Protein AF-A0A927FL00-F1 (afdb_monomer)

Solvent-accessible surface area (backbone atoms only — not comparable to full-atom values): 25820 Å² total; per-residue (Å²): 116,58,29,37,36,39,37,41,40,47,44,83,45,44,41,80,46,54,57,55,76,80,51,98,90,58,66,53,58,57,26,35,37,37,42,32,36,25,69,18,35,33,35,39,37,48,29,77,21,24,40,37,37,49,53,47,38,44,27,51,60,26,37,42,34,35,85,50,40,67,90,66,37,50,59,45,67,70,92,45,84,73,26,36,38,39,40,32,68,44,86,86,81,68,37,35,30,32,42,33,32,28,28,20,87,48,78,56,25,40,24,40,38,25,16,49,67,20,23,34,39,25,37,35,52,41,60,40,41,76,77,33,67,81,58,54,65,90,75,29,64,79,48,35,73,86,42,18,42,88,69,60,77,80,76,77,46,69,77,31,41,39,38,38,40,40,47,57,85,44,94,82,52,33,41,59,50,64,54,37,48,54,50,29,36,34,40,41,32,40,28,81,28,47,26,36,40,41,45,40,74,17,12,25,36,38,48,49,45,39,41,28,39,63,27,40,38,38,43,70,47,43,66,90,59,45,45,71,25,26,41,92,88,77,52,25,36,35,38,37,36,79,38,100,91,32,66,19,34,43,32,32,40,57,37,87,45,76,47,25,36,40,36,39,36,32,68,48,27,38,38,40,60,50,89,76,58,77,70,87,75,76,101,64,103,79,68,64,52,42,50,32,32,42,31,41,78,88,52,76,73,41,79,48,76,42,39,47,65,71,66,64,50,28,48,72,46,80,47,78,48,76,72,72,81,88,86,81,81,85,61,56,52,49,61,74,41,51,44,31,39,35,41,30,38,74,56,40,23,29,48,45,54,88,59,26,63,40,34,38,43,33,31,39,49,92,44,80,49,71,20,41,60,33,53,88,75,33,34,72,79,30,45,69,28,43,42,51,27,25,40,34,68,38,48,86,83,60,54,10,93,81,14,46,31,34,52,53,58,31,70,41,40,61,59,30,49,50,21,29,52,92,75,69,40,78,57,46,65,56,40,74,60,44,77,50,65,59,90,66,35,33,28,56,75,77,67,39,37,81,56,53,57,67,52,49,49,75,49,40,46,66,56,49,59,69,56,42,50,52,36,33,75,52,54,14,41,73,48,50,49,75,73,45,58,70,22,38,36,82,82,40,56,88,48,43,74,133

Structure (mmCIF, N/CA/C/O backbone):
data_AF-A0A927FL00-F1
#
_entry.id   AF-A0A927FL00-F1
#
loop_
_atom_site.group_PDB
_atom_site.id
_atom_site.type_symbol
_atom_site.label_atom_id
_atom_site.label_alt_id
_atom_site.label_comp_id
_atom_site.label_asym_id
_atom_site.label_entity_id
_atom_site.label_seq_id
_atom_site.pdbx_PDB_ins_code
_atom_site.Cartn_x
_atom_site.Cartn_y
_atom_site.Cartn_z
_atom_site.occupancy
_atom_site.B_iso_or_equiv
_atom_site.auth_seq_id
_atom_site.auth_comp_id
_atom_site.auth_asym_id
_atom_site.auth_atom_id
_atom_site.pdbx_PDB_model_num
ATOM 1 N N . MET A 1 1 ? 16.082 18.089 -13.741 1.00 57.84 1 MET A N 1
ATOM 2 C CA . MET A 1 1 ? 16.702 16.986 -12.975 1.00 57.84 1 MET A CA 1
ATOM 3 C C . MET A 1 1 ? 15.559 16.143 -12.449 1.00 57.84 1 MET A C 1
ATOM 5 O O . MET A 1 1 ? 14.663 16.747 -11.865 1.00 57.84 1 MET A O 1
ATOM 9 N N . PRO A 1 2 ? 15.539 14.831 -12.713 1.00 75.06 2 PRO A N 1
ATOM 10 C CA . PRO A 1 2 ? 14.414 13.985 -12.340 1.00 75.06 2 PRO A CA 1
ATOM 11 C C . PRO A 1 2 ? 14.298 13.866 -10.819 1.00 75.06 2 PRO A C 1
ATOM 13 O O . PRO A 1 2 ? 15.302 13.894 -10.100 1.00 75.06 2 PRO A O 1
ATOM 16 N N . THR A 1 3 ? 13.068 13.740 -10.331 1.00 89.62 3 THR A N 1
ATOM 17 C CA . THR A 1 3 ? 12.818 13.362 -8.938 1.00 89.62 3 THR A CA 1
ATOM 18 C C . THR A 1 3 ? 13.151 11.878 -8.783 1.00 89.62 3 THR A C 1
ATOM 20 O O . THR A 1 3 ? 12.695 11.059 -9.578 1.00 89.62 3 THR A O 1
ATOM 23 N N . ILE A 1 4 ? 13.962 11.524 -7.784 1.00 93.19 4 ILE A N 1
ATOM 24 C CA . ILE A 1 4 ? 14.363 10.139 -7.520 1.00 93.19 4 ILE A CA 1
ATOM 25 C C . ILE A 1 4 ? 13.499 9.573 -6.397 1.00 93.19 4 ILE A C 1
ATOM 27 O O . ILE A 1 4 ? 13.540 10.068 -5.268 1.00 93.19 4 ILE A O 1
ATOM 31 N N . LEU A 1 5 ? 12.794 8.492 -6.698 1.00 92.88 5 LEU A N 1
ATOM 32 C CA . LEU A 1 5 ? 12.034 7.665 -5.777 1.00 92.88 5 LEU A CA 1
ATOM 33 C C . LEU A 1 5 ? 12.780 6.365 -5.505 1.00 92.88 5 LEU A C 1
ATOM 35 O O . LEU A 1 5 ? 13.184 5.659 -6.426 1.00 92.88 5 LEU A O 1
ATOM 39 N N . ARG A 1 6 ? 12.948 6.024 -4.232 1.00 93.31 6 ARG A N 1
ATOM 40 C CA . ARG A 1 6 ? 13.496 4.737 -3.801 1.00 93.31 6 ARG A CA 1
ATOM 41 C C . ARG A 1 6 ? 12.424 3.967 -3.060 1.00 93.31 6 ARG A C 1
ATOM 43 O O . ARG A 1 6 ? 11.971 4.417 -2.008 1.00 93.31 6 ARG A O 1
ATOM 50 N N . TYR A 1 7 ? 12.059 2.815 -3.599 1.00 91.44 7 TYR A N 1
ATOM 51 C CA . TYR A 1 7 ? 11.139 1.878 -2.978 1.00 91.44 7 TYR A CA 1
ATOM 52 C C . TYR A 1 7 ? 11.925 0.725 -2.375 1.00 91.44 7 TYR A C 1
ATOM 54 O O . TYR A 1 7 ? 12.724 0.082 -3.054 1.00 91.44 7 TYR A O 1
ATOM 62 N N . PHE A 1 8 ? 11.686 0.476 -1.095 1.00 86.62 8 PHE A N 1
ATOM 63 C CA . PHE A 1 8 ? 12.198 -0.677 -0.373 1.00 86.62 8 PHE A CA 1
ATOM 64 C C . PHE A 1 8 ? 11.024 -1.559 -0.002 1.00 86.62 8 PHE A C 1
ATOM 66 O O . PHE A 1 8 ? 10.163 -1.172 0.795 1.00 86.62 8 PHE A O 1
ATOM 73 N N . ILE A 1 9 ? 11.006 -2.735 -0.598 1.00 82.00 9 ILE A N 1
ATOM 74 C CA . ILE A 1 9 ? 9.994 -3.745 -0.385 1.00 82.00 9 ILE A CA 1
ATOM 75 C C . ILE A 1 9 ? 10.462 -4.617 0.781 1.00 82.00 9 ILE A C 1
ATOM 77 O O . ILE A 1 9 ? 11.538 -5.212 0.735 1.00 82.00 9 ILE A O 1
ATOM 81 N N . ASN A 1 10 ? 9.690 -4.648 1.865 1.00 70.69 10 ASN A N 1
ATOM 82 C CA . ASN A 1 10 ? 9.993 -5.471 3.029 1.00 70.69 10 ASN A CA 1
ATOM 83 C C . ASN A 1 10 ? 8.840 -6.449 3.275 1.00 70.69 10 ASN A C 1
ATOM 85 O O . ASN A 1 10 ? 7.741 -6.045 3.671 1.00 70.69 10 ASN A O 1
ATOM 89 N N . GLY A 1 11 ? 9.120 -7.730 3.053 1.00 63.31 11 GLY A N 1
ATOM 90 C CA . GLY A 1 11 ? 8.137 -8.800 3.106 1.00 63.31 11 GLY A CA 1
ATOM 91 C C . GLY A 1 11 ? 8.781 -10.185 3.044 1.00 63.31 11 GLY A C 1
ATOM 92 O O . GLY A 1 11 ? 9.953 -10.339 2.696 1.00 63.31 11 GLY A O 1
ATOM 93 N N . LEU A 1 12 ? 8.000 -11.196 3.429 1.00 61.12 12 LEU A N 1
ATOM 94 C CA . LEU A 1 12 ? 8.309 -12.620 3.217 1.00 61.12 12 LEU A CA 1
ATOM 95 C C . LEU A 1 12 ? 7.449 -13.227 2.092 1.00 61.12 12 LEU A C 1
ATOM 97 O O . LEU A 1 12 ? 7.613 -14.400 1.760 1.00 61.12 12 LEU A O 1
ATOM 101 N N . TYR A 1 13 ? 6.524 -12.443 1.533 1.00 65.31 13 TYR A N 1
ATOM 102 C CA . TYR A 1 13 ? 5.497 -12.864 0.578 1.00 65.31 13 TYR A CA 1
ATOM 103 C C . TYR A 1 13 ? 5.574 -12.049 -0.708 1.00 65.31 13 TYR A C 1
ATOM 105 O O . TYR A 1 13 ? 6.376 -11.127 -0.802 1.00 65.31 13 TYR A O 1
ATOM 113 N N . ALA A 1 14 ? 4.725 -12.381 -1.681 1.00 66.00 14 ALA A N 1
ATOM 114 C CA . ALA A 1 14 ? 4.712 -11.681 -2.949 1.00 66.00 14 ALA A CA 1
ATOM 115 C C . ALA A 1 14 ? 4.383 -10.192 -2.789 1.00 66.00 14 ALA A C 1
ATOM 117 O O . ALA A 1 14 ? 3.390 -9.833 -2.155 1.00 66.00 14 ALA A O 1
ATOM 118 N N . ASP A 1 15 ? 5.213 -9.344 -3.385 1.00 76.94 15 ASP A N 1
ATOM 119 C CA . ASP A 1 15 ? 5.078 -7.894 -3.318 1.00 76.94 15 ASP A CA 1
ATOM 120 C C . ASP A 1 15 ? 4.809 -7.281 -4.683 1.00 76.94 15 ASP A C 1
ATOM 122 O O . ASP A 1 15 ? 5.253 -7.794 -5.707 1.00 76.94 15 ASP A O 1
ATOM 126 N N . ARG A 1 16 ? 4.071 -6.171 -4.694 1.00 86.62 16 ARG A N 1
ATOM 127 C CA . ARG A 1 16 ? 3.712 -5.428 -5.902 1.00 86.62 16 ARG A CA 1
ATOM 128 C C . ARG A 1 16 ? 4.182 -3.976 -5.803 1.00 86.62 16 ARG A C 1
ATOM 130 O O . ARG A 1 16 ? 4.101 -3.365 -4.740 1.00 86.62 16 ARG A O 1
ATOM 137 N N . LEU A 1 17 ? 4.674 -3.442 -6.915 1.00 88.25 17 LEU A N 1
ATOM 138 C CA . LEU A 1 17 ? 4.888 -2.016 -7.149 1.00 88.25 17 LEU A CA 1
ATOM 139 C C . LEU A 1 17 ? 4.432 -1.700 -8.573 1.00 88.25 17 LEU A C 1
ATOM 141 O O . LEU A 1 17 ? 5.150 -1.985 -9.533 1.00 88.25 17 LEU A O 1
ATOM 145 N N . ASP A 1 18 ? 3.237 -1.133 -8.710 1.00 88.62 18 ASP A N 1
ATOM 146 C CA . ASP A 1 18 ? 2.682 -0.765 -10.009 1.00 88.62 18 ASP A CA 1
ATOM 147 C C . ASP A 1 18 ? 2.925 0.719 -10.311 1.00 88.62 18 ASP A C 1
ATOM 149 O O . ASP A 1 18 ? 2.393 1.612 -9.648 1.00 88.62 18 ASP A O 1
ATOM 153 N N . LEU A 1 19 ? 3.749 0.990 -11.324 1.00 86.69 19 LEU A N 1
ATOM 154 C CA . LEU A 1 19 ? 4.032 2.351 -11.782 1.00 86.69 19 LEU A CA 1
ATOM 155 C C . LEU A 1 19 ? 3.071 2.800 -12.897 1.00 86.69 19 LEU A C 1
ATOM 157 O O . LEU A 1 19 ? 3.021 3.988 -13.209 1.00 86.69 19 LEU A O 1
ATOM 161 N N . GLY A 1 20 ? 2.338 1.874 -13.523 1.00 75.19 20 GLY A N 1
ATOM 162 C CA . GLY A 1 20 ? 1.551 2.107 -14.737 1.00 75.19 20 GLY A CA 1
ATOM 163 C C . GLY A 1 20 ? 0.070 2.405 -14.501 1.00 75.19 20 GLY A C 1
ATOM 164 O O . GLY A 1 20 ? -0.595 2.928 -15.396 1.00 75.19 20 GLY A O 1
ATOM 165 N N . ALA A 1 21 ? -0.469 2.096 -13.322 1.00 65.00 21 ALA A N 1
ATOM 166 C CA . ALA A 1 21 ? -1.877 2.343 -13.029 1.00 65.00 21 ALA A CA 1
ATOM 167 C C . ALA A 1 21 ? -2.206 3.855 -13.000 1.00 65.00 21 ALA A C 1
ATOM 169 O O . ALA A 1 21 ? -1.434 4.661 -12.488 1.00 65.00 21 ALA A O 1
ATOM 170 N N . ALA A 1 22 ? -3.358 4.248 -13.558 1.00 52.62 22 ALA A N 1
ATOM 171 C CA . ALA A 1 22 ? -3.704 5.649 -13.815 1.00 52.62 22 ALA A CA 1
ATOM 172 C C . ALA A 1 22 ? -4.818 6.195 -12.899 1.00 52.62 22 ALA A C 1
ATOM 174 O O . ALA A 1 22 ? -5.847 5.553 -12.699 1.00 52.62 22 ALA A O 1
ATOM 175 N N . ALA A 1 23 ? -4.638 7.438 -12.446 1.00 56.34 23 ALA A N 1
ATOM 176 C CA . ALA A 1 23 ? -5.682 8.382 -12.034 1.00 56.34 23 ALA A CA 1
ATOM 177 C C . ALA A 1 23 ? -5.423 9.711 -12.778 1.00 56.34 23 ALA A C 1
ATOM 179 O O . ALA A 1 23 ? -4.285 9.986 -13.148 1.00 56.34 23 ALA A O 1
ATOM 180 N N . SER A 1 24 ? -6.443 10.530 -13.058 1.00 54.94 24 SER A N 1
ATOM 181 C CA . SER A 1 24 ? -6.340 11.634 -14.039 1.00 54.94 24 SER A CA 1
ATOM 182 C C . SER A 1 24 ? -5.250 12.678 -13.748 1.00 54.94 24 SER A C 1
ATOM 184 O O . SER A 1 24 ? -4.666 13.216 -14.684 1.00 54.94 24 SER A O 1
ATOM 186 N N . ASP A 1 25 ? -4.936 12.922 -12.473 1.00 57.44 25 ASP A N 1
ATOM 187 C CA . ASP A 1 25 ? -3.899 13.868 -12.028 1.00 57.44 25 ASP A CA 1
ATOM 188 C C . ASP A 1 25 ? -2.588 13.166 -11.588 1.00 57.44 25 ASP A C 1
ATOM 190 O O . ASP A 1 25 ? -1.664 13.803 -11.050 1.00 57.44 25 ASP A O 1
ATOM 194 N N . TYR A 1 26 ? -2.515 11.843 -11.779 1.00 68.94 26 TYR A N 1
ATOM 195 C CA . TYR A 1 26 ? -1.396 10.972 -11.433 1.00 68.94 26 TYR A CA 1
ATOM 196 C C . TYR A 1 26 ? -0.564 10.691 -12.679 1.00 68.94 26 TYR A C 1
ATOM 198 O O . TYR A 1 26 ? -0.947 9.928 -13.564 1.00 68.94 26 TYR A O 1
ATOM 206 N N . VAL A 1 27 ? 0.600 11.328 -12.743 1.00 73.75 27 VAL A N 1
ATOM 207 C CA . VAL A 1 27 ? 1.582 11.106 -13.798 1.00 73.75 27 VAL A CA 1
ATOM 208 C C . VAL A 1 27 ? 2.956 11.038 -13.134 1.00 73.75 27 VAL A C 1
ATOM 210 O O . VAL A 1 27 ? 3.377 11.995 -12.478 1.00 73.75 27 VAL A O 1
ATOM 213 N N . LEU A 1 28 ? 3.639 9.899 -13.282 1.00 83.62 28 LEU A N 1
ATOM 214 C CA . LEU A 1 28 ? 5.003 9.663 -12.777 1.00 83.62 28 LEU A CA 1
ATOM 215 C C . LEU A 1 28 ? 6.091 10.171 -13.746 1.00 83.62 28 LEU A C 1
ATOM 217 O O . LEU A 1 28 ? 7.264 9.836 -13.601 1.00 83.62 28 LEU A O 1
ATOM 221 N N . THR A 1 29 ? 5.713 10.955 -14.759 1.00 86.38 29 THR A N 1
ATOM 222 C CA . THR A 1 29 ? 6.633 11.488 -15.770 1.00 86.38 29 THR A CA 1
ATOM 223 C C . THR A 1 29 ? 7.830 12.193 -15.137 1.00 86.38 29 THR A C 1
ATOM 225 O O . THR A 1 29 ? 7.699 12.929 -14.159 1.00 86.38 29 THR A O 1
ATOM 228 N N . ASP A 1 30 ? 9.000 11.977 -15.738 1.00 86.00 30 ASP A N 1
ATOM 229 C CA . ASP A 1 30 ? 10.291 12.541 -15.338 1.00 86.00 30 ASP A CA 1
ATOM 230 C C . ASP A 1 30 ? 10.769 12.090 -13.948 1.00 86.00 30 ASP A C 1
ATOM 232 O O . ASP A 1 30 ? 11.566 12.776 -13.293 1.00 86.00 30 ASP A O 1
ATOM 236 N N . GLN A 1 31 ? 10.321 10.918 -13.493 1.00 90.94 31 GLN A N 1
ATOM 237 C CA . GLN A 1 31 ? 10.804 10.303 -12.262 1.00 90.94 31 GLN A CA 1
ATOM 238 C C . GLN A 1 31 ? 11.750 9.138 -12.523 1.00 90.94 31 GLN A C 1
ATOM 240 O O . GLN A 1 31 ? 11.539 8.292 -13.393 1.00 90.94 31 GLN A O 1
ATOM 245 N N . GLN A 1 32 ? 12.795 9.084 -11.703 1.00 94.62 32 GLN A N 1
ATOM 246 C CA . GLN A 1 32 ? 13.668 7.927 -11.584 1.00 94.62 32 GLN A CA 1
ATOM 247 C C . GLN A 1 32 ? 13.199 7.084 -10.407 1.00 94.62 32 GLN A C 1
ATOM 249 O O . GLN A 1 32 ? 13.165 7.564 -9.277 1.00 94.62 32 GLN A O 1
ATOM 254 N N . VAL A 1 33 ? 12.864 5.828 -10.657 1.00 95.38 33 VAL A N 1
ATOM 255 C CA . VAL A 1 33 ? 12.389 4.884 -9.652 1.00 95.38 33 VAL A CA 1
ATOM 256 C C . VAL A 1 33 ? 13.444 3.808 -9.457 1.00 95.38 33 VAL A C 1
ATOM 258 O O . VAL A 1 33 ? 13.828 3.126 -10.396 1.00 95.38 33 VAL A O 1
ATOM 261 N N . VAL A 1 34 ? 13.906 3.630 -8.226 1.00 95.94 34 VAL A N 1
ATOM 262 C CA . VAL A 1 34 ? 14.789 2.527 -7.841 1.00 95.94 34 VAL A CA 1
ATOM 263 C C . VAL A 1 34 ? 13.994 1.579 -6.958 1.00 95.94 34 VAL A C 1
ATOM 265 O O . VAL A 1 34 ? 13.590 1.960 -5.857 1.00 95.94 34 VAL A O 1
ATOM 268 N N . ALA A 1 35 ? 13.783 0.355 -7.430 1.00 94.44 35 ALA A N 1
ATOM 269 C CA . ALA A 1 35 ? 13.106 -0.694 -6.682 1.00 94.44 35 ALA A CA 1
ATOM 270 C C . ALA A 1 35 ? 14.140 -1.623 -6.035 1.00 94.44 35 ALA A C 1
ATOM 272 O O . ALA A 1 35 ? 15.004 -2.193 -6.703 1.00 94.44 35 ALA A O 1
ATOM 273 N N . THR A 1 36 ? 14.055 -1.758 -4.714 1.00 91.75 36 THR A N 1
ATOM 274 C CA . THR A 1 36 ? 14.806 -2.744 -3.935 1.00 91.75 36 THR A CA 1
ATOM 275 C C . THR A 1 36 ? 13.816 -3.744 -3.358 1.00 91.75 36 THR A C 1
ATOM 277 O O . THR A 1 36 ? 12.899 -3.342 -2.642 1.00 91.75 36 THR A O 1
ATOM 280 N N . GLY A 1 37 ? 13.983 -5.015 -3.706 1.00 88.19 37 GLY A N 1
ATOM 281 C CA . GLY A 1 37 ? 13.066 -6.090 -3.339 1.00 88.19 37 GLY A CA 1
ATOM 282 C C . GLY A 1 37 ? 13.385 -6.729 -1.990 1.00 88.19 37 GLY A C 1
ATOM 283 O O . GLY A 1 37 ? 14.120 -6.168 -1.171 1.00 88.19 37 GLY A O 1
ATOM 284 N N . SER A 1 38 ? 12.812 -7.907 -1.765 1.00 85.31 38 SER A N 1
ATOM 285 C CA . SER A 1 38 ? 12.863 -8.658 -0.509 1.00 85.31 38 SER A CA 1
ATOM 286 C C . SER A 1 38 ? 13.465 -10.060 -0.701 1.00 85.31 38 SER A C 1
ATOM 288 O O . SER A 1 38 ? 14.066 -10.366 -1.723 1.00 85.31 38 SER A O 1
ATOM 290 N N . GLY A 1 39 ? 13.354 -10.938 0.301 1.00 82.62 39 GLY A N 1
ATOM 291 C CA . GLY A 1 39 ? 13.745 -12.345 0.137 1.00 82.62 39 GLY A CA 1
ATOM 292 C C . GLY A 1 39 ? 12.730 -13.195 -0.645 1.00 82.62 39 GLY A C 1
ATOM 293 O O . GLY A 1 39 ? 13.056 -14.331 -0.992 1.00 82.62 39 GLY A O 1
ATOM 294 N N . GLY A 1 40 ? 11.511 -12.685 -0.859 1.00 83.62 40 GLY A N 1
ATOM 295 C CA . GLY A 1 40 ? 10.437 -13.332 -1.620 1.00 83.62 40 GLY A CA 1
ATOM 296 C C . GLY A 1 40 ? 10.265 -12.729 -3.017 1.00 83.62 40 GLY A C 1
ATOM 297 O O . GLY A 1 40 ? 10.960 -11.788 -3.363 1.00 83.62 40 GLY A O 1
ATOM 298 N N . VAL A 1 41 ? 9.315 -13.254 -3.800 1.00 87.56 41 VAL A N 1
ATOM 299 C CA . VAL A 1 41 ? 9.047 -12.803 -5.181 1.00 87.56 41 VAL A CA 1
ATOM 300 C C . VAL A 1 41 ? 8.446 -11.397 -5.203 1.00 87.56 41 VAL A C 1
ATOM 302 O O . VAL A 1 41 ? 7.371 -11.161 -4.661 1.00 87.56 41 VAL A O 1
ATOM 305 N N . ASN A 1 42 ? 9.085 -10.473 -5.901 1.00 88.56 42 ASN A N 1
ATOM 306 C CA . ASN A 1 42 ? 8.648 -9.093 -6.057 1.00 88.56 42 ASN A CA 1
ATOM 307 C C . ASN A 1 42 ? 8.191 -8.871 -7.498 1.00 88.56 42 ASN A C 1
ATOM 309 O O . ASN A 1 42 ? 8.826 -9.330 -8.442 1.00 88.56 42 ASN A O 1
ATOM 313 N N . THR A 1 43 ? 7.093 -8.153 -7.681 1.00 91.88 43 THR A N 1
ATOM 314 C CA . THR A 1 43 ? 6.575 -7.774 -8.992 1.00 91.88 43 THR A CA 1
ATOM 315 C C . THR A 1 43 ? 6.613 -6.262 -9.141 1.00 91.88 43 THR A C 1
ATOM 317 O O . THR A 1 43 ? 6.050 -5.542 -8.316 1.00 91.88 43 THR A O 1
ATOM 320 N N . VAL A 1 44 ? 7.242 -5.777 -10.209 1.00 93.44 44 VAL A N 1
ATOM 321 C CA . VAL A 1 44 ? 7.317 -4.349 -10.527 1.00 93.44 44 VAL A CA 1
ATOM 322 C C . VAL A 1 44 ? 6.830 -4.113 -11.951 1.00 93.44 44 VAL A C 1
ATOM 324 O O . VAL A 1 44 ? 7.338 -4.732 -12.887 1.00 93.44 44 VAL A O 1
ATOM 327 N N . TRP A 1 45 ? 5.874 -3.203 -12.127 1.00 93.88 45 TRP A N 1
ATOM 328 C CA . TRP A 1 45 ? 5.436 -2.757 -13.450 1.00 93.88 45 TRP A CA 1
ATOM 329 C C . TRP A 1 45 ? 6.201 -1.506 -13.853 1.00 93.88 45 TRP A C 1
ATOM 331 O O . TRP A 1 45 ? 6.346 -0.572 -13.066 1.00 93.88 45 TRP A O 1
ATOM 341 N N . ALA A 1 46 ? 6.685 -1.486 -15.088 1.00 95.12 46 ALA A N 1
ATOM 342 C CA . ALA A 1 46 ? 7.232 -0.296 -15.713 1.00 95.12 46 ALA A CA 1
ATOM 343 C C . ALA A 1 46 ? 6.113 0.683 -16.100 1.00 95.12 46 ALA A C 1
ATOM 345 O O . ALA A 1 46 ? 4.934 0.328 -16.141 1.00 95.12 46 ALA A O 1
ATOM 346 N N . ALA A 1 47 ? 6.488 1.922 -16.410 1.00 92.31 47 ALA A N 1
ATOM 347 C CA . ALA A 1 47 ? 5.553 2.944 -16.859 1.00 92.31 47 ALA A CA 1
ATOM 348 C C . ALA A 1 47 ? 6.195 3.901 -17.860 1.00 92.31 47 ALA A C 1
ATOM 350 O O . ALA A 1 47 ? 7.390 4.207 -17.791 1.00 92.31 47 ALA A O 1
ATOM 351 N N . LEU A 1 48 ? 5.372 4.419 -18.769 1.00 91.69 48 LEU A N 1
ATOM 352 C CA . LEU A 1 48 ? 5.782 5.453 -19.706 1.00 91.69 48 LEU A CA 1
ATOM 353 C C . LEU A 1 48 ? 6.112 6.755 -18.958 1.00 91.69 48 LEU A C 1
ATOM 355 O O . LEU A 1 48 ? 5.357 7.198 -18.097 1.00 91.69 48 LEU A O 1
ATOM 359 N N . GLY A 1 49 ? 7.242 7.375 -19.301 1.00 90.88 49 GLY A N 1
ATOM 360 C CA . GLY A 1 49 ? 7.743 8.580 -18.633 1.00 90.88 49 GLY A CA 1
ATOM 361 C C . GLY A 1 49 ? 8.599 8.300 -17.394 1.00 90.88 49 GLY A C 1
ATOM 362 O O . GLY A 1 49 ? 9.075 9.255 -16.781 1.00 90.88 49 GLY A O 1
ATOM 363 N N . VAL A 1 50 ? 8.823 7.027 -17.045 1.00 93.44 50 VAL A N 1
ATOM 364 C CA . VAL A 1 50 ? 9.594 6.606 -15.869 1.00 93.44 50 VAL A CA 1
ATOM 365 C C . VAL A 1 50 ? 10.897 5.916 -16.274 1.00 93.44 50 VAL A C 1
ATOM 367 O O . VAL A 1 50 ? 10.941 5.089 -17.190 1.00 93.44 50 VAL A O 1
ATOM 370 N N . GLU A 1 51 ? 11.967 6.224 -15.540 1.00 96.06 51 GLU A N 1
ATOM 371 C CA . GLU A 1 51 ? 13.209 5.450 -15.549 1.00 96.06 51 GLU A CA 1
ATOM 372 C C . GLU A 1 51 ? 13.252 4.525 -14.325 1.00 96.06 51 GLU A C 1
ATOM 374 O O . GLU A 1 51 ? 13.515 4.970 -13.210 1.00 96.06 51 GLU A O 1
ATOM 379 N N . LEU A 1 52 ? 12.990 3.237 -14.535 1.00 97.38 52 LEU A N 1
ATOM 380 C CA . LEU A 1 52 ? 12.981 2.192 -13.515 1.00 97.38 52 LEU A CA 1
ATOM 381 C C . LEU A 1 52 ? 14.334 1.461 -13.452 1.00 97.38 52 LEU A C 1
ATOM 383 O O . LEU A 1 52 ? 14.773 0.861 -14.431 1.00 97.38 52 LEU A O 1
ATOM 387 N N . ASP A 1 53 ? 14.970 1.439 -12.282 1.00 97.62 53 ASP A N 1
ATOM 388 C CA . ASP A 1 53 ? 16.069 0.534 -11.928 1.00 97.62 53 ASP A CA 1
ATOM 389 C C . ASP A 1 53 ? 15.542 -0.573 -11.002 1.00 97.62 53 ASP A C 1
ATOM 391 O O . ASP A 1 53 ? 15.270 -0.344 -9.822 1.00 97.62 53 ASP A O 1
ATOM 395 N N . ALA A 1 54 ? 15.399 -1.774 -11.558 1.00 97.19 54 ALA A N 1
ATOM 396 C CA . ALA A 1 54 ? 14.911 -2.984 -10.902 1.00 97.19 54 ALA A CA 1
ATOM 397 C C . ALA A 1 54 ? 16.022 -4.045 -10.772 1.00 97.19 54 ALA A C 1
ATOM 399 O O . ALA A 1 54 ? 15.765 -5.244 -10.805 1.00 97.19 54 ALA A O 1
ATOM 400 N N . ARG A 1 55 ? 17.294 -3.635 -10.661 1.00 95.62 55 ARG A N 1
ATOM 401 C CA . ARG A 1 55 ? 18.421 -4.584 -10.535 1.00 95.62 55 ARG A CA 1
ATOM 402 C C . ARG A 1 55 ? 18.537 -5.254 -9.169 1.00 95.62 55 ARG A C 1
ATOM 404 O O . ARG A 1 55 ? 19.219 -6.266 -9.058 1.00 95.62 55 ARG A O 1
ATOM 411 N N . ASN A 1 56 ? 17.947 -4.662 -8.133 1.00 92.94 56 ASN A N 1
ATOM 412 C CA . ASN A 1 56 ? 18.144 -5.070 -6.742 1.00 92.94 56 ASN A CA 1
ATOM 413 C C . ASN A 1 56 ? 16.863 -5.654 -6.135 1.00 92.94 56 ASN A C 1
ATOM 415 O O . ASN A 1 56 ? 16.544 -5.346 -4.990 1.00 92.94 56 ASN A O 1
ATOM 419 N N . LEU A 1 57 ? 16.121 -6.475 -6.883 1.00 91.75 57 LEU A N 1
ATOM 420 C CA . LEU A 1 57 ? 14.927 -7.153 -6.361 1.00 91.75 57 LEU A CA 1
ATOM 421 C C . LEU A 1 57 ? 15.258 -8.299 -5.373 1.00 91.75 57 LEU A C 1
ATOM 423 O O . LEU A 1 57 ? 14.437 -8.652 -4.541 1.00 91.75 57 LEU A O 1
ATOM 427 N N . LEU A 1 58 ? 16.537 -8.685 -5.297 1.00 87.12 58 LEU A N 1
ATOM 428 C CA . LEU A 1 58 ? 17.135 -9.563 -4.285 1.00 87.12 58 LEU A CA 1
ATOM 429 C C . LEU A 1 58 ? 16.792 -11.056 -4.441 1.00 87.12 58 LEU A C 1
ATOM 431 O O . LEU A 1 58 ? 17.478 -11.742 -5.194 1.00 87.12 58 LEU A O 1
ATOM 435 N N . GLY A 1 59 ? 15.924 -11.613 -3.597 1.00 80.00 59 GLY A N 1
ATOM 436 C CA . GLY A 1 59 ? 15.695 -13.056 -3.491 1.00 80.00 59 GLY A CA 1
ATOM 437 C C . GLY A 1 59 ? 14.448 -13.507 -4.245 1.00 80.00 59 GLY A C 1
ATOM 438 O O . GLY A 1 59 ? 13.503 -12.755 -4.387 1.00 80.00 59 GLY A O 1
ATOM 439 N N . GLY A 1 60 ? 14.410 -14.778 -4.657 1.00 85.56 60 GLY A N 1
ATOM 440 C CA . GLY A 1 60 ? 13.302 -15.318 -5.451 1.00 85.56 60 GLY A CA 1
ATOM 441 C C . GLY A 1 60 ? 13.535 -15.185 -6.958 1.00 85.56 60 GLY A C 1
ATOM 442 O O . GLY A 1 60 ? 14.635 -14.874 -7.401 1.00 85.56 60 GLY A O 1
ATOM 443 N N . THR A 1 61 ? 12.514 -15.525 -7.745 1.00 91.69 61 THR A N 1
ATOM 444 C CA . THR A 1 61 ? 12.447 -15.178 -9.170 1.00 91.69 61 THR A CA 1
ATOM 445 C C . THR A 1 61 ? 11.467 -14.031 -9.274 1.00 91.69 61 THR A C 1
ATOM 447 O O . THR A 1 61 ? 10.256 -14.256 -9.245 1.00 91.69 61 THR A O 1
ATOM 450 N N . ASP A 1 62 ? 11.997 -12.817 -9.318 1.00 93.88 62 ASP A N 1
ATOM 451 C CA . ASP A 1 62 ? 11.188 -11.611 -9.365 1.00 93.88 62 ASP A CA 1
ATOM 452 C C . ASP A 1 62 ? 10.554 -11.426 -10.744 1.00 93.88 62 ASP A C 1
ATOM 454 O O . ASP A 1 62 ? 10.926 -12.089 -11.714 1.00 93.88 62 ASP A O 1
ATOM 458 N N . VAL A 1 63 ? 9.573 -10.535 -10.845 1.00 95.88 63 VAL A N 1
ATOM 459 C CA . VAL A 1 63 ? 8.833 -10.275 -12.078 1.00 95.88 63 VAL A CA 1
ATOM 460 C C . VAL A 1 63 ? 8.914 -8.795 -12.425 1.00 95.88 63 VAL A C 1
ATOM 462 O O . VAL A 1 63 ? 8.489 -7.934 -11.656 1.00 95.88 63 VAL A O 1
ATOM 465 N N . VAL A 1 64 ? 9.423 -8.490 -13.615 1.00 97.69 64 VAL A N 1
ATOM 466 C CA . VAL A 1 64 ? 9.421 -7.136 -14.178 1.00 97.69 64 VAL A CA 1
ATOM 467 C C . VAL A 1 64 ? 8.485 -7.116 -15.377 1.00 97.69 64 VAL A C 1
ATOM 469 O O . VAL A 1 64 ? 8.718 -7.816 -16.367 1.00 97.69 64 VAL A O 1
ATOM 472 N N . VAL A 1 65 ? 7.413 -6.335 -15.276 1.00 97.56 65 VAL A N 1
ATOM 473 C CA . VAL A 1 65 ? 6.357 -6.254 -16.290 1.00 97.56 65 VAL A CA 1
ATOM 474 C C . VAL A 1 65 ? 6.535 -4.990 -17.126 1.00 97.56 65 VAL A C 1
ATOM 476 O O . VAL A 1 65 ? 6.625 -3.886 -16.597 1.00 97.56 65 VAL A O 1
ATOM 479 N N . PHE A 1 66 ? 6.578 -5.164 -18.440 1.00 97.50 66 PHE A N 1
ATOM 480 C CA . PHE A 1 66 ? 6.779 -4.128 -19.448 1.00 97.50 66 PHE A CA 1
ATOM 481 C C . PHE A 1 66 ? 5.464 -3.827 -20.173 1.00 97.50 66 PHE A C 1
ATOM 483 O O . PHE A 1 66 ? 4.643 -4.726 -20.384 1.00 97.50 66 PHE A O 1
ATOM 490 N N . ASN A 1 67 ? 5.269 -2.582 -20.613 1.00 94.38 67 ASN A N 1
ATOM 491 C CA . ASN A 1 67 ? 4.024 -2.188 -21.286 1.00 94.38 67 ASN A CA 1
ATOM 492 C C . ASN A 1 67 ? 4.007 -2.497 -22.789 1.00 94.38 67 ASN A C 1
ATOM 494 O O . ASN A 1 67 ? 2.934 -2.578 -23.389 1.00 94.38 67 ASN A O 1
ATOM 498 N N . HIS A 1 68 ? 5.172 -2.683 -23.410 1.00 96.75 68 HIS A N 1
ATOM 499 C CA . HIS A 1 68 ? 5.298 -2.838 -24.859 1.00 96.75 68 HIS A CA 1
ATOM 500 C C . HIS A 1 68 ? 5.864 -4.203 -25.259 1.00 96.75 68 HIS A C 1
ATOM 502 O O . HIS A 1 68 ? 6.252 -5.030 -24.428 1.00 96.75 68 HIS A O 1
ATOM 508 N N . ARG A 1 69 ? 5.870 -4.462 -26.567 1.00 97.81 69 ARG A N 1
ATOM 509 C CA . ARG A 1 69 ? 6.409 -5.693 -27.146 1.00 97.81 69 ARG A CA 1
ATOM 510 C C . ARG A 1 69 ? 7.931 -5.683 -27.127 1.00 97.81 69 ARG A C 1
ATOM 512 O O . ARG A 1 69 ? 8.549 -4.625 -27.253 1.00 97.81 69 ARG A O 1
ATOM 519 N N . TRP A 1 70 ? 8.548 -6.857 -27.027 1.00 98.44 70 TRP A N 1
ATOM 520 C CA . TRP A 1 70 ? 10.006 -7.003 -26.990 1.00 98.44 70 TRP A CA 1
ATOM 521 C C . TRP A 1 70 ? 10.704 -6.272 -28.141 1.00 98.44 70 TRP A C 1
ATOM 523 O O . TRP A 1 70 ? 11.717 -5.608 -27.925 1.00 98.44 70 TRP A O 1
ATOM 533 N N . ASP A 1 71 ? 10.186 -6.377 -29.365 1.00 98.00 71 ASP A N 1
ATOM 534 C CA . ASP A 1 71 ? 10.761 -5.768 -30.573 1.00 98.00 71 ASP A CA 1
ATOM 535 C C . ASP A 1 71 ? 10.665 -4.234 -30.606 1.00 98.00 71 ASP A C 1
ATOM 537 O O . ASP A 1 71 ? 11.420 -3.600 -31.343 1.00 98.00 71 ASP A O 1
ATOM 541 N N . GLN A 1 72 ? 9.814 -3.632 -29.774 1.00 98.19 72 GLN A N 1
ATOM 542 C CA . GLN A 1 72 ? 9.653 -2.179 -29.677 1.00 98.19 72 GLN A CA 1
ATOM 543 C C . GLN A 1 72 ? 10.693 -1.516 -28.766 1.00 98.19 72 GLN A C 1
ATOM 545 O O . GLN A 1 72 ? 10.931 -0.315 -28.885 1.00 98.19 72 GLN A O 1
ATOM 550 N N . TYR A 1 73 ? 11.342 -2.274 -27.878 1.00 98.56 73 TYR A N 1
ATOM 551 C CA . TYR A 1 73 ? 12.413 -1.742 -27.039 1.00 98.56 73 TYR A CA 1
ATOM 552 C C . TYR A 1 73 ? 13.751 -1.771 -27.769 1.00 98.56 73 TYR A C 1
ATOM 554 O O . TYR A 1 73 ? 14.206 -2.819 -28.247 1.00 98.56 73 TYR A O 1
ATOM 562 N N . THR A 1 74 ? 14.455 -0.645 -27.733 1.00 98.38 74 THR A N 1
ATOM 563 C CA . THR A 1 74 ? 15.914 -0.654 -27.872 1.00 98.38 74 THR A CA 1
ATOM 564 C C . THR A 1 74 ? 16.532 -1.347 -26.658 1.00 98.38 74 THR A C 1
ATOM 566 O O . THR A 1 74 ? 15.979 -1.292 -25.556 1.00 98.38 74 THR A O 1
ATOM 569 N N . LYS A 1 75 ? 17.640 -2.063 -26.869 1.00 98.44 75 LYS A N 1
ATOM 570 C CA . LYS A 1 75 ? 18.271 -2.912 -25.851 1.00 98.44 75 LYS A CA 1
ATOM 571 C C . LYS A 1 75 ? 19.749 -2.601 -25.776 1.00 98.44 75 LYS A C 1
ATOM 573 O O . LYS A 1 75 ? 20.417 -2.542 -26.806 1.00 98.44 75 LYS A O 1
ATOM 578 N N . ASP A 1 76 ? 20.249 -2.457 -24.564 1.00 98.19 76 ASP A N 1
ATOM 579 C CA . ASP A 1 76 ? 21.659 -2.255 -24.278 1.00 98.19 76 ASP A CA 1
ATOM 580 C C . ASP A 1 76 ? 22.100 -3.176 -23.129 1.00 98.19 76 ASP A C 1
ATOM 582 O O . ASP A 1 76 ? 21.353 -3.423 -22.186 1.00 98.19 76 ASP A O 1
ATOM 586 N N . ILE A 1 77 ? 23.319 -3.710 -23.225 1.00 97.75 77 ILE A N 1
ATOM 587 C CA . ILE A 1 77 ? 23.930 -4.586 -22.207 1.00 97.75 77 ILE A CA 1
ATOM 588 C C . ILE A 1 77 ? 25.297 -4.059 -21.743 1.00 97.75 77 ILE A C 1
ATOM 590 O O . ILE A 1 77 ? 26.093 -4.806 -21.172 1.00 97.75 77 ILE A O 1
ATOM 594 N N . SER A 1 78 ? 25.610 -2.798 -22.060 1.00 95.94 78 SER A N 1
ATOM 595 C CA . SER A 1 78 ? 26.963 -2.238 -21.957 1.00 95.94 78 SER A CA 1
ATOM 596 C C . SER A 1 78 ? 27.034 -0.948 -21.139 1.00 95.94 78 SER A C 1
ATOM 598 O O . SER A 1 78 ? 28.015 -0.731 -20.429 1.00 95.94 78 SER A O 1
ATOM 600 N N . SER A 1 79 ? 25.987 -0.122 -21.182 1.00 94.88 79 SER A N 1
ATOM 601 C CA . SER A 1 79 ? 25.898 1.166 -20.486 1.00 94.88 79 SER A CA 1
ATOM 602 C C . SER A 1 79 ? 25.858 1.025 -18.967 1.00 94.88 79 SER A C 1
ATOM 604 O O . SER A 1 79 ? 26.345 1.897 -18.249 1.00 94.88 79 SER A O 1
ATOM 606 N N . VAL A 1 80 ? 25.317 -0.089 -18.472 1.00 96.44 80 VAL A N 1
ATOM 607 C CA . VAL A 1 80 ? 25.233 -0.404 -17.048 1.00 96.44 80 VAL A CA 1
ATOM 608 C C . VAL A 1 80 ? 25.818 -1.793 -16.822 1.00 96.44 80 VAL A C 1
ATOM 610 O O . VAL A 1 80 ? 25.274 -2.806 -17.261 1.00 96.44 80 VAL A O 1
ATOM 613 N N . SER A 1 81 ? 26.948 -1.845 -16.114 1.00 95.75 81 SER A N 1
ATOM 614 C CA . SER A 1 81 ? 27.618 -3.106 -15.793 1.00 95.75 81 SER A CA 1
ATOM 615 C C . SER A 1 81 ? 26.675 -4.062 -15.055 1.00 95.75 81 SER A C 1
ATOM 617 O O . SER A 1 81 ? 26.017 -3.678 -14.086 1.00 95.75 81 SER A O 1
ATOM 619 N N . GLY A 1 82 ? 26.617 -5.314 -15.517 1.00 95.56 82 GLY A N 1
ATOM 620 C CA . GLY A 1 82 ? 25.788 -6.357 -14.911 1.00 95.56 82 GLY A CA 1
ATOM 621 C C . GLY A 1 82 ? 24.288 -6.265 -15.220 1.00 95.56 82 GLY A C 1
ATOM 622 O O . GLY A 1 82 ? 23.516 -7.004 -14.611 1.00 95.56 82 GLY A O 1
ATOM 623 N N . ALA A 1 83 ? 23.865 -5.410 -16.154 1.00 98.06 83 ALA A N 1
ATOM 624 C CA . ALA A 1 83 ? 22.453 -5.149 -16.422 1.00 98.06 83 ALA A CA 1
ATOM 625 C C . ALA A 1 83 ? 22.058 -5.343 -17.892 1.00 98.06 83 ALA A C 1
ATOM 627 O O . ALA A 1 83 ? 22.909 -5.453 -18.776 1.00 98.06 83 ALA A O 1
ATOM 628 N N . ILE A 1 84 ? 20.748 -5.389 -18.125 1.00 98.62 84 ILE A N 1
ATOM 629 C CA . ILE A 1 84 ? 20.127 -5.168 -19.433 1.00 98.62 84 ILE A CA 1
ATOM 630 C C . ILE A 1 84 ? 19.275 -3.907 -19.294 1.00 98.62 84 ILE A C 1
ATOM 632 O O . ILE A 1 84 ? 18.487 -3.797 -18.353 1.00 98.62 84 ILE A O 1
ATOM 636 N N . VAL A 1 85 ? 19.443 -2.960 -20.209 1.00 98.75 85 VAL A N 1
ATOM 637 C CA . VAL A 1 85 ? 18.658 -1.728 -20.283 1.00 98.75 85 VAL A CA 1
ATOM 638 C C . VAL A 1 85 ? 17.725 -1.827 -21.481 1.00 98.75 85 VAL A C 1
ATOM 640 O O . VAL A 1 85 ? 18.175 -1.997 -22.613 1.00 98.75 85 VAL A O 1
ATOM 643 N N . PHE A 1 86 ? 16.429 -1.711 -21.226 1.00 98.75 86 PHE A N 1
ATOM 644 C CA . PHE A 1 86 ? 15.383 -1.610 -22.235 1.00 98.75 86 PHE A CA 1
ATOM 645 C C . PHE A 1 86 ? 14.911 -0.160 -22.311 1.00 98.75 86 PHE A C 1
ATOM 647 O O . PHE A 1 86 ? 14.726 0.495 -21.284 1.00 98.75 86 PHE A O 1
ATOM 654 N N . THR A 1 87 ? 14.729 0.375 -23.516 1.00 98.50 87 THR A N 1
ATOM 655 C CA . THR A 1 87 ? 14.175 1.723 -23.701 1.00 98.50 87 THR A CA 1
ATOM 656 C C . THR A 1 87 ? 13.184 1.740 -24.850 1.00 98.50 87 THR A C 1
ATOM 658 O O . THR A 1 87 ? 13.539 1.433 -25.992 1.00 98.50 87 THR A O 1
ATOM 661 N N . TYR A 1 88 ? 11.949 2.107 -24.528 1.00 98.06 88 TYR A N 1
ATOM 662 C CA . TYR A 1 88 ? 10.903 2.452 -25.479 1.00 98.06 88 TYR A CA 1
ATOM 663 C C . TYR A 1 88 ? 10.650 3.955 -25.385 1.00 98.06 88 TYR A C 1
ATOM 665 O O . TYR A 1 88 ? 10.555 4.496 -24.286 1.00 98.06 88 TYR A O 1
ATOM 673 N N . THR A 1 89 ? 10.529 4.623 -26.527 1.00 96.94 89 THR A N 1
ATOM 674 C CA . THR A 1 89 ? 10.177 6.043 -26.595 1.00 96.94 89 THR A CA 1
ATOM 675 C C . THR A 1 89 ? 8.920 6.174 -27.428 1.00 96.94 89 THR A C 1
ATOM 677 O O . THR A 1 89 ? 8.908 5.805 -28.604 1.00 96.94 89 THR A O 1
ATOM 680 N N . ASP A 1 90 ? 7.866 6.711 -26.825 1.00 94.50 90 ASP A N 1
ATOM 681 C CA . ASP A 1 90 ? 6.648 7.009 -27.551 1.00 94.50 90 ASP A CA 1
ATOM 682 C C . ASP A 1 90 ? 6.858 8.247 -28.428 1.00 94.50 90 ASP A C 1
ATOM 684 O O . ASP A 1 90 ? 7.089 9.353 -27.941 1.00 94.50 90 ASP A O 1
ATOM 688 N N . SER A 1 91 ? 6.745 8.068 -29.743 1.00 94.44 91 SER A N 1
ATOM 689 C CA . SER A 1 91 ? 6.911 9.159 -30.708 1.00 94.44 91 SER A CA 1
ATOM 690 C C . SER A 1 91 ? 5.850 10.255 -30.582 1.00 94.44 91 SER A C 1
ATOM 692 O O . SER A 1 91 ? 6.080 11.364 -31.060 1.00 94.44 91 SER A O 1
ATOM 694 N N . SER A 1 92 ? 4.692 9.952 -29.979 1.00 94.12 92 SER A N 1
ATOM 695 C CA . SER A 1 92 ? 3.574 10.894 -29.895 1.00 94.12 92 SER A CA 1
ATOM 696 C C . SER A 1 92 ? 3.705 11.869 -28.723 1.00 94.12 92 SER A C 1
ATOM 698 O O . SER A 1 92 ? 3.565 13.077 -28.907 1.00 94.12 92 SER A O 1
ATOM 700 N N . SER A 1 93 ? 4.035 11.359 -27.536 1.00 91.06 93 SER A N 1
ATOM 701 C CA . SER A 1 93 ? 4.231 12.148 -26.317 1.00 91.06 93 SER A CA 1
ATOM 702 C C . SER A 1 93 ? 5.684 12.578 -26.098 1.00 91.06 93 SER A C 1
ATOM 704 O O . SER A 1 93 ? 5.938 13.511 -25.339 1.00 91.06 93 SER A O 1
ATOM 706 N N . GLY A 1 94 ? 6.649 11.903 -26.732 1.00 92.69 94 GLY A N 1
ATOM 707 C CA . GLY A 1 94 ? 8.081 12.072 -26.469 1.00 92.69 94 GLY A CA 1
ATOM 708 C C . GLY A 1 94 ? 8.552 11.436 -25.155 1.00 92.69 94 GLY A C 1
ATOM 709 O O . GLY A 1 94 ? 9.739 11.505 -24.835 1.00 92.69 94 GLY A O 1
ATOM 710 N N . LEU A 1 95 ? 7.651 10.810 -24.394 1.00 92.50 95 LEU A N 1
ATOM 711 C CA . LEU A 1 95 ? 7.975 10.146 -23.137 1.00 92.50 95 LEU A CA 1
ATOM 712 C C . LEU A 1 95 ? 8.674 8.812 -23.389 1.00 92.50 95 LEU A C 1
ATOM 714 O O . LEU A 1 95 ? 8.426 8.134 -24.386 1.00 92.50 95 LEU A O 1
ATOM 718 N N . SER A 1 96 ? 9.552 8.426 -22.466 1.00 94.38 96 SER A N 1
ATOM 719 C CA . SER A 1 96 ? 10.263 7.150 -22.542 1.00 94.38 96 SER A CA 1
ATOM 720 C C . SER A 1 96 ? 9.932 6.260 -21.355 1.00 94.38 96 SER A C 1
ATOM 722 O O . SER A 1 96 ? 9.894 6.727 -20.222 1.00 94.38 96 SER A O 1
ATOM 724 N N . GLU A 1 97 ? 9.712 4.978 -21.621 1.00 96.06 97 GLU A N 1
ATOM 725 C CA . GLU A 1 97 ? 9.788 3.916 -20.625 1.00 96.06 97 GLU A CA 1
ATOM 726 C C . GLU A 1 97 ? 11.208 3.350 -20.680 1.00 96.06 97 GLU A C 1
ATOM 728 O O . GLU A 1 97 ? 11.610 2.741 -21.680 1.00 96.06 97 GLU A O 1
ATOM 733 N N . LYS A 1 98 ? 11.986 3.572 -19.621 1.00 97.69 98 LYS A N 1
ATOM 734 C CA . LYS A 1 98 ? 13.355 3.065 -19.513 1.00 97.69 98 LYS A CA 1
ATOM 735 C C . LYS A 1 98 ? 13.449 2.123 -18.326 1.00 97.69 98 LYS A C 1
ATOM 737 O O . LYS A 1 98 ? 13.218 2.539 -17.200 1.00 97.69 98 LYS A O 1
ATOM 742 N N . VAL A 1 99 ? 13.829 0.872 -18.564 1.00 98.62 99 VAL A N 1
ATOM 743 C CA . VAL A 1 99 ? 13.890 -0.163 -17.526 1.00 98.62 99 VAL A CA 1
ATOM 744 C C . VAL A 1 99 ? 15.274 -0.791 -17.506 1.00 98.62 99 VAL A C 1
ATOM 746 O O . VAL A 1 99 ? 15.756 -1.292 -18.520 1.00 98.62 99 VAL A O 1
ATOM 749 N N . THR A 1 100 ? 15.912 -0.786 -16.344 1.00 98.69 100 THR A N 1
ATOM 750 C CA . THR A 1 100 ? 17.200 -1.433 -16.093 1.00 98.69 100 THR A CA 1
ATOM 751 C C . THR A 1 100 ? 16.975 -2.637 -15.187 1.00 98.69 100 THR A C 1
ATOM 753 O O . THR A 1 100 ? 16.525 -2.479 -14.056 1.00 98.69 100 THR A O 1
ATOM 756 N N . VAL A 1 101 ? 17.311 -3.834 -15.663 1.00 98.50 101 VAL A N 1
ATOM 757 C CA . VAL A 1 101 ? 17.153 -5.098 -14.920 1.00 98.50 101 VAL A CA 1
ATOM 758 C C . VAL A 1 101 ? 18.492 -5.798 -14.732 1.00 98.50 101 VAL A C 1
ATOM 760 O O . VAL A 1 101 ? 19.433 -5.576 -15.501 1.00 98.50 101 VAL A O 1
ATOM 763 N N . ALA A 1 102 ? 18.600 -6.657 -13.717 1.00 97.25 102 ALA A N 1
ATOM 764 C CA . ALA A 1 102 ? 19.772 -7.511 -13.562 1.00 97.25 102 ALA A CA 1
ATOM 765 C C . ALA A 1 102 ? 19.907 -8.441 -14.779 1.00 97.25 102 ALA A C 1
ATOM 767 O O . ALA A 1 102 ? 18.925 -8.948 -15.314 1.00 97.25 102 ALA A O 1
ATOM 768 N N . ASN A 1 103 ? 21.132 -8.696 -15.242 1.00 96.25 103 ASN A N 1
ATOM 769 C CA . ASN A 1 103 ? 21.343 -9.513 -16.443 1.00 96.25 103 ASN A CA 1
ATOM 770 C C . ASN A 1 103 ? 21.322 -11.037 -16.190 1.00 96.25 103 ASN A C 1
ATOM 772 O O . ASN A 1 103 ? 21.698 -11.814 -17.072 1.00 96.25 103 ASN A O 1
ATOM 776 N N . GLY A 1 104 ? 20.962 -11.485 -14.984 1.00 95.31 104 GLY A N 1
ATOM 777 C CA . GLY A 1 104 ? 20.902 -12.907 -14.635 1.00 95.31 104 GLY A CA 1
ATOM 778 C C . GLY A 1 104 ? 22.243 -13.641 -14.593 1.00 95.31 104 GLY A C 1
ATOM 779 O O . GLY A 1 104 ? 22.277 -14.870 -14.708 1.00 95.31 104 GLY A O 1
ATOM 780 N N . ALA A 1 105 ? 23.368 -12.928 -14.439 1.00 94.88 105 ALA A N 1
ATOM 781 C CA . ALA A 1 105 ? 24.678 -13.561 -14.256 1.00 94.88 105 ALA A CA 1
ATOM 782 C C . ALA A 1 105 ? 24.765 -14.423 -13.000 1.00 94.88 105 ALA A C 1
ATOM 784 O O . ALA A 1 105 ? 25.345 -15.509 -13.041 1.00 94.88 105 ALA A O 1
ATOM 785 N N . THR A 1 106 ? 24.172 -13.952 -11.911 1.00 91.81 106 THR A N 1
ATOM 786 C CA . THR A 1 106 ? 24.042 -14.675 -10.647 1.00 91.81 106 THR A CA 1
ATOM 787 C C . THR A 1 106 ? 22.621 -15.209 -10.516 1.00 91.81 106 THR A C 1
ATOM 789 O O . THR A 1 106 ? 21.716 -14.725 -11.188 1.00 91.81 106 THR A O 1
ATOM 792 N N . ALA A 1 107 ? 22.413 -16.207 -9.653 1.00 88.62 107 ALA A N 1
ATOM 793 C CA . ALA A 1 107 ? 21.078 -16.755 -9.406 1.00 88.62 107 ALA A CA 1
ATOM 794 C C . ALA A 1 107 ? 20.090 -15.700 -8.870 1.00 88.62 107 ALA A C 1
ATOM 796 O O . ALA A 1 107 ? 18.931 -15.739 -9.250 1.00 88.62 107 ALA A O 1
ATOM 797 N N . LEU A 1 108 ? 20.573 -14.744 -8.067 1.00 87.25 108 LEU A N 1
ATOM 798 C CA . LEU A 1 108 ? 19.781 -13.653 -7.477 1.00 87.25 108 LEU A CA 1
ATOM 799 C C . LEU A 1 108 ? 19.326 -12.576 -8.476 1.00 87.25 108 LEU A C 1
ATOM 801 O O . LEU A 1 108 ? 18.595 -11.682 -8.099 1.00 87.25 108 LEU A O 1
ATOM 805 N N . GLY A 1 109 ? 19.818 -12.592 -9.718 1.00 91.06 109 GLY A N 1
ATOM 806 C CA . GLY A 1 109 ? 19.351 -11.669 -10.761 1.00 91.06 109 GLY A CA 1
ATOM 807 C C . GLY A 1 109 ? 18.583 -12.378 -11.871 1.00 91.06 109 GLY A C 1
ATOM 808 O O . GLY A 1 109 ? 18.515 -11.854 -12.987 1.00 91.06 109 GLY A O 1
ATOM 809 N N . ARG A 1 110 ? 18.167 -13.634 -11.640 1.00 94.94 110 ARG A N 1
ATOM 810 C CA . ARG A 1 110 ? 17.428 -14.455 -12.609 1.00 94.94 110 ARG A CA 1
ATOM 811 C C . ARG A 1 110 ? 15.936 -14.237 -12.421 1.00 94.94 110 ARG A C 1
ATOM 813 O O . ARG A 1 110 ? 15.255 -15.067 -11.828 1.00 94.94 110 ARG A O 1
ATOM 820 N N . ASP A 1 111 ? 15.473 -13.156 -13.018 1.00 97.06 111 ASP A N 1
ATOM 821 C CA . ASP A 1 111 ? 14.103 -12.679 -12.897 1.00 97.06 111 ASP A CA 1
ATOM 822 C C . ASP A 1 111 ? 13.327 -12.944 -14.185 1.00 97.06 111 ASP A C 1
ATOM 824 O O . ASP A 1 111 ? 13.910 -13.127 -15.262 1.00 97.06 111 ASP A O 1
ATOM 828 N N . GLN A 1 112 ? 12.006 -12.981 -14.079 1.00 97.50 112 GLN A N 1
ATOM 829 C CA . GLN A 1 112 ? 11.083 -13.086 -15.195 1.00 97.50 112 GLN A CA 1
ATOM 830 C C . GLN A 1 112 ? 10.810 -11.691 -15.765 1.00 97.50 112 GLN A C 1
ATOM 832 O O . GLN A 1 112 ? 10.328 -10.797 -15.075 1.00 97.50 112 GLN A O 1
ATOM 837 N N . LEU A 1 113 ? 11.079 -11.512 -17.053 1.00 98.62 113 LEU A N 1
ATOM 838 C CA . LEU A 1 113 ? 10.697 -10.328 -17.813 1.00 98.62 113 LEU A CA 1
ATOM 839 C C . LEU A 1 113 ? 9.419 -10.653 -18.583 1.00 98.62 113 LEU A C 1
ATOM 841 O O . LEU A 1 113 ? 9.410 -11.612 -19.356 1.00 98.62 113 LEU A O 1
ATOM 845 N N . ILE A 1 114 ? 8.353 -9.883 -18.382 1.00 98.44 114 ILE A N 1
ATOM 846 C CA . ILE A 1 114 ? 7.067 -10.073 -19.067 1.00 98.44 114 ILE A CA 1
ATOM 847 C C . ILE A 1 114 ? 6.810 -8.872 -19.973 1.00 98.44 114 ILE A C 1
ATOM 849 O O . ILE A 1 114 ? 6.636 -7.759 -19.490 1.00 98.44 114 ILE A O 1
ATOM 853 N N . PHE A 1 115 ? 6.752 -9.102 -21.279 1.00 98.44 115 PHE A N 1
ATOM 854 C CA . PHE A 1 115 ? 6.442 -8.108 -22.305 1.00 98.44 115 PHE A CA 1
ATOM 855 C C . PHE A 1 115 ? 4.997 -8.258 -22.787 1.00 98.44 115 PHE A C 1
ATOM 857 O O . PHE A 1 115 ? 4.300 -9.219 -22.451 1.00 98.44 115 PHE A O 1
ATOM 864 N N . ALA A 1 116 ? 4.536 -7.327 -23.620 1.00 96.94 116 ALA A N 1
ATOM 865 C CA . ALA A 1 116 ? 3.202 -7.412 -24.214 1.00 96.94 116 ALA A CA 1
ATOM 866 C C . ALA A 1 116 ? 3.023 -8.617 -25.163 1.00 96.94 116 ALA A C 1
ATOM 868 O O . ALA A 1 116 ? 1.892 -9.016 -25.427 1.00 96.94 116 ALA A O 1
ATOM 869 N N . ASP A 1 117 ? 4.110 -9.206 -25.675 1.00 97.12 117 ASP A N 1
ATOM 870 C CA . ASP A 1 117 ? 4.094 -10.320 -26.635 1.00 97.12 117 ASP A CA 1
ATOM 871 C C . ASP A 1 117 ? 4.782 -11.608 -26.156 1.00 97.12 117 ASP A C 1
ATOM 873 O O . ASP A 1 117 ? 5.004 -12.519 -26.955 1.00 97.12 117 ASP A O 1
ATOM 877 N N . GLY A 1 118 ? 5.103 -11.712 -24.868 1.00 98.00 118 GLY A N 1
ATOM 878 C CA . GLY A 1 118 ? 5.672 -12.926 -24.290 1.00 98.00 118 GLY A CA 1
ATOM 879 C C . GLY A 1 118 ? 6.551 -12.641 -23.082 1.00 98.00 118 GLY A C 1
ATOM 880 O O . GLY A 1 118 ? 6.818 -11.488 -22.741 1.00 98.00 118 GLY A O 1
ATOM 881 N N . ALA A 1 119 ? 7.053 -13.696 -22.455 1.00 98.56 119 ALA A N 1
ATOM 882 C CA . ALA A 1 119 ? 7.894 -13.588 -21.275 1.00 98.56 119 ALA A CA 1
ATOM 883 C C . ALA A 1 119 ? 9.182 -14.411 -21.391 1.00 98.56 119 ALA A C 1
ATOM 885 O O . ALA A 1 119 ? 9.243 -15.405 -22.113 1.00 98.56 119 ALA A O 1
ATOM 886 N N . VAL A 1 120 ? 10.233 -14.002 -20.681 1.00 98.44 120 VAL A N 1
ATOM 887 C CA . VAL A 1 120 ? 11.534 -14.683 -20.686 1.00 98.44 120 VAL A CA 1
ATOM 888 C C . VAL A 1 120 ? 12.340 -14.393 -19.422 1.00 98.44 120 VAL A C 1
ATOM 890 O O . VAL A 1 120 ? 12.244 -13.311 -18.854 1.00 98.44 120 VAL A O 1
ATOM 893 N N . LEU A 1 121 ? 13.199 -15.326 -19.001 1.00 98.25 121 LEU A N 1
ATOM 894 C CA . LEU A 1 121 ? 14.127 -15.094 -17.890 1.00 98.25 121 LEU A CA 1
ATOM 895 C C . LEU A 1 121 ? 15.316 -14.207 -18.306 1.00 98.25 121 LEU A C 1
ATOM 897 O O . LEU A 1 121 ? 15.907 -14.404 -19.374 1.00 98.25 121 LEU A O 1
ATOM 901 N N . THR A 1 122 ? 15.749 -13.301 -17.426 1.00 97.88 122 THR A N 1
ATOM 902 C CA . THR A 1 122 ? 16.844 -12.333 -17.668 1.00 97.88 122 THR A CA 1
ATOM 903 C C . THR A 1 122 ? 18.129 -12.975 -18.191 1.00 97.88 122 THR A C 1
ATOM 905 O O . THR A 1 122 ? 18.774 -12.445 -19.094 1.00 97.88 122 THR A O 1
ATOM 908 N N . HIS A 1 123 ? 18.512 -14.143 -17.672 1.00 97.31 123 HIS A N 1
ATOM 909 C CA . HIS A 1 123 ? 19.742 -14.819 -18.088 1.00 97.31 123 HIS A CA 1
ATOM 910 C C . HIS A 1 123 ? 19.672 -15.386 -19.518 1.00 97.31 123 HIS A C 1
ATOM 912 O O . HIS A 1 123 ? 20.696 -15.404 -20.209 1.00 97.31 123 HIS A O 1
ATOM 918 N N . HIS A 1 124 ? 18.488 -15.818 -19.971 1.00 98.25 124 HIS A N 1
ATOM 919 C CA . HIS A 1 124 ? 18.252 -16.231 -21.356 1.00 98.25 124 HIS A CA 1
ATOM 920 C C . HIS A 1 124 ? 18.199 -15.016 -22.282 1.00 98.25 124 HIS A C 1
ATOM 922 O O . HIS A 1 124 ? 18.854 -15.025 -23.326 1.00 98.25 124 HIS A O 1
ATOM 928 N N . ALA A 1 125 ? 17.520 -13.944 -21.857 1.00 98.44 125 ALA A N 1
ATOM 929 C CA . ALA A 1 125 ? 17.525 -12.661 -22.556 1.00 98.44 125 ALA A CA 1
ATOM 930 C C . ALA A 1 125 ? 18.961 -12.161 -22.777 1.00 98.44 125 ALA A C 1
ATOM 932 O O . ALA A 1 125 ? 19.356 -11.901 -23.912 1.00 98.44 125 ALA A O 1
ATOM 933 N N . ARG A 1 126 ? 19.793 -12.129 -21.728 1.00 97.88 126 ARG A N 1
ATOM 934 C CA . ARG A 1 126 ? 21.212 -11.762 -21.834 1.00 97.88 126 ARG A CA 1
ATOM 935 C C . ARG A 1 126 ? 21.955 -12.625 -22.853 1.00 97.88 126 ARG A C 1
ATOM 937 O O . ARG A 1 126 ? 22.680 -12.077 -23.676 1.00 97.88 126 ARG A O 1
ATOM 944 N N . ALA A 1 127 ? 21.813 -13.950 -22.783 1.00 97.94 127 ALA A N 1
ATOM 945 C CA . ALA A 1 127 ? 22.536 -14.863 -23.670 1.00 97.94 127 ALA A CA 1
ATOM 946 C C . ALA A 1 127 ? 22.197 -14.613 -25.150 1.00 97.94 127 ALA A C 1
ATOM 948 O O . ALA A 1 127 ? 23.097 -14.590 -25.987 1.00 97.94 127 ALA A O 1
ATOM 949 N N . ALA A 1 128 ? 20.924 -14.356 -25.467 1.00 98.38 128 ALA A N 1
ATOM 950 C CA . ALA A 1 128 ? 20.508 -13.982 -26.817 1.00 98.38 128 ALA A CA 1
ATOM 951 C C . ALA A 1 128 ? 21.069 -12.608 -27.235 1.00 98.38 128 ALA A C 1
ATOM 953 O O . ALA A 1 128 ? 21.614 -12.466 -28.332 1.00 98.38 128 ALA A O 1
ATOM 954 N N . LEU A 1 129 ? 21.006 -11.615 -26.341 1.00 98.38 129 LEU A N 1
ATOM 955 C CA . LEU A 1 129 ? 21.456 -10.243 -26.609 1.00 98.38 129 LEU A CA 1
ATOM 956 C C . LEU A 1 129 ? 22.977 -10.110 -26.766 1.00 98.38 129 LEU A C 1
ATOM 958 O O . LEU A 1 129 ? 23.434 -9.225 -27.485 1.00 98.38 129 LEU A O 1
ATOM 962 N N . GLN A 1 130 ? 23.763 -11.007 -26.166 1.00 97.56 130 GLN A N 1
ATOM 963 C CA . GLN A 1 130 ? 25.208 -11.107 -26.411 1.00 97.56 130 GLN A CA 1
ATOM 964 C C . GLN A 1 130 ? 25.538 -11.530 -27.850 1.00 97.56 130 GLN A C 1
ATOM 966 O O . GLN A 1 130 ? 26.596 -11.164 -28.358 1.00 97.56 130 GLN A O 1
ATOM 971 N N . GLY A 1 131 ? 24.654 -12.292 -28.502 1.00 96.69 131 GLY A N 1
ATOM 972 C CA . GLY A 1 131 ? 24.790 -12.644 -29.916 1.00 96.69 131 GLY A CA 1
ATOM 973 C C . GLY A 1 131 ? 24.285 -11.540 -30.846 1.00 96.69 131 GLY A C 1
ATOM 974 O O . GLY A 1 131 ? 24.923 -11.236 -31.851 1.00 96.69 131 GLY A O 1
ATOM 975 N N . SER A 1 132 ? 23.142 -10.933 -30.515 1.00 97.69 132 SER A N 1
ATOM 976 C CA . SER A 1 132 ? 22.577 -9.800 -31.251 1.00 97.69 132 SER A CA 1
ATOM 977 C C . SER A 1 132 ? 21.596 -9.011 -30.387 1.00 97.69 132 SER A C 1
ATOM 979 O O . SER A 1 132 ? 20.609 -9.564 -29.904 1.00 97.69 132 SER A O 1
ATOM 981 N N . LEU A 1 133 ? 21.788 -7.691 -30.281 1.00 97.81 133 LEU A N 1
ATOM 982 C CA . LEU A 1 133 ? 20.839 -6.795 -29.600 1.00 97.81 133 LEU A CA 1
ATOM 983 C C . LEU A 1 133 ? 19.455 -6.753 -30.280 1.00 97.81 133 LEU A C 1
ATOM 985 O O . LEU A 1 133 ? 18.473 -6.348 -29.661 1.00 97.81 133 LEU A O 1
ATOM 989 N N . GLY A 1 134 ? 19.371 -7.195 -31.539 1.00 97.00 134 GLY A N 1
ATOM 990 C CA . GLY A 1 134 ? 18.132 -7.325 -32.307 1.00 97.00 134 GLY A CA 1
ATOM 991 C C . GLY A 1 134 ? 17.528 -8.733 -32.306 1.00 97.00 134 GLY A C 1
ATOM 992 O O . GLY A 1 134 ? 16.666 -9.004 -33.139 1.00 97.00 134 GLY A O 1
ATOM 993 N N . ALA A 1 135 ? 17.988 -9.650 -31.446 1.00 97.94 135 ALA A N 1
ATOM 994 C CA . ALA A 1 135 ? 17.424 -10.998 -31.361 1.00 97.94 135 ALA A CA 1
ATOM 995 C C . ALA A 1 135 ? 15.903 -10.947 -31.121 1.00 97.94 135 ALA A C 1
ATOM 997 O O . ALA A 1 135 ? 15.433 -10.215 -30.249 1.00 97.94 135 ALA A O 1
ATOM 998 N N . ALA A 1 136 ? 15.130 -11.719 -31.890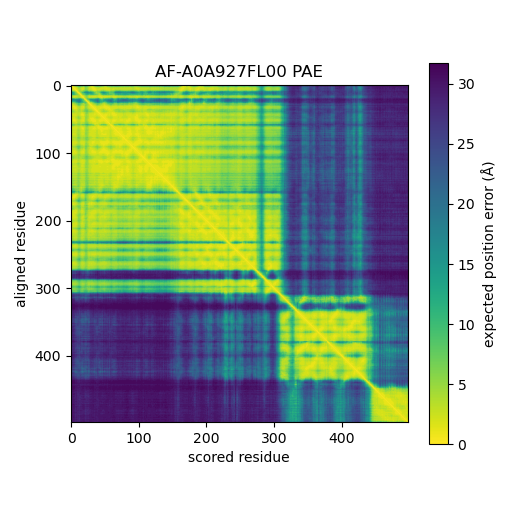 1.00 98.06 136 ALA A N 1
ATOM 999 C CA . ALA A 1 136 ? 13.679 -11.805 -31.724 1.00 98.06 136 ALA A CA 1
ATOM 1000 C C . ALA A 1 136 ? 13.325 -12.597 -30.457 1.00 98.06 136 ALA A C 1
ATOM 1002 O O . ALA A 1 136 ? 13.980 -13.603 -30.176 1.00 98.06 136 ALA A O 1
ATOM 1003 N N . LEU A 1 137 ? 12.265 -12.208 -29.736 1.00 98.19 137 LEU A N 1
ATOM 1004 C CA . LEU A 1 137 ? 11.836 -12.902 -28.510 1.00 98.19 137 LEU A CA 1
ATOM 1005 C C . LEU A 1 137 ? 11.594 -14.400 -28.744 1.00 98.19 137 LEU A C 1
ATOM 1007 O O . LEU A 1 137 ? 12.034 -15.228 -27.955 1.00 98.19 137 LEU A O 1
ATOM 1011 N N . SER A 1 138 ? 10.992 -14.754 -29.884 1.00 97.31 138 SER A N 1
ATOM 1012 C CA . SER A 1 138 ? 10.727 -16.143 -30.286 1.00 97.31 138 SER A CA 1
ATOM 1013 C C . SER A 1 138 ? 11.983 -17.006 -30.448 1.00 97.31 138 SER A C 1
ATOM 1015 O O . SER A 1 138 ? 11.887 -18.231 -30.438 1.00 97.31 138 SER A O 1
ATOM 1017 N N . SER A 1 139 ? 13.155 -16.384 -30.605 1.00 96.81 139 SER A N 1
ATOM 1018 C CA . SER A 1 139 ? 14.446 -17.074 -30.694 1.00 96.81 139 SER A CA 1
ATOM 1019 C C . SER A 1 139 ? 15.155 -17.213 -29.344 1.00 96.81 139 SER A C 1
ATOM 1021 O O . SER A 1 139 ? 16.172 -17.902 -29.255 1.00 96.81 139 SER A O 1
ATOM 1023 N N . VAL A 1 140 ? 14.642 -16.571 -28.288 1.00 98.31 140 VAL A N 1
ATOM 1024 C CA . VAL A 1 140 ? 15.236 -16.636 -26.954 1.00 98.31 140 VAL A CA 1
ATOM 1025 C C . VAL A 1 140 ? 14.840 -17.950 -26.280 1.00 98.31 140 VAL A C 1
ATOM 1027 O O . VAL A 1 140 ? 13.678 -18.353 -26.279 1.00 98.31 140 VAL A O 1
ATOM 1030 N N . ALA A 1 141 ? 15.824 -18.642 -25.703 1.00 97.81 141 ALA A N 1
ATOM 1031 C CA . ALA A 1 141 ? 15.590 -19.900 -25.005 1.00 97.81 141 ALA A CA 1
ATOM 1032 C C . ALA A 1 141 ? 14.604 -19.718 -23.839 1.00 97.81 141 ALA A C 1
ATOM 1034 O O . ALA A 1 141 ? 14.704 -18.754 -23.082 1.00 97.81 141 ALA A O 1
ATOM 1035 N N . GLY A 1 142 ? 13.673 -20.664 -23.690 1.00 95.62 142 GLY A N 1
ATOM 1036 C CA . GLY A 1 142 ? 12.697 -20.643 -22.600 1.00 95.62 142 GLY A CA 1
ATOM 1037 C C . GLY A 1 142 ? 11.684 -19.499 -22.675 1.00 95.62 142 GLY A C 1
ATOM 1038 O O . GLY A 1 142 ? 11.092 -19.180 -21.649 1.00 95.62 142 GLY A O 1
ATOM 1039 N N . GLN A 1 143 ? 11.501 -18.870 -23.845 1.00 97.62 143 GLN A N 1
ATOM 1040 C CA . GLN A 1 143 ? 10.429 -17.893 -24.032 1.00 97.62 143 GLN A CA 1
ATOM 1041 C C . GLN A 1 143 ? 9.056 -18.546 -23.817 1.00 97.62 143 GLN A C 1
ATOM 1043 O O . GLN A 1 143 ? 8.818 -19.671 -24.271 1.00 97.62 143 GLN A O 1
ATOM 1048 N N . ASP A 1 144 ? 8.167 -17.823 -23.148 1.00 97.62 144 ASP A N 1
ATOM 1049 C CA . ASP A 1 144 ? 6.774 -18.193 -22.937 1.00 97.62 144 ASP A CA 1
ATOM 1050 C C . ASP A 1 144 ? 5.864 -17.200 -23.665 1.00 97.62 144 ASP A C 1
ATOM 1052 O O . ASP A 1 144 ? 5.653 -16.076 -23.211 1.00 97.62 144 ASP A O 1
ATOM 1056 N N . SER A 1 145 ? 5.305 -17.621 -24.799 1.00 95.69 145 SER A N 1
ATOM 1057 C CA . SER A 1 145 ? 4.392 -16.801 -25.600 1.00 95.69 145 SER A CA 1
ATOM 1058 C C . SER A 1 145 ? 2.963 -16.778 -25.053 1.00 95.69 145 SER A C 1
ATOM 1060 O O . SER A 1 145 ? 2.124 -16.055 -25.584 1.00 95.69 145 SER A O 1
ATOM 1062 N N . SER A 1 146 ? 2.650 -17.607 -24.052 1.00 95.06 146 SER A N 1
ATOM 1063 C CA . SER A 1 146 ? 1.332 -17.627 -23.405 1.00 95.06 146 SER A CA 1
ATOM 1064 C C . SER A 1 146 ? 1.215 -16.597 -22.281 1.00 95.06 146 SER A C 1
ATOM 1066 O O . SER A 1 146 ? 0.105 -16.197 -21.928 1.00 95.06 146 SER A O 1
ATOM 1068 N N . LEU A 1 147 ? 2.350 -16.123 -21.764 1.00 96.00 147 LEU A N 1
ATOM 1069 C CA . LEU A 1 147 ? 2.424 -15.130 -20.705 1.00 96.00 147 LEU A CA 1
ATOM 1070 C C . LEU A 1 147 ? 2.738 -13.744 -21.280 1.00 96.00 147 LEU A C 1
ATOM 1072 O O . LEU A 1 147 ? 3.818 -13.519 -21.816 1.00 96.00 147 LEU A O 1
ATOM 1076 N N . SER A 1 148 ? 1.810 -12.798 -21.135 1.00 96.00 148 SER A N 1
ATOM 1077 C CA . SER A 1 148 ? 1.986 -11.399 -21.554 1.00 96.00 148 SER A CA 1
ATOM 1078 C C . SER A 1 148 ? 1.618 -10.434 -20.434 1.00 96.00 148 SER A C 1
ATOM 1080 O O . SER A 1 148 ? 0.928 -10.819 -19.489 1.00 96.00 148 SER A O 1
ATOM 1082 N N . SER A 1 149 ? 2.018 -9.167 -20.556 1.00 93.12 149 SER A N 1
ATOM 1083 C CA . SER A 1 149 ? 1.709 -8.136 -19.555 1.00 93.12 149 SER A CA 1
ATOM 1084 C C . SER A 1 149 ? 0.206 -7.973 -19.303 1.00 93.12 149 SER A C 1
ATOM 1086 O O . SER A 1 149 ? -0.200 -7.756 -18.168 1.00 93.12 149 SER A O 1
ATOM 1088 N N . THR A 1 150 ? -0.627 -8.166 -20.330 1.00 88.12 150 THR A N 1
ATOM 1089 C CA . THR A 1 150 ? -2.097 -8.121 -20.209 1.00 88.12 150 THR A CA 1
ATOM 1090 C C . THR A 1 150 ? -2.724 -9.393 -19.633 1.00 88.12 150 THR A C 1
ATOM 1092 O O . THR A 1 150 ? -3.826 -9.339 -19.096 1.00 88.12 150 THR A O 1
ATOM 1095 N N . ALA A 1 151 ? -2.045 -10.538 -19.750 1.00 90.31 151 ALA A N 1
ATOM 1096 C CA . ALA A 1 151 ? -2.521 -11.829 -19.247 1.00 90.31 151 ALA A CA 1
ATOM 1097 C C . ALA A 1 151 ? -1.974 -12.162 -17.849 1.00 90.31 151 ALA A C 1
ATOM 1099 O O . ALA A 1 151 ? -2.419 -13.120 -17.216 1.00 90.31 151 ALA A O 1
ATOM 1100 N N . TYR A 1 152 ? -0.986 -11.406 -17.377 1.00 91.50 152 TYR A N 1
ATOM 1101 C CA . TYR A 1 152 ? -0.335 -11.653 -16.105 1.00 91.50 152 TYR A CA 1
ATOM 1102 C C . TYR A 1 152 ? -1.221 -11.209 -14.937 1.00 91.50 152 TYR A C 1
ATOM 1104 O O . TYR A 1 152 ? -1.509 -10.028 -14.764 1.00 91.50 152 TYR A O 1
ATOM 1112 N N . SER A 1 153 ? -1.621 -12.178 -14.111 1.00 87.81 153 SER A N 1
ATOM 1113 C CA . SER A 1 153 ? -2.305 -11.940 -12.842 1.00 87.81 153 SER A CA 1
ATOM 1114 C C . SER A 1 153 ? -1.314 -12.160 -11.698 1.00 87.81 153 SER A C 1
ATOM 1116 O O . SER A 1 153 ? -0.979 -13.311 -11.406 1.00 87.81 153 SER A O 1
ATOM 1118 N N . PRO A 1 154 ? -0.825 -11.098 -11.041 1.00 82.44 154 PRO A N 1
ATOM 1119 C CA . PRO A 1 154 ? 0.069 -11.248 -9.900 1.00 82.44 154 PRO A CA 1
ATOM 1120 C C . PRO A 1 154 ? -0.660 -11.900 -8.704 1.00 82.44 154 PRO A C 1
ATOM 1122 O O . PRO A 1 154 ? -1.873 -11.753 -8.569 1.00 82.44 154 PRO A O 1
ATOM 1125 N N . PRO A 1 155 ? 0.036 -12.589 -7.788 1.00 77.94 155 PRO A N 1
ATOM 1126 C CA . PRO A 1 155 ? -0.541 -13.057 -6.520 1.00 77.94 155 PRO A CA 1
ATOM 1127 C C . PRO A 1 155 ? -0.835 -11.894 -5.560 1.00 77.94 155 PRO A C 1
ATOM 1129 O O . PRO A 1 155 ? -0.125 -10.887 -5.594 1.00 77.94 155 PRO A O 1
ATOM 1132 N N . GLU A 1 156 ? -1.900 -12.006 -4.755 1.00 74.44 156 GLU A N 1
ATOM 1133 C CA . GLU A 1 156 ? -2.329 -10.941 -3.831 1.00 74.44 156 GLU A CA 1
ATOM 1134 C C . GLU A 1 156 ? -1.276 -10.653 -2.749 1.00 74.44 156 GLU A C 1
ATOM 1136 O O . GLU A 1 156 ? -0.703 -11.601 -2.196 1.00 74.44 156 GLU A O 1
ATOM 1141 N N . PRO A 1 157 ? -1.012 -9.374 -2.419 1.00 71.12 157 PRO A N 1
ATOM 1142 C CA . PRO A 1 157 ? -0.080 -9.031 -1.354 1.00 71.12 157 PRO A CA 1
ATOM 1143 C C . PRO A 1 157 ? -0.607 -9.489 0.013 1.00 71.12 157 PRO A C 1
ATOM 1145 O O . PRO A 1 157 ? -1.770 -9.278 0.347 1.00 71.12 157 PRO A O 1
ATOM 1148 N N . ALA A 1 158 ? 0.257 -10.075 0.847 1.00 65.88 158 ALA A N 1
ATOM 1149 C CA . ALA A 1 158 ? -0.120 -10.577 2.171 1.00 65.88 158 ALA A CA 1
ATOM 1150 C C . ALA A 1 158 ? 0.597 -9.810 3.297 1.00 65.88 158 ALA A C 1
ATOM 1152 O O . ALA A 1 158 ? 1.606 -10.266 3.831 1.00 65.88 158 ALA A O 1
ATOM 1153 N N . GLY A 1 159 ? 0.065 -8.643 3.682 1.00 61.94 159 GLY A N 1
ATOM 1154 C CA . GLY A 1 159 ? 0.489 -7.924 4.896 1.00 61.94 159 GLY A CA 1
ATOM 1155 C C . GLY A 1 159 ? 1.887 -7.289 4.844 1.00 61.94 159 GLY A C 1
ATOM 1156 O O . GLY A 1 159 ? 2.479 -7.016 5.892 1.00 61.94 159 GLY A O 1
ATOM 1157 N N . ASN A 1 160 ? 2.422 -7.058 3.645 1.00 69.31 160 ASN A N 1
ATOM 1158 C CA . ASN A 1 160 ? 3.770 -6.529 3.445 1.00 69.31 160 ASN A CA 1
ATOM 1159 C C . ASN A 1 160 ? 3.854 -5.002 3.630 1.00 69.31 160 ASN A C 1
ATOM 1161 O O . ASN A 1 160 ? 2.852 -4.280 3.549 1.00 69.31 160 ASN A O 1
ATOM 1165 N N . LYS A 1 161 ? 5.077 -4.510 3.884 1.00 80.38 161 LYS A N 1
ATOM 1166 C CA . LYS A 1 161 ? 5.370 -3.083 4.083 1.00 80.38 161 LYS A CA 1
ATOM 1167 C C . LYS A 1 161 ? 6.297 -2.545 2.998 1.00 80.38 161 LYS A C 1
ATOM 1169 O O . LYS A 1 161 ? 7.479 -2.885 2.957 1.00 80.38 161 LYS A O 1
ATOM 1174 N N . LEU A 1 162 ? 5.785 -1.617 2.203 1.00 87.06 162 LEU A N 1
ATOM 1175 C CA . LEU A 1 162 ? 6.551 -0.814 1.264 1.00 87.06 162 LEU A CA 1
ATOM 1176 C C . LEU A 1 162 ? 7.043 0.460 1.956 1.00 87.06 162 LEU A C 1
ATOM 1178 O O . LEU A 1 162 ? 6.294 1.133 2.665 1.00 87.06 162 LEU A O 1
ATOM 1182 N N . ARG A 1 163 ? 8.309 0.820 1.756 1.00 89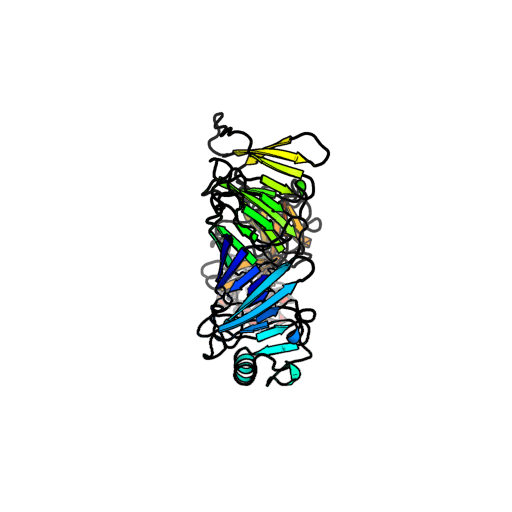.81 163 ARG A N 1
ATOM 1183 C CA . ARG A 1 163 ? 8.853 2.111 2.197 1.00 89.81 163 ARG A CA 1
ATOM 1184 C C . ARG A 1 163 ? 9.314 2.903 0.989 1.00 89.81 163 ARG A C 1
ATOM 1186 O O . ARG A 1 163 ? 10.214 2.458 0.281 1.00 89.81 163 ARG A O 1
ATOM 1193 N N . ALA A 1 164 ? 8.720 4.068 0.783 1.00 92.19 164 ALA A N 1
ATOM 1194 C CA . ALA A 1 164 ? 9.037 4.958 -0.320 1.00 92.19 164 ALA A CA 1
ATOM 1195 C C . ALA A 1 164 ? 9.756 6.205 0.199 1.00 92.19 164 ALA A C 1
ATOM 1197 O O . ALA A 1 164 ? 9.274 6.872 1.112 1.00 92.19 164 ALA A O 1
ATOM 1198 N N . PHE A 1 165 ? 10.899 6.526 -0.399 1.00 93.38 165 PHE A N 1
ATOM 1199 C CA . PHE A 1 165 ? 11.672 7.725 -0.089 1.00 93.38 165 PHE A CA 1
ATOM 1200 C C . PHE A 1 165 ? 11.878 8.538 -1.356 1.00 93.38 165 PHE A C 1
ATOM 1202 O O . PHE A 1 165 ? 12.473 8.048 -2.321 1.00 93.38 165 PHE A O 1
ATOM 1209 N N . ALA A 1 166 ? 11.429 9.785 -1.340 1.00 95.00 166 ALA A N 1
ATOM 1210 C CA . ALA A 1 166 ? 11.689 10.724 -2.408 1.00 95.00 166 ALA A CA 1
ATOM 1211 C C . ALA A 1 166 ? 12.913 11.592 -2.116 1.00 95.00 166 ALA A C 1
ATOM 1213 O O . ALA A 1 166 ? 13.249 11.927 -0.982 1.00 95.00 166 ALA A O 1
ATOM 1214 N N . SER A 1 167 ? 13.583 11.991 -3.187 1.00 93.94 167 SER A N 1
ATOM 1215 C CA . SER A 1 167 ? 14.603 13.029 -3.172 1.00 93.94 167 SER A CA 1
ATOM 1216 C C . SER A 1 167 ? 14.534 13.785 -4.487 1.00 93.94 167 SER A C 1
ATOM 1218 O O . SER A 1 167 ? 14.409 13.181 -5.550 1.00 93.94 167 SER A O 1
ATOM 1220 N N . THR A 1 168 ? 14.624 15.106 -4.434 1.00 91.88 168 THR A N 1
ATOM 1221 C CA . THR A 1 168 ? 14.615 15.939 -5.636 1.00 91.88 168 THR A CA 1
ATOM 1222 C C . THR A 1 168 ? 15.635 17.055 -5.504 1.00 91.88 168 THR A C 1
ATOM 1224 O O . THR A 1 168 ? 15.844 17.605 -4.423 1.00 91.88 168 THR A O 1
ATOM 1227 N N . THR A 1 169 ? 16.282 17.388 -6.617 1.00 87.06 169 THR A N 1
ATOM 1228 C CA . THR A 1 169 ? 17.073 18.619 -6.757 1.00 87.06 169 THR A CA 1
ATOM 1229 C C . THR A 1 169 ? 16.284 19.710 -7.479 1.00 87.06 169 THR A C 1
ATOM 1231 O O . THR A 1 169 ? 16.795 20.814 -7.671 1.00 87.06 169 THR A O 1
ATOM 1234 N N . SER A 1 170 ? 15.038 19.425 -7.879 1.00 87.12 170 SER A N 1
ATOM 1235 C CA . SER A 1 170 ? 14.164 20.398 -8.522 1.00 87.12 170 SER A CA 1
ATOM 1236 C C . SER A 1 170 ? 13.829 21.548 -7.573 1.00 87.12 170 SER A C 1
ATOM 1238 O O . SER A 1 170 ? 13.567 21.377 -6.379 1.00 87.12 170 SER A O 1
ATOM 1240 N N . ALA A 1 171 ? 13.816 22.761 -8.121 1.00 85.25 171 ALA A N 1
ATOM 1241 C CA . ALA A 1 171 ? 13.360 23.938 -7.398 1.00 85.25 171 ALA A CA 1
ATOM 1242 C C . ALA A 1 171 ? 11.826 24.020 -7.333 1.00 85.25 171 ALA A C 1
ATOM 1244 O O . ALA A 1 171 ? 11.314 24.704 -6.455 1.00 85.25 171 ALA A O 1
ATOM 1245 N N . THR A 1 172 ? 11.101 23.311 -8.203 1.00 84.94 172 THR A N 1
ATOM 1246 C CA . THR A 1 172 ? 9.657 23.521 -8.416 1.00 84.94 172 THR A CA 1
ATOM 1247 C C . THR A 1 172 ? 8.806 22.262 -8.305 1.00 84.94 172 THR A C 1
ATOM 1249 O O . THR A 1 172 ? 7.597 22.378 -8.148 1.00 84.94 172 THR A O 1
ATOM 1252 N N . THR A 1 173 ? 9.404 21.074 -8.398 1.00 87.50 173 THR A N 1
ATOM 1253 C CA . THR A 1 173 ? 8.662 19.814 -8.572 1.00 87.50 173 THR A CA 1
ATOM 1254 C C . THR A 1 173 ? 9.020 18.832 -7.466 1.00 87.50 173 THR A C 1
ATOM 1256 O O . THR A 1 173 ? 10.203 18.533 -7.286 1.00 87.50 173 THR A O 1
ATOM 1259 N N . GLY A 1 174 ? 8.018 18.340 -6.738 1.00 91.69 174 GLY A N 1
ATOM 1260 C CA . GLY A 1 174 ? 8.174 17.248 -5.779 1.00 91.69 174 GLY A CA 1
ATOM 1261 C C . GLY A 1 174 ? 8.044 15.874 -6.424 1.00 91.69 174 GLY A C 1
ATOM 1262 O O . GLY A 1 174 ? 8.272 15.691 -7.626 1.00 91.69 174 GLY A O 1
ATOM 1263 N N . ALA A 1 175 ? 7.729 14.886 -5.604 1.00 93.12 175 ALA A N 1
ATOM 1264 C CA . ALA A 1 175 ? 7.494 13.515 -5.996 1.00 93.12 175 ALA A CA 1
ATOM 1265 C C . ALA A 1 175 ? 6.003 13.216 -6.120 1.00 93.12 175 ALA A C 1
ATOM 1267 O O . ALA A 1 175 ? 5.249 13.380 -5.174 1.00 93.12 175 ALA A O 1
ATOM 1268 N N . THR A 1 176 ? 5.592 12.668 -7.256 1.00 92.88 176 THR A N 1
ATOM 1269 C CA . THR A 1 176 ? 4.390 11.839 -7.330 1.00 92.88 176 THR A CA 1
ATOM 1270 C C . THR A 1 176 ? 4.769 10.432 -6.880 1.00 92.88 176 THR A C 1
ATOM 1272 O O . THR A 1 176 ? 5.616 9.808 -7.505 1.00 92.88 176 THR A O 1
ATOM 1275 N N . PHE A 1 177 ? 4.228 9.943 -5.772 1.00 91.94 177 PHE A N 1
ATOM 1276 C CA . PHE A 1 177 ? 4.448 8.568 -5.326 1.00 91.94 177 PHE A CA 1
ATOM 1277 C C . PHE A 1 177 ? 3.554 7.622 -6.094 1.00 91.94 177 PHE A C 1
ATOM 1279 O O . PHE A 1 177 ? 2.432 7.994 -6.421 1.00 91.94 177 PHE A O 1
ATOM 1286 N N . ALA A 1 178 ? 4.044 6.406 -6.326 1.00 86.81 178 ALA A N 1
ATOM 1287 C CA . ALA A 1 178 ? 3.268 5.369 -6.961 1.00 86.81 178 ALA A CA 1
ATOM 1288 C C . ALA A 1 178 ? 2.022 5.057 -6.126 1.00 86.81 178 ALA A C 1
ATOM 1290 O O . ALA A 1 178 ? 2.051 5.190 -4.897 1.00 86.81 178 ALA A O 1
ATOM 1291 N N . MET A 1 179 ? 0.935 4.663 -6.784 1.00 84.38 179 MET A N 1
ATOM 1292 C CA . MET A 1 179 ? -0.290 4.309 -6.082 1.00 84.38 179 MET A CA 1
ATOM 1293 C C . MET A 1 179 ? -0.024 3.197 -5.067 1.00 84.38 179 MET A C 1
ATOM 1295 O O . MET A 1 179 ? 0.589 2.183 -5.386 1.00 84.38 179 MET A O 1
ATOM 1299 N N . ALA A 1 180 ? -0.495 3.387 -3.836 1.00 83.44 180 ALA A N 1
ATOM 1300 C CA . ALA A 1 180 ? -0.445 2.322 -2.844 1.00 83.44 180 ALA A CA 1
ATOM 1301 C C . ALA A 1 180 ? -1.423 1.210 -3.239 1.00 83.44 180 ALA A C 1
ATOM 1303 O O . ALA A 1 180 ? -2.562 1.517 -3.581 1.00 83.44 180 ALA A O 1
ATOM 1304 N N . GLU A 1 181 ? -1.000 -0.053 -3.188 1.00 83.56 181 GLU A N 1
ATOM 1305 C CA . GLU A 1 181 ? -1.852 -1.191 -3.548 1.00 83.56 181 GLU A CA 1
ATOM 1306 C C . GLU A 1 181 ? -2.790 -1.608 -2.411 1.00 83.56 181 GLU A C 1
ATOM 1308 O O . GLU A 1 181 ? -2.464 -1.491 -1.225 1.00 83.56 181 GLU A O 1
ATOM 1313 N N . GLU A 1 182 ? -3.950 -2.146 -2.789 1.00 81.12 182 GLU A N 1
ATOM 1314 C CA . GLU A 1 182 ? -4.876 -2.796 -1.862 1.00 81.12 182 GLU A CA 1
ATOM 1315 C C . GLU A 1 182 ? -4.159 -3.930 -1.106 1.00 81.12 182 GLU A C 1
ATOM 1317 O O . GLU A 1 182 ? -3.354 -4.674 -1.669 1.00 81.12 182 GLU A O 1
ATOM 1322 N N . GLY A 1 183 ? -4.389 -4.026 0.206 1.00 76.25 183 GLY A N 1
ATOM 1323 C CA . GLY A 1 183 ? -3.752 -5.046 1.050 1.00 76.25 183 GLY A CA 1
ATOM 1324 C C . GLY A 1 183 ? -2.266 -4.817 1.379 1.00 76.25 183 GLY A C 1
ATOM 1325 O O . GLY A 1 183 ? -1.720 -5.548 2.212 1.00 76.25 183 GLY A O 1
ATOM 1326 N N . GLN A 1 184 ? -1.611 -3.794 0.811 1.00 80.00 184 GLN A N 1
ATOM 1327 C CA . GLN A 1 184 ? -0.253 -3.376 1.187 1.00 80.00 184 GLN A CA 1
ATOM 1328 C C . GLN A 1 184 ? -0.254 -2.166 2.128 1.00 80.00 184 GLN A C 1
ATOM 1330 O O . GLN A 1 184 ? -1.139 -1.310 2.096 1.00 80.00 184 GLN A O 1
ATOM 1335 N N . SER A 1 185 ? 0.784 -2.087 2.967 1.00 86.12 185 SER A N 1
ATOM 1336 C CA . SER A 1 185 ? 1.066 -0.916 3.796 1.00 86.12 185 SER A CA 1
ATOM 1337 C C . SER A 1 185 ? 2.251 -0.138 3.234 1.00 86.12 185 SER A C 1
ATOM 1339 O O . SER A 1 185 ? 3.366 -0.651 3.198 1.00 86.12 185 SER A O 1
ATOM 1341 N N . THR A 1 186 ? 2.033 1.112 2.838 1.00 89.94 186 THR A N 1
ATOM 1342 C CA . THR A 1 186 ? 3.063 1.985 2.268 1.00 89.94 186 THR A CA 1
ATOM 1343 C C . THR A 1 186 ? 3.398 3.114 3.230 1.00 89.94 186 THR A C 1
ATOM 1345 O O . THR A 1 186 ? 2.540 3.905 3.604 1.00 89.94 186 THR A O 1
ATOM 1348 N N . ILE A 1 187 ? 4.664 3.219 3.622 1.00 90.25 187 ILE A N 1
ATOM 1349 C CA . ILE A 1 187 ? 5.183 4.330 4.422 1.00 90.25 187 ILE A CA 1
ATOM 1350 C C . ILE A 1 187 ? 5.948 5.260 3.493 1.00 90.25 187 ILE A C 1
ATOM 1352 O O . ILE A 1 187 ? 6.901 4.831 2.838 1.00 90.25 187 ILE A O 1
ATOM 1356 N N . ILE A 1 188 ? 5.554 6.526 3.463 1.00 93.88 188 ILE A N 1
ATOM 1357 C CA . ILE A 1 188 ? 6.059 7.511 2.515 1.00 93.88 188 ILE A CA 1
ATOM 1358 C C . ILE A 1 188 ? 6.894 8.562 3.240 1.00 93.88 188 ILE A C 1
ATOM 1360 O O . ILE A 1 188 ? 6.540 9.056 4.311 1.00 93.88 188 ILE A O 1
ATOM 1364 N N . THR A 1 189 ? 8.039 8.885 2.650 1.00 93.56 189 THR A N 1
ATOM 1365 C CA . THR A 1 189 ? 8.892 10.010 3.028 1.00 93.56 189 THR A CA 1
ATOM 1366 C C . THR A 1 189 ? 9.105 10.894 1.806 1.00 93.56 189 THR A C 1
ATOM 1368 O O . THR A 1 189 ? 9.671 10.436 0.811 1.00 93.56 189 THR A O 1
ATOM 1371 N N . GLY A 1 190 ? 8.619 12.129 1.890 1.00 94.12 190 GLY A N 1
ATOM 1372 C CA . GLY A 1 190 ? 8.543 13.098 0.802 1.00 94.12 190 GLY A CA 1
ATOM 1373 C C . GLY A 1 190 ? 9.789 13.956 0.608 1.00 94.12 190 GLY A C 1
ATOM 1374 O O . GLY A 1 190 ? 10.905 13.593 0.995 1.00 94.12 190 GLY A O 1
ATOM 1375 N N . THR A 1 191 ? 9.596 15.105 -0.024 1.00 93.50 191 THR A N 1
ATOM 1376 C CA . THR A 1 191 ? 10.600 16.111 -0.353 1.00 93.50 191 THR A CA 1
ATOM 1377 C C . THR A 1 191 ? 10.256 17.462 0.279 1.00 93.50 191 THR A C 1
ATOM 1379 O O . THR A 1 191 ? 9.335 17.607 1.058 1.00 93.50 191 THR A O 1
ATOM 1382 N N . SER A 1 192 ? 11.039 18.503 -0.010 1.00 91.00 192 SER A N 1
ATOM 1383 C CA . SER A 1 192 ? 10.694 19.871 0.424 1.00 91.00 192 SER A CA 1
ATOM 1384 C C . SER A 1 192 ? 9.862 20.630 -0.618 1.00 91.00 192 SER A C 1
ATOM 1386 O O . SER A 1 192 ? 9.905 21.864 -0.680 1.00 91.00 192 SER A O 1
ATOM 1388 N N . ARG A 1 193 ? 9.219 19.906 -1.529 1.00 93.69 193 ARG A N 1
ATOM 1389 C CA . ARG A 1 193 ? 8.370 20.419 -2.605 1.00 93.69 193 ARG A CA 1
ATOM 1390 C C . ARG A 1 193 ? 7.035 19.700 -2.519 1.00 93.69 193 ARG A C 1
ATOM 1392 O O . ARG A 1 193 ? 6.968 18.650 -1.913 1.00 93.69 193 ARG A O 1
ATOM 1399 N N . ILE A 1 194 ? 6.040 20.249 -3.214 1.00 93.31 194 ILE A N 1
ATOM 1400 C CA . ILE A 1 194 ? 4.711 19.646 -3.302 1.00 93.31 194 ILE A CA 1
ATOM 1401 C C . ILE A 1 194 ? 4.828 18.249 -3.906 1.00 93.31 194 ILE A C 1
ATOM 1403 O O . ILE A 1 194 ? 5.084 18.092 -5.108 1.00 93.31 194 ILE A O 1
ATOM 1407 N N . ASP A 1 195 ? 4.625 17.266 -3.051 1.00 94.00 195 ASP A N 1
ATOM 1408 C CA . ASP A 1 195 ? 4.506 15.868 -3.382 1.00 94.00 195 ASP A CA 1
ATOM 1409 C C . ASP A 1 195 ? 3.034 15.499 -3.600 1.00 94.00 195 ASP A C 1
ATOM 1411 O O . ASP A 1 195 ? 2.105 16.176 -3.150 1.00 94.00 195 ASP A O 1
ATOM 1415 N N . LYS A 1 196 ? 2.810 14.405 -4.324 1.00 93.44 196 LYS A N 1
ATOM 1416 C CA . LYS A 1 196 ? 1.487 13.852 -4.600 1.00 93.44 196 LYS A CA 1
ATOM 1417 C C . LYS A 1 196 ? 1.444 12.391 -4.186 1.00 93.44 196 LYS A C 1
ATOM 1419 O O . LYS A 1 196 ? 2.318 11.617 -4.571 1.00 93.44 196 LYS A O 1
ATOM 1424 N N . VAL A 1 197 ? 0.407 11.999 -3.460 1.00 93.44 197 VAL A N 1
ATOM 1425 C CA . VAL A 1 197 ? 0.177 10.617 -3.024 1.00 93.44 197 VAL A CA 1
ATOM 1426 C C . VAL A 1 197 ? -1.223 10.200 -3.434 1.00 93.44 197 VAL A C 1
ATOM 1428 O O . VAL A 1 197 ? -2.184 10.882 -3.098 1.00 93.44 197 VAL A O 1
ATOM 1431 N N . TYR A 1 198 ? -1.349 9.069 -4.123 1.00 91.31 198 TYR A N 1
ATOM 1432 C CA . TYR A 1 198 ? -2.643 8.506 -4.505 1.00 91.31 198 TYR A CA 1
ATOM 1433 C C . TYR A 1 198 ? -2.879 7.200 -3.763 1.00 91.31 198 TYR A C 1
ATOM 1435 O O . TYR A 1 198 ? -2.061 6.277 -3.818 1.00 91.31 198 TYR A O 1
ATOM 1443 N N . VAL A 1 199 ? -4.004 7.132 -3.060 1.00 91.25 199 VAL A N 1
ATOM 1444 C CA . VAL A 1 199 ? -4.379 5.988 -2.234 1.00 91.25 199 VAL A CA 1
ATOM 1445 C C . VAL A 1 199 ? -5.458 5.193 -2.964 1.00 91.25 199 VAL A C 1
ATOM 1447 O O . VAL A 1 199 ? -6.591 5.663 -3.092 1.00 91.25 199 VAL A O 1
ATOM 1450 N N . LYS A 1 200 ? -5.128 3.986 -3.451 1.00 87.69 200 LYS A N 1
ATOM 1451 C CA . LYS A 1 200 ? -6.151 3.075 -3.991 1.00 87.69 200 LYS A CA 1
ATOM 1452 C C . LYS A 1 200 ? -7.113 2.671 -2.879 1.00 87.69 200 LYS A C 1
ATOM 1454 O O . LYS A 1 200 ? -6.756 2.626 -1.701 1.00 87.69 200 LYS A O 1
ATOM 1459 N N . ALA A 1 201 ? -8.343 2.365 -3.270 1.00 87.31 201 ALA A N 1
ATOM 1460 C CA . ALA A 1 201 ? -9.343 1.910 -2.325 1.00 87.31 201 ALA A CA 1
ATOM 1461 C C . ALA A 1 201 ? -8.864 0.624 -1.615 1.00 87.31 201 ALA A C 1
ATOM 1463 O O . ALA A 1 201 ? -8.308 -0.260 -2.261 1.00 87.31 201 ALA A O 1
ATOM 1464 N N . GLY A 1 202 ? -9.006 0.546 -0.289 1.00 86.38 202 GLY A N 1
ATOM 1465 C CA . GLY A 1 202 ? -8.526 -0.602 0.504 1.00 86.38 202 GLY A CA 1
ATOM 1466 C C . GLY A 1 202 ? -7.013 -0.634 0.800 1.00 86.38 202 GLY A C 1
ATOM 1467 O O . GLY A 1 202 ? -6.545 -1.549 1.482 1.00 86.38 202 GLY A O 1
ATOM 1468 N N . ALA A 1 203 ? -6.233 0.350 0.336 1.00 88.69 203 ALA A N 1
ATOM 1469 C CA . ALA A 1 203 ? -4.799 0.451 0.626 1.00 88.69 203 ALA A CA 1
ATOM 1470 C C . ALA A 1 203 ? -4.512 1.046 2.018 1.00 88.69 203 ALA A C 1
ATOM 1472 O O . ALA A 1 203 ? -5.315 1.794 2.585 1.00 88.69 203 ALA A O 1
ATOM 1473 N N . GLN A 1 204 ? -3.329 0.762 2.571 1.00 91.50 204 GLN A N 1
ATOM 1474 C CA . GLN A 1 204 ? -2.865 1.385 3.814 1.00 91.50 204 GLN A CA 1
ATOM 1475 C C . GLN A 1 204 ? -1.663 2.295 3.549 1.00 91.50 204 GLN A C 1
ATOM 1477 O O . GLN A 1 204 ? -0.655 1.854 3.004 1.00 91.50 204 GLN A O 1
ATOM 1482 N N . VAL A 1 205 ? -1.731 3.558 3.968 1.00 94.00 205 VAL A N 1
ATOM 1483 C CA . VAL A 1 205 ? -0.711 4.578 3.696 1.00 94.00 205 VAL A CA 1
ATOM 1484 C C . VAL A 1 205 ? -0.377 5.381 4.950 1.00 94.00 205 VAL A C 1
ATOM 1486 O O . VAL A 1 205 ? -1.255 5.923 5.615 1.00 94.00 205 VAL A O 1
ATOM 1489 N N . ASP A 1 206 ? 0.913 5.499 5.257 1.00 93.31 206 ASP A N 1
ATOM 1490 C CA . ASP A 1 206 ? 1.458 6.436 6.240 1.00 93.31 206 ASP A CA 1
ATOM 1491 C C . ASP A 1 206 ? 2.199 7.557 5.504 1.00 93.31 206 ASP A C 1
ATOM 1493 O O . ASP A 1 206 ? 3.326 7.377 5.038 1.00 93.31 206 ASP A O 1
ATOM 1497 N N . ALA A 1 207 ? 1.539 8.707 5.392 1.00 94.56 207 ALA A N 1
ATOM 1498 C CA . ALA A 1 207 ? 1.994 9.908 4.701 1.00 94.56 207 ALA A CA 1
ATOM 1499 C C . ALA A 1 207 ? 2.354 11.039 5.684 1.00 94.56 207 ALA A C 1
ATOM 1501 O O . ALA A 1 207 ? 2.313 12.214 5.341 1.00 94.56 207 ALA A O 1
ATOM 1502 N N . ARG A 1 208 ? 2.717 10.719 6.934 1.00 89.62 208 ARG A N 1
ATOM 1503 C CA . ARG A 1 208 ? 3.078 11.747 7.932 1.00 89.62 208 ARG A CA 1
ATOM 1504 C C . ARG A 1 208 ? 4.367 12.503 7.605 1.00 89.62 208 ARG A C 1
ATOM 1506 O O . ARG A 1 208 ? 4.557 13.615 8.083 1.00 89.62 208 ARG A O 1
ATOM 1513 N N . ASN A 1 209 ? 5.264 11.896 6.830 1.00 90.12 209 ASN A N 1
ATOM 1514 C CA . ASN A 1 209 ? 6.616 12.408 6.602 1.00 90.12 209 ASN A CA 1
ATOM 1515 C C . ASN A 1 209 ? 6.806 12.962 5.183 1.00 90.12 209 ASN A C 1
ATOM 1517 O O . ASN A 1 209 ? 7.867 12.762 4.594 1.00 90.12 209 ASN A O 1
ATOM 1521 N N . LEU A 1 210 ? 5.797 13.634 4.618 1.00 91.31 210 LEU A N 1
ATOM 1522 C CA . LEU A 1 210 ? 5.936 14.288 3.309 1.00 91.31 210 LEU A CA 1
ATOM 1523 C C . LEU A 1 210 ? 6.841 15.535 3.351 1.00 91.31 210 LEU A C 1
ATOM 1525 O O . LEU A 1 210 ? 7.456 15.876 2.355 1.00 91.31 210 LEU A O 1
ATOM 1529 N N . PHE A 1 211 ? 7.094 16.067 4.551 1.00 88.12 211 PHE A N 1
ATOM 1530 C CA . PHE A 1 211 ? 7.946 17.223 4.835 1.00 88.12 211 PHE A CA 1
ATOM 1531 C C . PHE A 1 211 ? 7.352 18.563 4.384 1.00 88.12 211 PHE A C 1
ATOM 1533 O O . PHE A 1 211 ? 6.421 19.035 5.013 1.00 88.12 211 PHE A O 1
ATOM 1540 N N . ALA A 1 212 ? 8.000 19.306 3.485 1.00 86.44 212 ALA A N 1
ATOM 1541 C CA . ALA A 1 212 ? 7.667 20.714 3.264 1.00 86.44 212 ALA A CA 1
ATOM 1542 C C . ALA A 1 212 ? 6.921 20.880 1.953 1.00 86.44 212 ALA A C 1
ATOM 1544 O O . ALA A 1 212 ? 7.346 20.349 0.937 1.00 86.44 212 ALA A O 1
ATOM 1545 N N . GLY A 1 213 ? 5.935 21.763 1.949 1.00 88.50 213 GLY A N 1
ATOM 1546 C CA . GLY A 1 213 ? 5.015 21.884 0.832 1.00 88.50 213 GLY A CA 1
ATOM 1547 C C . GLY A 1 213 ? 3.604 21.816 1.382 1.00 88.50 213 GLY A C 1
ATOM 1548 O O . GLY A 1 213 ? 3.402 21.481 2.543 1.00 88.50 213 GLY A O 1
ATOM 1549 N N . GLU A 1 214 ? 2.639 22.218 0.569 1.00 92.06 214 GLU A N 1
ATOM 1550 C CA . GLU A 1 214 ? 1.273 21.764 0.790 1.00 92.06 214 GLU A CA 1
ATOM 1551 C C . GLU A 1 214 ? 1.126 20.516 -0.073 1.00 92.06 214 GLU A C 1
ATOM 1553 O O . GLU A 1 214 ? 0.820 20.615 -1.267 1.00 92.06 214 GLU A O 1
ATOM 1558 N N . ASP A 1 215 ? 1.458 19.359 0.489 1.00 94.06 215 ASP A N 1
ATOM 1559 C CA . ASP A 1 215 ? 1.446 18.113 -0.268 1.00 94.06 215 ASP A CA 1
ATOM 1560 C C . ASP A 1 215 ? 0.008 17.686 -0.562 1.00 94.06 215 ASP A C 1
ATOM 1562 O O . ASP A 1 215 ? -0.932 18.080 0.127 1.00 94.06 215 ASP A O 1
ATOM 1566 N N . GLN A 1 216 ? -0.195 16.932 -1.636 1.00 94.12 216 GLN A N 1
ATOM 1567 C CA . GLN A 1 216 ? -1.530 16.601 -2.132 1.00 94.12 216 GLN A CA 1
ATOM 1568 C C . GLN A 1 216 ? -1.767 15.098 -1.974 1.00 94.12 216 GLN A C 1
ATOM 1570 O O . GLN A 1 216 ? -1.135 14.285 -2.652 1.00 94.12 216 GLN A O 1
ATOM 1575 N N . ILE A 1 217 ? -2.684 14.716 -1.089 1.00 94.88 217 ILE A N 1
ATOM 1576 C CA . ILE A 1 217 ? -3.040 13.314 -0.848 1.00 94.88 217 ILE A CA 1
ATOM 1577 C C . ILE A 1 217 ? -4.440 13.062 -1.394 1.00 94.88 217 ILE A C 1
ATOM 1579 O O . ILE A 1 217 ? -5.397 13.694 -0.960 1.00 94.88 217 ILE A O 1
ATOM 1583 N N . TYR A 1 218 ? -4.564 12.133 -2.332 1.00 93.94 218 TYR A N 1
ATOM 1584 C CA . TYR A 1 218 ? -5.811 11.800 -3.005 1.00 93.94 218 TYR A CA 1
ATOM 1585 C C . TYR A 1 218 ? -6.370 10.492 -2.459 1.00 93.94 218 TYR A C 1
ATOM 1587 O O . TYR A 1 218 ? -5.733 9.438 -2.546 1.00 93.94 218 TYR A O 1
ATOM 1595 N N . LEU A 1 219 ? -7.573 10.583 -1.910 1.00 93.69 219 LEU A N 1
ATOM 1596 C CA . LEU A 1 219 ? -8.384 9.484 -1.423 1.00 93.69 219 LEU A CA 1
ATOM 1597 C C . LEU A 1 219 ? -9.536 9.244 -2.402 1.00 93.69 219 LEU A C 1
ATOM 1599 O O . LEU A 1 219 ? -10.039 10.168 -3.039 1.00 93.69 219 LEU A O 1
ATOM 1603 N N . THR A 1 220 ? -9.957 7.989 -2.533 1.00 92.31 220 THR A N 1
ATOM 1604 C CA . THR A 1 220 ? -10.973 7.599 -3.528 1.00 92.31 220 THR A CA 1
ATOM 1605 C C . THR A 1 220 ? -12.404 7.639 -2.992 1.00 92.31 220 THR A C 1
ATOM 1607 O O . THR A 1 220 ? -13.341 7.510 -3.774 1.00 92.31 220 THR A O 1
ATOM 1610 N N . GLY A 1 221 ? -12.597 7.777 -1.679 1.00 91.69 221 GLY A N 1
ATOM 1611 C CA . GLY A 1 221 ? -13.917 7.886 -1.057 1.00 91.69 221 GLY A CA 1
ATOM 1612 C C . GLY A 1 221 ? -14.421 9.306 -0.890 1.00 91.69 221 GLY A C 1
ATOM 1613 O O . GLY A 1 221 ? -13.652 10.265 -0.9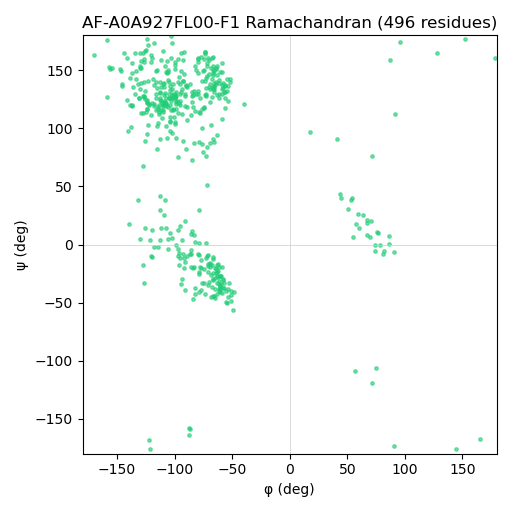56 1.00 91.69 221 GLY A O 1
ATOM 1614 N N . ASN A 1 222 ? -15.715 9.412 -0.608 1.00 93.56 222 ASN A N 1
ATOM 1615 C CA . ASN A 1 222 ? -16.333 10.642 -0.131 1.00 93.56 222 ASN A CA 1
ATOM 1616 C C . ASN A 1 222 ? -15.870 10.938 1.298 1.00 93.56 222 ASN A C 1
ATOM 1618 O O . ASN A 1 222 ? -15.480 10.028 2.029 1.00 93.56 222 ASN A O 1
ATOM 1622 N N . TRP A 1 223 ? -15.975 12.189 1.736 1.00 91.69 223 TRP A N 1
ATOM 1623 C CA . TRP A 1 223 ? -15.650 12.624 3.088 1.00 91.69 223 TRP A CA 1
ATOM 1624 C C . TRP A 1 223 ? -16.314 11.713 4.115 1.00 91.69 223 TRP A C 1
ATOM 1626 O O . TRP A 1 223 ? -15.624 11.085 4.914 1.00 91.69 223 TRP A O 1
ATOM 1636 N N . LEU A 1 224 ? -17.638 11.563 4.052 1.00 89.31 224 LEU A N 1
ATOM 1637 C CA . LEU A 1 224 ? -18.419 10.790 5.024 1.00 89.31 224 LEU A CA 1
ATOM 1638 C C . LEU A 1 224 ? -18.145 9.276 5.016 1.00 89.31 224 LEU A C 1
ATOM 1640 O O . LEU A 1 224 ? -18.555 8.605 5.960 1.00 89.31 224 LEU A O 1
ATOM 1644 N N . ASP A 1 225 ? -17.418 8.746 4.028 1.00 89.31 225 ASP A N 1
ATOM 1645 C CA . ASP A 1 225 ? -17.021 7.333 4.017 1.00 89.31 225 ASP A CA 1
ATOM 1646 C C . ASP A 1 225 ? -15.955 7.032 5.084 1.00 89.31 225 ASP A C 1
ATOM 1648 O O . ASP A 1 225 ? -15.798 5.883 5.500 1.00 89.31 225 ASP A O 1
ATOM 1652 N N . TYR A 1 226 ? -15.195 8.046 5.514 1.00 90.00 226 TYR A N 1
ATOM 1653 C CA . TYR A 1 226 ? -14.053 7.874 6.405 1.00 90.00 226 TYR A CA 1
ATOM 1654 C C . TYR A 1 226 ? -14.387 8.207 7.855 1.00 90.00 226 TYR A C 1
ATOM 1656 O O . TYR A 1 226 ? -14.781 9.321 8.206 1.00 90.00 226 TYR A O 1
ATOM 1664 N N . THR A 1 227 ? -14.082 7.256 8.730 1.00 87.19 227 THR A N 1
ATOM 1665 C CA . THR A 1 227 ? -13.889 7.517 10.158 1.00 87.19 227 THR A CA 1
ATOM 1666 C C . THR A 1 227 ? -12.576 8.275 10.365 1.00 87.19 227 THR A C 1
ATOM 1668 O O . THR A 1 227 ? -11.612 8.058 9.627 1.00 87.19 227 THR A O 1
ATOM 1671 N N . ARG A 1 228 ? -12.530 9.187 11.343 1.00 86.44 228 ARG A N 1
ATOM 1672 C CA . ARG A 1 228 ? -11.380 10.073 11.592 1.00 86.44 228 ARG A CA 1
ATOM 1673 C C . ARG A 1 228 ? -11.014 10.051 13.066 1.00 86.44 228 ARG A C 1
ATOM 1675 O O . ARG A 1 228 ? -11.894 10.106 13.917 1.00 86.44 228 ARG A O 1
ATOM 1682 N N . SER A 1 229 ? -9.722 10.000 13.357 1.00 82.12 229 SER A N 1
ATOM 1683 C CA . SER A 1 229 ? -9.206 9.951 14.730 1.00 82.12 229 SER A CA 1
ATOM 1684 C C . SER A 1 229 ? -7.797 10.516 14.828 1.00 82.12 229 SER A C 1
ATOM 1686 O O . SER A 1 229 ? -7.034 10.369 13.872 1.00 82.12 229 SER A O 1
ATOM 1688 N N . LEU A 1 230 ? -7.399 11.065 15.980 1.00 80.81 230 LEU A N 1
ATOM 1689 C CA . LEU A 1 230 ? -5.982 11.343 16.256 1.00 80.81 230 LEU A CA 1
ATOM 1690 C C . LEU A 1 230 ? -5.269 10.125 16.862 1.00 80.81 230 LEU A C 1
ATOM 1692 O O . LEU A 1 230 ? -5.796 9.468 17.756 1.00 80.81 230 LEU A O 1
ATOM 1696 N N . THR A 1 231 ? -4.039 9.857 16.419 1.00 70.44 231 THR A N 1
ATOM 1697 C CA . THR A 1 231 ? -3.153 8.844 17.019 1.00 70.44 231 THR A CA 1
ATOM 1698 C C . THR A 1 231 ? -2.600 9.323 18.365 1.00 70.44 231 THR A C 1
ATOM 1700 O O . THR A 1 231 ? -2.136 10.462 18.444 1.00 70.44 231 THR A O 1
ATOM 1703 N N . GLU A 1 232 ? -2.498 8.445 19.364 1.00 60.34 232 GLU A N 1
ATOM 1704 C CA . GLU A 1 232 ? -2.055 8.796 20.728 1.00 60.34 232 GLU A CA 1
ATOM 1705 C C . GLU A 1 232 ? -0.625 9.365 20.826 1.00 60.34 232 GLU A C 1
ATOM 1707 O O . GLU A 1 232 ? -0.360 10.227 21.658 1.00 60.34 232 GLU A O 1
ATOM 1712 N N . ILE A 1 233 ? 0.310 8.906 19.983 1.00 52.06 233 ILE A N 1
ATOM 1713 C CA . ILE A 1 233 ? 1.747 9.212 20.149 1.00 52.06 233 ILE A CA 1
ATOM 1714 C C . ILE A 1 233 ? 2.170 10.483 19.397 1.00 52.06 233 ILE A C 1
ATOM 1716 O O . ILE A 1 233 ? 2.983 11.254 19.899 1.00 52.06 233 ILE A O 1
ATOM 1720 N N . SER A 1 234 ? 1.647 10.709 18.187 1.00 64.31 234 SER A N 1
ATOM 1721 C CA . SER A 1 234 ? 2.042 11.850 17.339 1.00 64.31 234 SER A CA 1
ATOM 1722 C C . SER A 1 234 ? 0.926 12.866 17.097 1.00 64.31 234 SER A C 1
ATOM 1724 O O . SER A 1 234 ? 1.147 13.848 16.395 1.00 64.31 234 SER A O 1
ATOM 1726 N N . GLY A 1 235 ? -0.284 12.619 17.612 1.00 71.19 235 GLY A N 1
ATOM 1727 C CA . GLY A 1 235 ? -1.465 13.431 17.316 1.00 71.19 235 GLY A CA 1
ATOM 1728 C C . GLY A 1 235 ? -1.837 13.471 15.831 1.00 71.19 235 GLY A C 1
ATOM 1729 O O . GLY A 1 235 ? -2.594 14.349 15.449 1.00 71.19 235 GLY A O 1
ATOM 1730 N N . ALA A 1 236 ? -1.283 12.575 15.004 1.00 84.94 236 ALA A N 1
ATOM 1731 C CA . ALA A 1 236 ? -1.514 12.486 13.564 1.00 84.94 236 ALA A CA 1
ATOM 1732 C C . ALA A 1 236 ? -2.966 12.099 13.277 1.00 84.94 236 ALA A C 1
ATOM 1734 O O . ALA A 1 236 ? -3.555 11.353 14.058 1.00 84.94 236 ALA A O 1
ATOM 1735 N N . ILE A 1 237 ? -3.528 12.556 12.161 1.00 89.31 237 ILE A N 1
ATOM 1736 C CA . ILE A 1 237 ? -4.899 12.206 11.786 1.00 89.31 237 ILE A CA 1
ATOM 1737 C C . ILE A 1 237 ? -4.872 10.870 11.042 1.00 89.31 237 ILE A C 1
ATOM 1739 O O . ILE A 1 237 ? -4.124 10.699 10.083 1.00 89.31 237 ILE A O 1
ATOM 1743 N N . THR A 1 238 ? -5.686 9.919 11.485 1.00 91.44 238 THR A N 1
ATOM 1744 C CA . THR A 1 238 ? -5.949 8.658 10.786 1.00 91.44 238 THR A CA 1
ATOM 1745 C C . THR A 1 238 ? -7.350 8.697 10.192 1.00 91.44 238 THR A C 1
ATOM 1747 O O . THR A 1 238 ? -8.312 8.920 10.926 1.00 91.44 238 THR A O 1
ATOM 1750 N N . PHE A 1 239 ? -7.445 8.440 8.891 1.00 93.56 239 PHE A N 1
ATOM 1751 C CA . PHE A 1 239 ? -8.674 8.203 8.141 1.00 93.56 239 PHE A CA 1
ATOM 1752 C C . PHE A 1 239 ? -8.824 6.701 7.907 1.00 93.56 239 PHE A C 1
ATOM 1754 O O . PHE A 1 239 ? -7.877 6.069 7.434 1.00 93.56 239 PHE A O 1
ATOM 1761 N N . THR A 1 240 ? -9.982 6.125 8.230 1.00 91.50 240 THR A N 1
ATOM 1762 C CA . THR A 1 240 ? -10.235 4.687 8.036 1.00 91.50 240 THR A CA 1
ATOM 1763 C C . THR A 1 240 ? -11.608 4.438 7.434 1.00 91.50 240 THR A C 1
ATOM 1765 O O . THR A 1 240 ? -12.596 4.995 7.915 1.00 91.50 240 THR A O 1
ATOM 1768 N N . ARG A 1 241 ? -11.682 3.550 6.440 1.00 88.00 241 ARG A N 1
ATOM 1769 C CA . ARG A 1 241 ? -12.936 2.977 5.927 1.00 88.00 241 ARG A CA 1
ATOM 1770 C C . ARG A 1 241 ? -12.740 1.513 5.532 1.00 88.00 241 ARG A C 1
ATOM 1772 O O . ARG A 1 241 ? -11.607 1.060 5.376 1.00 88.00 241 ARG A O 1
ATOM 1779 N N . THR A 1 242 ? -13.831 0.774 5.354 1.00 85.31 242 THR A N 1
ATOM 1780 C CA . THR A 1 242 ? -13.777 -0.587 4.794 1.00 85.31 242 THR A CA 1
ATOM 1781 C C . THR A 1 242 ? -14.129 -0.541 3.312 1.00 85.31 242 THR A C 1
ATOM 1783 O O . THR A 1 242 ? -15.147 0.041 2.948 1.00 85.31 242 THR A O 1
ATOM 1786 N N . VAL A 1 243 ? -13.323 -1.183 2.470 1.00 82.00 243 VAL A N 1
ATOM 1787 C CA . VAL A 1 243 ? -13.592 -1.368 1.038 1.00 82.00 243 VAL A CA 1
ATOM 1788 C C . VAL A 1 243 ? -13.372 -2.837 0.702 1.00 82.00 243 VAL A C 1
ATOM 1790 O O . VAL A 1 243 ? -12.317 -3.366 1.018 1.00 82.00 243 VAL A O 1
ATOM 1793 N N . ASN A 1 244 ? -14.355 -3.508 0.093 1.00 77.94 244 ASN A N 1
ATOM 1794 C CA . ASN A 1 244 ? -14.246 -4.912 -0.344 1.00 77.94 244 ASN A CA 1
ATOM 1795 C C . ASN A 1 244 ? -13.744 -5.896 0.741 1.00 77.94 244 ASN A C 1
ATOM 1797 O O . ASN A 1 244 ? -13.096 -6.892 0.439 1.00 77.94 244 ASN A O 1
ATOM 1801 N N . GLY A 1 245 ? -14.032 -5.622 2.019 1.00 73.56 245 GLY A N 1
ATOM 1802 C CA . GLY A 1 245 ? -13.543 -6.419 3.152 1.00 73.56 245 GLY A CA 1
ATOM 1803 C C . GLY A 1 245 ? -12.114 -6.089 3.611 1.00 73.56 245 GLY A C 1
ATOM 1804 O O . GLY A 1 245 ? -11.688 -6.584 4.653 1.00 73.56 245 GLY A O 1
ATOM 1805 N N . ALA A 1 246 ? -11.392 -5.220 2.901 1.00 78.50 246 ALA A N 1
ATOM 1806 C CA . ALA A 1 246 ? -10.103 -4.674 3.307 1.00 78.50 246 ALA A CA 1
ATOM 1807 C C . ALA A 1 246 ? -10.264 -3.347 4.071 1.00 78.50 246 ALA A C 1
ATOM 1809 O O . ALA A 1 246 ? -11.152 -2.535 3.801 1.00 78.50 246 ALA A O 1
ATOM 1810 N N . THR A 1 247 ? -9.377 -3.106 5.037 1.00 83.94 247 THR A N 1
ATOM 1811 C CA . THR A 1 247 ? -9.298 -1.821 5.741 1.00 83.94 247 THR A CA 1
ATOM 1812 C C . THR A 1 247 ? -8.424 -0.853 4.954 1.00 83.94 247 THR A C 1
ATOM 1814 O O . THR A 1 247 ? -7.202 -1.010 4.918 1.00 83.94 247 THR A O 1
ATOM 1817 N N . GLU A 1 248 ? -9.040 0.185 4.394 1.00 90.94 248 GLU A N 1
ATOM 1818 C CA . GLU A 1 248 ? -8.313 1.351 3.905 1.00 90.94 248 GLU A CA 1
ATOM 1819 C C . GLU A 1 248 ? -7.931 2.229 5.094 1.00 90.94 248 GLU A C 1
ATOM 1821 O O . GLU A 1 248 ? -8.796 2.615 5.886 1.00 90.94 248 GLU A O 1
ATOM 1826 N N . ARG A 1 249 ? -6.645 2.553 5.227 1.00 91.44 249 ARG A N 1
ATOM 1827 C CA . ARG A 1 249 ? -6.135 3.372 6.333 1.00 91.44 249 ARG A CA 1
ATOM 1828 C C . ARG A 1 249 ? -5.143 4.400 5.821 1.00 91.44 249 ARG A C 1
ATOM 1830 O O . ARG A 1 249 ? -4.083 4.022 5.341 1.00 91.44 249 ARG A O 1
ATOM 1837 N N . VAL A 1 250 ? -5.423 5.684 6.015 1.00 95.31 250 VAL A N 1
ATOM 1838 C CA . VAL A 1 250 ? -4.523 6.782 5.629 1.00 95.31 250 VAL A CA 1
ATOM 1839 C C . VAL A 1 250 ? -4.137 7.581 6.864 1.00 95.31 250 VAL A C 1
ATOM 1841 O O . VAL A 1 250 ? -5.001 8.099 7.566 1.00 95.31 250 VAL A O 1
ATOM 1844 N N . ILE A 1 251 ? -2.842 7.674 7.152 1.00 92.94 251 ILE A N 1
ATOM 1845 C CA . ILE A 1 251 ? -2.306 8.444 8.277 1.00 92.94 251 ILE A CA 1
ATOM 1846 C C . ILE A 1 251 ? -1.589 9.672 7.725 1.00 92.94 251 ILE A C 1
ATOM 1848 O O . ILE A 1 251 ? -0.656 9.537 6.937 1.00 92.94 251 ILE A O 1
ATOM 1852 N N . VAL A 1 252 ? -1.993 10.860 8.167 1.00 93.81 252 VAL A N 1
ATOM 1853 C CA . VAL A 1 252 ? -1.409 12.144 7.758 1.00 93.81 252 VAL A CA 1
ATOM 1854 C C . VAL A 1 252 ? -0.988 12.966 8.967 1.00 93.81 252 VAL A C 1
ATOM 1856 O O . VAL A 1 252 ? -1.446 12.748 10.094 1.00 93.81 252 VAL A O 1
ATOM 1859 N N . SER A 1 253 ? -0.096 13.924 8.740 1.00 89.19 253 SER A N 1
ATOM 1860 C CA . SER A 1 253 ? 0.245 14.918 9.754 1.00 89.19 253 SER A CA 1
ATOM 1861 C C . SER A 1 253 ? -0.987 15.712 10.189 1.00 89.19 253 SER A C 1
ATOM 1863 O O . SER A 1 253 ? -1.981 15.806 9.482 1.00 89.19 253 SER A O 1
ATOM 1865 N N . ASN A 1 254 ? -0.943 16.278 11.390 1.00 85.44 254 ASN A N 1
ATOM 1866 C CA . ASN A 1 254 ? -2.070 17.010 11.967 1.00 85.44 254 ASN A CA 1
ATOM 1867 C C . ASN A 1 254 ? -2.008 18.529 11.753 1.00 85.44 254 ASN A C 1
ATOM 1869 O O . ASN A 1 254 ? -2.661 19.277 12.479 1.00 85.44 254 ASN A O 1
ATOM 1873 N N . GLY A 1 255 ? -1.177 19.005 10.823 1.00 82.69 255 GLY A N 1
ATOM 1874 C CA . GLY A 1 255 ? -1.052 20.434 10.527 1.00 82.69 255 GLY A CA 1
ATOM 1875 C C . GLY A 1 255 ? -0.446 21.290 11.638 1.00 82.69 255 GLY A C 1
ATOM 1876 O O . GLY A 1 255 ? -0.432 22.522 11.514 1.00 82.69 255 GLY A O 1
ATOM 1877 N N . ALA A 1 256 ? 0.078 20.679 12.713 1.00 79.88 256 ALA A N 1
ATOM 1878 C CA . ALA A 1 256 ? 0.619 21.420 13.852 1.00 79.88 256 ALA A CA 1
ATOM 1879 C C . ALA A 1 256 ? 1.821 22.300 13.478 1.00 79.88 256 ALA A C 1
ATOM 1881 O O . ALA A 1 256 ? 2.048 23.346 14.085 1.00 79.88 256 ALA A O 1
ATOM 1882 N N . THR A 1 257 ? 2.566 21.906 12.446 1.00 79.25 257 THR A N 1
ATOM 1883 C CA . THR A 1 257 ? 3.639 22.703 11.844 1.00 79.25 257 THR A CA 1
ATOM 1884 C C . THR A 1 257 ? 3.333 22.954 10.373 1.00 79.25 257 THR A C 1
ATOM 1886 O O . THR A 1 257 ? 2.531 22.242 9.777 1.00 79.25 257 THR A O 1
ATOM 1889 N N . SER A 1 258 ? 3.998 23.934 9.760 1.00 80.38 258 SER A N 1
ATOM 1890 C CA . SER A 1 258 ? 3.889 24.171 8.315 1.00 80.38 258 SER A CA 1
ATOM 1891 C C . SER A 1 258 ? 4.383 23.001 7.453 1.00 80.38 258 SER A C 1
ATOM 1893 O O . SER A 1 258 ? 4.051 22.973 6.281 1.00 80.38 258 SER A O 1
ATOM 1895 N N . PHE A 1 259 ? 5.148 22.057 8.019 1.00 80.50 259 PHE A N 1
ATOM 1896 C CA . PHE A 1 259 ? 5.615 20.825 7.360 1.00 80.50 259 PHE A CA 1
ATOM 1897 C C . PHE A 1 259 ? 4.610 19.661 7.445 1.00 80.50 259 PHE A C 1
ATOM 1899 O O . PHE A 1 259 ? 4.952 18.505 7.241 1.00 80.50 259 PHE A O 1
ATOM 1906 N N . GLY A 1 260 ? 3.396 19.918 7.916 1.00 81.38 260 GLY A N 1
ATOM 1907 C CA . GLY A 1 260 ? 2.359 18.890 7.983 1.00 81.38 260 GLY A CA 1
ATOM 1908 C C . GLY A 1 260 ? 0.997 19.427 7.596 1.00 81.38 260 GLY A C 1
ATOM 1909 O O . GLY A 1 260 ? -0.010 18.853 8.005 1.00 81.38 260 GLY A O 1
ATOM 1910 N N . ARG A 1 261 ? 0.973 20.589 6.926 1.00 87.88 261 ARG A N 1
ATOM 1911 C CA . ARG A 1 261 ? -0.240 21.249 6.445 1.00 87.88 261 ARG A CA 1
ATOM 1912 C C . ARG A 1 261 ? -0.438 20.893 4.984 1.00 87.88 261 ARG A C 1
ATOM 1914 O O . ARG A 1 261 ? -0.204 21.709 4.100 1.00 87.88 261 ARG A O 1
ATOM 1921 N N . ASP A 1 262 ? -0.884 19.669 4.794 1.00 92.81 262 ASP A N 1
ATOM 1922 C CA . ASP A 1 262 ? -1.139 19.095 3.484 1.00 92.81 262 ASP A CA 1
ATOM 1923 C C . ASP A 1 262 ? -2.607 19.276 3.090 1.00 92.81 262 ASP A C 1
ATOM 1925 O O . ASP A 1 262 ? -3.471 19.579 3.922 1.00 92.81 262 ASP A O 1
ATOM 1929 N N . ARG A 1 263 ? -2.901 19.090 1.808 1.00 93.69 263 ARG A N 1
ATOM 1930 C CA . ARG A 1 263 ? -4.257 19.093 1.271 1.00 93.69 263 ARG A CA 1
ATOM 1931 C C . ARG A 1 263 ? -4.689 17.669 0.971 1.00 93.69 263 ARG A C 1
ATOM 1933 O O . ARG A 1 263 ? -4.027 16.949 0.224 1.00 93.69 263 ARG A O 1
ATOM 1940 N N . LEU A 1 264 ? -5.827 17.276 1.530 1.00 95.75 264 LEU A N 1
ATOM 1941 C CA . LEU A 1 264 ? -6.431 15.978 1.250 1.00 95.75 264 LEU A CA 1
ATOM 1942 C C . LEU A 1 264 ? -7.591 16.164 0.273 1.00 95.75 264 LEU A C 1
ATOM 1944 O O . LEU A 1 264 ? -8.464 16.999 0.498 1.00 95.75 264 LEU A O 1
ATOM 1948 N N . HIS A 1 265 ? -7.605 15.379 -0.796 1.00 94.56 265 HIS A N 1
ATOM 1949 C CA . HIS A 1 265 ? -8.658 15.347 -1.806 1.00 94.56 265 HIS A CA 1
ATOM 1950 C C . HIS A 1 265 ? -9.494 14.094 -1.607 1.00 94.56 265 HIS A C 1
ATOM 1952 O O . HIS A 1 265 ? -8.957 12.990 -1.573 1.00 94.56 265 HIS A O 1
ATOM 1958 N N . PHE A 1 266 ? -10.797 14.282 -1.488 1.00 94.69 266 PHE A N 1
ATOM 1959 C CA . PHE A 1 266 ? -11.814 13.242 -1.432 1.00 94.69 266 PHE A CA 1
ATOM 1960 C C . PHE A 1 266 ? -12.629 13.298 -2.727 1.00 94.69 266 PHE A C 1
ATOM 1962 O O . PHE A 1 266 ? -12.569 14.280 -3.471 1.00 94.69 266 PHE A O 1
ATOM 1969 N N . ALA A 1 267 ? -13.419 12.264 -3.001 1.00 93.75 267 ALA A N 1
ATOM 19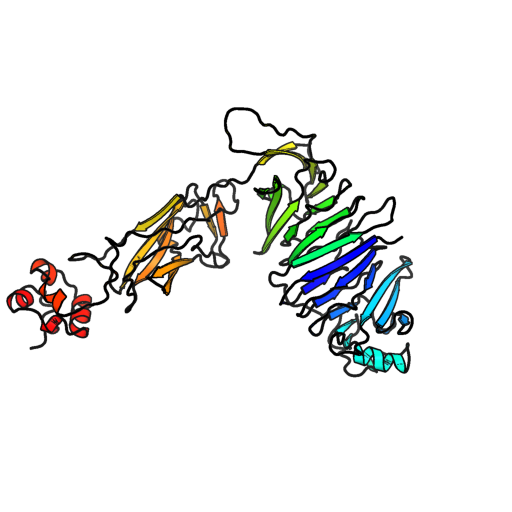70 C CA . ALA A 1 267 ? -14.270 12.225 -4.190 1.00 93.75 267 ALA A CA 1
ATOM 1971 C C . ALA A 1 267 ? -15.307 13.372 -4.227 1.00 93.75 267 ALA A C 1
ATOM 1973 O O . ALA A 1 267 ? -15.702 13.818 -5.305 1.00 93.75 267 ALA A O 1
ATOM 1974 N N . ASP A 1 268 ? -15.709 13.886 -3.063 1.00 95.06 268 ASP A N 1
ATOM 1975 C CA . ASP A 1 268 ? -16.749 14.903 -2.876 1.00 95.06 268 ASP A CA 1
ATOM 1976 C C . ASP A 1 268 ? -16.232 16.261 -2.367 1.00 95.06 268 ASP A C 1
ATOM 1978 O O . ASP A 1 268 ? -17.035 17.167 -2.136 1.00 95.06 268 ASP A O 1
ATOM 1982 N N . GLY A 1 269 ? -14.919 16.451 -2.211 1.00 94.62 269 GLY A N 1
ATOM 1983 C CA . GLY A 1 269 ? -14.373 17.727 -1.752 1.00 94.62 269 GLY A CA 1
ATOM 1984 C C . GLY A 1 269 ? -12.925 17.673 -1.289 1.00 94.62 269 GLY A C 1
ATOM 1985 O O . GLY A 1 269 ? -12.206 16.701 -1.505 1.00 94.62 269 GLY A O 1
ATOM 1986 N N . GLN A 1 270 ? -12.479 18.740 -0.631 1.00 95.38 270 GLN A N 1
ATOM 1987 C CA . GLN A 1 270 ? -11.097 18.883 -0.172 1.00 95.38 270 GLN A CA 1
ATOM 1988 C C . GLN A 1 270 ? -11.035 19.261 1.302 1.00 95.38 270 GLN A C 1
ATOM 1990 O O . GLN A 1 270 ? -11.777 20.127 1.762 1.00 95.38 270 GLN A O 1
ATOM 1995 N N . MET A 1 271 ? -10.106 18.654 2.037 1.00 93.81 271 MET A N 1
ATOM 1996 C CA . MET A 1 271 ? -9.766 19.046 3.398 1.00 93.81 271 MET A CA 1
ATOM 1997 C C . MET A 1 271 ? -8.478 19.868 3.420 1.00 93.81 271 MET A C 1
ATOM 1999 O O . MET A 1 271 ? -7.505 19.576 2.721 1.00 93.81 271 MET A O 1
ATOM 2003 N N . SER A 1 272 ? -8.484 20.921 4.231 1.00 89.75 272 SER A N 1
ATOM 2004 C CA . SER A 1 272 ? -7.329 21.761 4.534 1.00 89.75 272 SER A CA 1
ATOM 2005 C C . SER A 1 272 ? -7.273 22.072 6.027 1.00 89.75 272 SER A C 1
ATOM 2007 O O . SER A 1 272 ? -8.283 22.059 6.734 1.00 89.75 272 SER A O 1
ATOM 2009 N N . PHE A 1 273 ? -6.082 22.388 6.523 1.00 85.50 273 PHE A N 1
ATOM 2010 C CA . PHE A 1 273 ? -5.892 22.750 7.924 1.00 85.50 273 PHE A CA 1
ATOM 2011 C C . PHE A 1 273 ? -6.295 24.205 8.177 1.00 85.50 273 PHE A C 1
ATOM 2013 O O . PHE A 1 273 ? -5.816 25.115 7.497 1.00 85.50 273 PHE A O 1
ATOM 2020 N N . ASN A 1 274 ? -7.125 24.443 9.197 1.00 72.75 274 ASN A N 1
ATOM 2021 C CA . ASN A 1 274 ? -7.356 25.799 9.693 1.00 72.75 274 ASN A CA 1
ATOM 2022 C C . ASN A 1 274 ? -6.099 26.297 10.437 1.00 72.75 274 ASN A C 1
ATOM 2024 O O . ASN A 1 274 ? -5.300 25.500 10.938 1.00 72.75 274 ASN A O 1
ATOM 2028 N N . THR A 1 275 ? -5.888 27.611 10.548 1.00 55.72 275 THR A N 1
ATOM 2029 C CA . THR A 1 275 ? -4.797 28.165 11.364 1.00 55.72 275 THR A CA 1
ATOM 2030 C C . THR A 1 275 ? -5.011 27.804 12.837 1.00 55.72 275 THR A C 1
ATOM 2032 O O . THR A 1 275 ? -5.739 28.502 13.529 1.00 55.72 275 THR A O 1
ATOM 2035 N N . LEU A 1 276 ? -4.394 26.704 13.286 1.00 52.50 276 LEU A N 1
ATOM 2036 C CA . LEU A 1 276 ? -4.187 26.265 14.674 1.00 52.50 276 LEU A CA 1
ATOM 2037 C C . LEU A 1 276 ? -5.084 26.941 15.730 1.00 52.50 276 LEU A C 1
ATOM 2039 O O . LEU A 1 276 ? -4.697 27.952 16.315 1.00 52.50 276 LEU A O 1
ATOM 2043 N N . SER A 1 277 ? -6.186 26.299 16.110 1.00 46.41 277 SER A N 1
ATOM 2044 C CA . SER A 1 277 ? -6.621 26.362 17.506 1.00 46.41 277 SER A CA 1
ATOM 2045 C C . SER A 1 277 ? -6.342 25.012 18.161 1.00 46.41 277 SER A C 1
ATOM 2047 O O . SER A 1 277 ? -7.183 24.116 18.139 1.00 46.41 277 SER A O 1
ATOM 2049 N N . GLN A 1 278 ? -5.163 24.855 18.776 1.00 51.84 278 GLN A N 1
ATOM 2050 C CA . GLN A 1 278 ? -5.054 23.928 19.905 1.00 51.84 278 GLN A CA 1
ATOM 2051 C C . GLN A 1 278 ? -5.915 24.517 21.021 1.00 51.84 278 GLN A C 1
ATOM 2053 O O . GLN A 1 278 ? -5.465 25.342 21.816 1.00 51.84 278 GLN A O 1
ATOM 2058 N N . GLY A 1 279 ? -7.197 24.173 21.022 1.00 44.16 279 GLY A N 1
ATOM 2059 C CA . GLY A 1 279 ? -8.121 24.609 22.047 1.00 44.16 279 GLY A CA 1
ATOM 2060 C C . GLY A 1 279 ? -7.885 23.827 23.331 1.00 44.16 279 GLY A C 1
ATOM 2061 O O . GLY A 1 279 ? -8.637 22.914 23.653 1.00 44.16 279 GLY A O 1
ATOM 2062 N N . ASN A 1 280 ? -6.868 24.200 24.103 1.00 50.16 280 ASN A N 1
ATOM 2063 C CA . ASN A 1 280 ? -6.885 23.885 25.523 1.00 50.16 280 ASN A CA 1
ATOM 2064 C C . ASN A 1 280 ? -7.858 24.866 26.192 1.00 50.16 280 ASN A C 1
ATOM 2066 O O . ASN A 1 280 ? -7.470 25.953 26.613 1.00 50.16 280 ASN A O 1
ATOM 2070 N N . THR A 1 281 ? -9.149 24.535 26.210 1.00 36.00 281 THR A N 1
ATOM 2071 C CA . THR A 1 281 ? -10.183 25.381 26.821 1.00 36.00 281 THR A CA 1
ATOM 2072 C C . THR A 1 281 ? -10.982 24.585 27.845 1.00 36.00 281 THR A C 1
ATOM 2074 O O . THR A 1 281 ? -12.023 24.029 27.521 1.00 36.00 281 THR A O 1
ATOM 2077 N N . GLY A 1 282 ? -10.498 24.594 29.090 1.00 36.38 282 GLY A N 1
ATOM 2078 C CA . GLY A 1 282 ? -11.338 24.454 30.282 1.00 36.38 282 GLY A CA 1
ATOM 2079 C C . GLY A 1 282 ? -11.554 23.037 30.826 1.00 36.38 282 GLY A C 1
ATOM 2080 O O . GLY A 1 282 ? -12.278 22.233 30.258 1.00 36.38 282 GLY A O 1
ATOM 2081 N N . SER A 1 283 ? -10.995 22.794 32.016 1.00 34.47 283 SER A N 1
ATOM 2082 C CA . SER A 1 283 ? -11.484 21.885 33.075 1.00 34.47 283 SER A CA 1
ATOM 2083 C C . SER A 1 283 ? -11.771 20.396 32.794 1.00 34.47 283 SER A C 1
ATOM 2085 O O . SER A 1 283 ? -12.204 19.725 33.727 1.00 34.47 283 SER A O 1
ATOM 2087 N N . ASN A 1 284 ? -11.466 19.833 31.621 1.00 38.97 284 ASN A N 1
ATOM 2088 C CA . ASN A 1 284 ? -11.476 18.376 31.422 1.00 38.97 284 ASN A CA 1
ATOM 2089 C C . ASN A 1 284 ? -10.150 17.900 30.788 1.00 38.97 284 ASN A C 1
ATOM 2091 O O . ASN A 1 284 ? -9.857 18.284 29.657 1.00 38.97 284 ASN A O 1
ATOM 2095 N N . PRO A 1 285 ? -9.303 17.120 31.483 1.00 36.56 285 PRO A N 1
ATOM 2096 C CA . PRO A 1 285 ? -7.945 16.811 31.028 1.00 36.56 285 PRO A CA 1
ATOM 2097 C C . PRO A 1 285 ? -7.846 15.715 29.935 1.00 36.56 285 PRO A C 1
ATOM 2099 O O . PRO A 1 285 ? -6.832 15.026 29.896 1.00 36.56 285 PRO A O 1
ATOM 2102 N N . SER A 1 286 ? -8.841 15.523 29.047 1.00 45.59 286 SER A N 1
ATOM 2103 C CA . SER A 1 286 ? -8.924 14.292 28.225 1.00 45.59 286 SER A CA 1
ATOM 2104 C C . SER A 1 286 ? -9.122 14.373 26.700 1.00 45.59 286 SER A C 1
ATOM 2106 O O . SER A 1 286 ? -9.226 13.305 26.112 1.00 45.59 286 SER A O 1
ATOM 2108 N N . THR A 1 287 ? -9.134 15.511 25.993 1.00 54.62 287 THR A N 1
ATOM 2109 C CA . THR A 1 287 ? -9.341 15.457 24.517 1.00 54.62 287 THR A CA 1
ATOM 2110 C C . THR A 1 287 ? -8.469 16.442 23.739 1.00 54.62 287 THR A C 1
ATOM 2112 O O . THR A 1 287 ? -8.810 17.619 23.597 1.00 54.62 287 THR A O 1
ATOM 2115 N N . ALA A 1 288 ? -7.342 15.971 23.193 1.00 62.28 288 ALA A N 1
ATOM 2116 C CA . ALA A 1 288 ? -6.661 16.718 22.137 1.00 62.28 288 ALA A CA 1
ATOM 2117 C C . ALA A 1 288 ? -7.560 16.746 20.885 1.00 62.28 288 ALA A C 1
ATOM 2119 O O . ALA A 1 288 ? -8.166 15.737 20.525 1.00 62.28 288 ALA A O 1
ATOM 2120 N N . ARG A 1 289 ? -7.670 17.915 20.248 1.00 72.50 289 ARG A N 1
ATOM 2121 C CA . ARG A 1 289 ? -8.468 18.120 19.034 1.00 72.50 289 ARG A CA 1
ATOM 2122 C C . ARG A 1 289 ? -7.688 18.910 17.992 1.00 72.50 289 ARG A C 1
ATOM 2124 O O . ARG A 1 289 ? -6.863 19.754 18.348 1.00 72.50 289 ARG A O 1
ATOM 2131 N N . VAL A 1 290 ? -7.967 18.643 16.722 1.00 78.81 290 VAL A N 1
ATOM 2132 C CA . VAL A 1 290 ? -7.403 19.337 15.561 1.00 78.81 290 VAL A CA 1
ATOM 2133 C C . VAL A 1 290 ? -8.556 19.880 14.733 1.00 78.81 290 VAL A C 1
ATOM 2135 O O . VAL A 1 290 ? -9.345 19.108 14.199 1.00 78.81 290 VAL A O 1
ATOM 2138 N N . GLN A 1 291 ? -8.639 21.203 14.618 1.00 82.00 291 GLN A N 1
ATOM 2139 C CA . GLN A 1 291 ? -9.645 21.838 13.779 1.00 82.00 291 GLN A CA 1
ATOM 2140 C C . GLN A 1 291 ? -9.200 21.840 12.312 1.00 82.00 291 GLN A C 1
ATOM 2142 O O . GLN A 1 291 ? -8.097 22.284 11.977 1.00 82.00 291 GLN A O 1
ATOM 2147 N N . ILE A 1 292 ? -10.084 21.383 11.441 1.00 87.94 292 ILE A N 1
ATOM 2148 C CA . ILE A 1 292 ? -9.898 21.279 9.995 1.00 87.94 292 ILE A CA 1
ATOM 2149 C C . ILE A 1 292 ? -11.021 22.017 9.263 1.00 87.94 292 ILE A C 1
ATOM 2151 O O . ILE A 1 292 ? -12.043 22.374 9.853 1.00 87.94 292 ILE A O 1
ATOM 2155 N N . VAL A 1 293 ? -10.835 22.232 7.965 1.00 90.50 293 VAL A N 1
ATOM 2156 C CA . VAL A 1 293 ? -11.871 22.740 7.067 1.00 90.50 293 VAL A CA 1
ATOM 2157 C C . VAL A 1 293 ? -12.067 21.738 5.944 1.00 90.50 293 VAL A C 1
ATOM 2159 O O . VAL A 1 293 ? -11.124 21.465 5.203 1.00 90.50 293 VAL A O 1
ATOM 2162 N N . PHE A 1 294 ? -13.281 21.219 5.799 1.00 92.88 294 PHE A N 1
ATOM 2163 C CA . PHE A 1 294 ? -13.694 20.467 4.621 1.00 92.88 294 PHE A CA 1
ATOM 2164 C C . PHE A 1 294 ? -14.502 21.373 3.693 1.00 92.88 294 PHE A C 1
ATOM 2166 O O . PHE A 1 294 ? -15.435 22.044 4.121 1.00 92.88 294 PHE A O 1
ATOM 2173 N N . THR A 1 295 ? -14.143 21.415 2.417 1.00 95.38 295 THR A N 1
ATOM 2174 C CA . THR A 1 295 ? -14.852 22.174 1.384 1.00 95.38 295 THR A CA 1
ATOM 2175 C C . THR A 1 295 ? -15.429 21.182 0.381 1.00 95.38 295 THR A C 1
ATOM 2177 O O . THR A 1 295 ? -14.667 20.668 -0.443 1.00 95.38 295 THR A O 1
ATOM 2180 N N . PRO A 1 296 ? -16.740 20.880 0.448 1.00 95.31 296 PRO A N 1
ATOM 2181 C CA . PRO A 1 296 ? -17.382 20.039 -0.552 1.00 95.31 296 PRO A CA 1
ATOM 2182 C C . PRO A 1 296 ? -17.338 20.705 -1.934 1.00 95.31 296 PRO A C 1
ATOM 2184 O O . PRO A 1 296 ? -17.309 21.932 -2.037 1.00 95.31 296 PRO A O 1
ATOM 2187 N N . ASN A 1 297 ? -17.377 19.909 -3.002 1.00 92.38 297 ASN A N 1
ATOM 2188 C CA . ASN A 1 297 ? -17.250 20.399 -4.383 1.00 92.38 297 ASN A CA 1
ATOM 2189 C C . ASN A 1 297 ? -18.314 21.440 -4.782 1.00 92.38 297 ASN A C 1
ATOM 2191 O O . ASN A 1 297 ? -18.070 22.291 -5.636 1.00 92.38 297 ASN A O 1
ATOM 2195 N N . ASP A 1 298 ? -19.498 21.362 -4.185 1.00 92.69 298 ASP A N 1
ATOM 2196 C CA . ASP A 1 298 ? -20.694 22.129 -4.533 1.00 92.69 298 ASP A CA 1
ATOM 2197 C C . ASP A 1 298 ? -21.240 22.980 -3.373 1.00 92.69 298 ASP A C 1
ATOM 2199 O O . ASP A 1 298 ? -22.275 23.631 -3.522 1.00 92.69 298 ASP A O 1
ATOM 2203 N N . ASN A 1 299 ? -20.552 23.013 -2.225 1.00 89.81 299 ASN A N 1
ATOM 2204 C CA . ASN A 1 299 ? -21.032 23.668 -1.009 1.00 89.81 299 ASN A CA 1
ATOM 2205 C C . ASN A 1 299 ? -19.963 24.539 -0.333 1.00 89.81 299 ASN A C 1
ATOM 2207 O O . ASN A 1 299 ? -18.769 24.462 -0.612 1.00 89.81 299 ASN A O 1
ATOM 2211 N N . ALA A 1 300 ? -20.412 25.402 0.581 1.00 90.88 300 ALA A N 1
ATOM 2212 C CA . ALA A 1 300 ? -19.525 26.269 1.348 1.00 90.88 300 ALA A CA 1
ATOM 2213 C C . ALA A 1 300 ? -18.625 25.468 2.318 1.00 90.88 300 ALA A C 1
ATOM 2215 O O . ALA A 1 300 ? -19.075 24.441 2.842 1.00 90.88 300 ALA A O 1
ATOM 2216 N N . PRO A 1 301 ? -17.405 25.963 2.621 1.00 90.81 301 PRO A N 1
ATOM 2217 C CA . PRO A 1 301 ? -16.500 25.336 3.582 1.00 90.81 301 PRO A CA 1
ATOM 2218 C C . PRO A 1 301 ? -17.155 25.095 4.948 1.00 90.81 301 PRO A C 1
ATOM 2220 O O . PRO A 1 301 ? -17.831 25.973 5.488 1.00 90.81 301 PRO A O 1
ATOM 2223 N N . GLN A 1 302 ? -16.919 23.914 5.507 1.00 87.00 302 GLN A N 1
ATOM 2224 C CA . GLN A 1 302 ? -17.378 23.452 6.812 1.00 87.00 302 GLN A CA 1
ATOM 2225 C C . GLN A 1 302 ? -16.173 23.300 7.740 1.00 87.00 302 GLN A C 1
ATOM 2227 O O . GLN A 1 302 ? -15.172 22.686 7.371 1.00 87.00 302 GLN A O 1
ATOM 2232 N N . THR A 1 303 ? -16.266 23.847 8.949 1.00 86.06 303 THR A N 1
ATOM 2233 C CA . THR A 1 303 ? -15.246 23.652 9.984 1.00 86.06 303 THR A CA 1
ATOM 2234 C C . THR A 1 303 ? -15.613 22.441 10.830 1.00 86.06 303 THR A C 1
ATOM 2236 O O . THR A 1 303 ? -16.726 22.375 11.347 1.00 86.06 303 THR A O 1
ATOM 2239 N N . GLU A 1 304 ? -14.669 21.524 11.015 1.00 80.69 304 GLU A N 1
ATOM 2240 C CA . GLU A 1 304 ? -14.848 20.319 11.830 1.00 80.69 304 GLU A CA 1
ATOM 2241 C C . GLU A 1 304 ? -13.693 20.157 12.826 1.00 80.69 304 GLU A C 1
ATOM 2243 O O . GLU A 1 304 ? -12.568 20.585 12.560 1.00 80.69 304 GLU A O 1
ATOM 2248 N N . ASP A 1 305 ? -13.962 19.511 13.960 1.00 76.69 305 ASP A N 1
ATOM 2249 C CA . ASP A 1 305 ? -12.943 19.113 14.930 1.00 76.69 305 ASP A CA 1
ATOM 2250 C C . ASP A 1 305 ? -12.677 17.604 14.795 1.00 76.69 305 ASP A C 1
ATOM 2252 O O . ASP A 1 305 ? -13.591 16.785 14.871 1.00 76.69 305 ASP A O 1
ATOM 2256 N N . VAL A 1 306 ? -11.410 17.227 14.602 1.00 74.38 306 VAL A N 1
ATOM 2257 C CA . VAL A 1 306 ? -10.949 15.836 14.694 1.00 74.38 306 VAL A CA 1
ATOM 2258 C C . VAL A 1 306 ? -10.408 15.603 16.095 1.00 74.38 306 VAL A C 1
ATOM 2260 O O . VAL A 1 306 ? -9.449 16.254 16.512 1.00 74.38 306 VAL A O 1
ATOM 2263 N N . GLU A 1 307 ? -10.994 14.660 16.818 1.00 68.50 307 GLU A N 1
ATOM 2264 C CA . GLU A 1 307 ? -10.638 14.366 18.206 1.00 68.50 307 GLU A CA 1
ATOM 2265 C C . GLU A 1 307 ? -9.713 13.142 18.306 1.00 68.50 307 GLU A C 1
ATOM 2267 O O . GLU A 1 307 ? -9.663 12.291 17.408 1.00 68.50 307 GLU A O 1
ATOM 2272 N N . VAL A 1 308 ? -8.940 13.042 19.397 1.00 58.91 308 VAL A N 1
ATOM 2273 C CA . VAL A 1 308 ? -8.308 11.764 19.770 1.00 58.91 308 VAL A CA 1
ATOM 2274 C C . VAL A 1 308 ? -9.413 10.730 19.845 1.00 58.91 308 VAL A C 1
ATOM 2276 O O . VAL A 1 308 ? -10.367 10.917 20.597 1.00 58.91 308 VAL A O 1
ATOM 2279 N N . SER A 1 309 ? -9.280 9.641 19.080 1.00 53.00 309 SER A N 1
ATOM 2280 C CA . SER A 1 309 ? -10.146 8.487 19.294 1.00 53.00 309 SER A CA 1
ATOM 2281 C C . SER A 1 309 ? -9.694 7.843 20.586 1.00 53.00 309 SER A C 1
ATOM 2283 O O . SER A 1 309 ? -8.890 6.922 20.619 1.00 53.00 309 SER A O 1
ATOM 2285 N N . THR A 1 310 ? -10.205 8.383 21.676 1.00 44.81 310 THR A N 1
ATOM 2286 C CA . THR A 1 310 ? -10.553 7.575 22.815 1.00 44.81 310 THR A CA 1
ATOM 2287 C C . THR A 1 310 ? -11.954 7.078 22.500 1.00 44.81 310 THR A C 1
ATOM 2289 O O . THR A 1 310 ? -12.917 7.593 23.058 1.00 44.81 310 THR A O 1
ATOM 2292 N N . ASN A 1 311 ? -12.114 6.135 21.566 1.00 48.62 311 ASN A N 1
ATOM 2293 C CA . ASN A 1 311 ? -13.225 5.221 21.781 1.00 48.62 311 ASN A CA 1
ATOM 2294 C C . ASN A 1 311 ? -12.764 4.439 23.006 1.00 48.62 311 ASN A C 1
ATOM 2296 O O . ASN A 1 311 ? -11.824 3.653 22.872 1.00 48.62 311 ASN A O 1
ATOM 2300 N N . PRO A 1 312 ? -13.284 4.722 24.219 1.00 53.47 312 PRO A N 1
ATOM 2301 C CA . PRO A 1 312 ? -12.981 3.842 25.329 1.00 53.47 312 PRO A CA 1
ATOM 2302 C C . PRO A 1 312 ? -13.312 2.431 24.852 1.00 53.47 312 PRO A C 1
ATOM 2304 O O . PRO A 1 312 ? -14.265 2.258 24.083 1.00 53.47 312 PRO A O 1
ATOM 2307 N N . SER A 1 313 ? -12.495 1.453 25.256 1.00 56.31 313 SER A N 1
ATOM 2308 C CA . SER A 1 313 ? -12.814 0.051 25.012 1.00 56.31 313 SER A CA 1
ATOM 2309 C C . SER A 1 313 ? -14.303 -0.138 25.236 1.00 56.31 313 SER A C 1
ATOM 2311 O O . SER A 1 313 ? -14.835 0.183 26.306 1.00 56.31 313 SER A O 1
ATOM 2313 N N . GLN A 1 314 ? -14.979 -0.601 24.193 1.00 71.56 314 GLN A N 1
ATOM 2314 C CA . GLN A 1 314 ? -16.405 -0.802 24.285 1.00 71.56 314 GLN A CA 1
ATOM 2315 C C . GLN A 1 314 ? -16.676 -1.990 25.199 1.00 71.56 314 GLN A C 1
ATOM 2317 O O . GLN A 1 314 ? -17.759 -2.066 25.739 1.00 71.56 314 GLN A O 1
ATOM 2322 N N . VAL A 1 315 ? -15.712 -2.873 25.475 1.00 62.97 315 VAL A N 1
ATOM 2323 C CA . VAL A 1 315 ? -15.883 -3.984 26.417 1.00 62.97 315 VAL A CA 1
ATOM 2324 C C . VAL A 1 315 ? -15.810 -3.472 27.861 1.00 62.97 315 VAL A C 1
ATOM 2326 O O . VAL A 1 315 ? -14.729 -3.278 28.412 1.00 62.97 315 VAL A O 1
ATOM 2329 N N . GLN A 1 316 ? -16.969 -3.292 28.500 1.00 74.31 316 GLN A N 1
ATOM 2330 C CA . GLN A 1 316 ? -17.044 -2.902 29.915 1.00 74.31 316 GLN A CA 1
ATOM 2331 C C . GLN A 1 316 ? -16.772 -4.071 30.856 1.00 74.31 316 GLN A C 1
ATOM 2333 O O . GLN A 1 316 ? -16.156 -3.898 31.906 1.00 74.31 316 GLN A O 1
ATOM 2338 N N . ASP A 1 317 ? -17.280 -5.250 30.505 1.00 72.00 317 ASP A N 1
ATOM 2339 C CA . ASP A 1 317 ? -17.199 -6.428 31.358 1.00 72.00 317 ASP A CA 1
ATOM 2340 C C . ASP A 1 317 ? -17.321 -7.715 30.540 1.00 72.00 317 ASP A C 1
ATOM 2342 O O . ASP A 1 317 ? -17.958 -7.759 29.482 1.00 72.00 317 ASP A O 1
ATOM 2346 N N . MET A 1 318 ? -16.730 -8.783 31.063 1.00 67.62 318 MET A N 1
ATOM 2347 C CA . MET A 1 318 ? -16.856 -10.133 30.541 1.00 67.62 318 MET A CA 1
ATOM 2348 C C . MET A 1 318 ? -17.381 -11.046 31.642 1.00 67.62 318 MET A C 1
ATOM 2350 O O . MET A 1 318 ? -16.636 -11.492 32.514 1.00 67.62 318 MET A O 1
ATOM 2354 N N . ALA A 1 319 ? -18.669 -11.363 31.562 1.00 62.59 319 ALA A N 1
ATOM 2355 C CA . ALA A 1 319 ? -19.343 -12.231 32.514 1.00 62.59 319 ALA A CA 1
ATOM 2356 C C . ALA A 1 319 ? -19.611 -13.612 31.906 1.00 62.59 319 ALA A C 1
ATOM 2358 O O . ALA A 1 319 ? -19.835 -13.753 30.704 1.00 62.59 319 ALA A O 1
ATOM 2359 N N . VAL A 1 320 ? -19.638 -14.646 32.745 1.00 60.12 320 VAL A N 1
ATOM 2360 C CA . VAL A 1 320 ? -20.128 -15.974 32.356 1.00 60.12 320 VAL A CA 1
ATOM 2361 C C . VAL A 1 320 ? -21.541 -16.146 32.897 1.00 60.12 320 VAL A C 1
ATOM 2363 O O . VAL A 1 320 ? -21.743 -16.149 34.110 1.00 60.12 320 VAL A O 1
ATOM 2366 N N . ASP A 1 321 ? -22.508 -16.299 31.994 1.00 60.31 321 ASP A N 1
ATOM 2367 C CA . ASP A 1 321 ? -23.877 -16.694 32.314 1.00 60.31 321 ASP A CA 1
ATOM 2368 C C . ASP A 1 321 ? -24.017 -18.214 32.161 1.00 60.31 321 ASP A C 1
ATOM 2370 O O . ASP A 1 321 ? -23.610 -18.835 31.176 1.00 60.31 321 ASP A O 1
ATOM 2374 N N . LEU A 1 322 ? -24.588 -18.837 33.179 1.00 54.47 322 LEU A N 1
ATOM 2375 C CA . LEU A 1 322 ? -24.597 -20.279 33.345 1.00 54.47 322 LEU A CA 1
ATOM 2376 C C . LEU A 1 322 ? -26.022 -20.769 33.188 1.00 54.47 322 LEU A C 1
ATOM 2378 O O . LEU A 1 322 ? -26.778 -20.880 34.156 1.00 54.47 322 LEU A O 1
ATOM 2382 N N . ARG A 1 323 ? -26.388 -21.115 31.956 1.00 50.00 323 ARG A N 1
ATOM 2383 C CA . ARG A 1 323 ? -27.676 -21.753 31.682 1.00 50.00 323 ARG A CA 1
ATOM 2384 C C . ARG A 1 323 ? -27.583 -23.235 32.046 1.00 50.00 323 ARG A C 1
ATOM 2386 O O . ARG A 1 323 ? -27.207 -24.078 31.241 1.00 50.00 323 ARG A O 1
ATOM 2393 N N . ARG A 1 324 ? -27.868 -23.536 33.315 1.00 44.09 324 ARG A N 1
ATOM 2394 C CA . ARG A 1 324 ? -27.847 -24.892 33.883 1.00 44.09 324 ARG A CA 1
ATOM 2395 C C . ARG A 1 324 ? -28.994 -25.756 33.352 1.00 44.09 324 ARG A C 1
ATOM 2397 O O . ARG A 1 324 ? -30.152 -25.360 33.435 1.00 44.09 324 ARG A O 1
ATOM 2404 N N . SER A 1 325 ? -28.671 -26.999 32.997 1.00 32.78 325 SER A N 1
ATOM 2405 C CA . SER A 1 325 ? -29.437 -28.144 33.504 1.00 32.78 325 SER A CA 1
ATOM 2406 C C . SER A 1 325 ? -28.763 -28.601 34.815 1.00 32.78 325 SER A C 1
ATOM 2408 O O . SER A 1 325 ? -27.542 -28.535 34.933 1.00 32.78 325 SER A O 1
ATOM 2410 N N . MET A 1 326 ? -29.558 -28.891 35.846 1.00 33.94 326 MET A N 1
ATOM 2411 C CA . MET A 1 326 ? -29.280 -28.721 37.291 1.00 33.94 326 MET A CA 1
ATOM 2412 C C . MET A 1 326 ? -28.175 -29.607 37.932 1.00 33.94 326 MET A C 1
ATOM 2414 O O . MET A 1 326 ? -27.802 -30.649 37.408 1.00 33.94 326 MET A O 1
ATOM 2418 N N . THR A 1 327 ? -27.678 -29.183 39.113 1.00 40.91 327 THR A N 1
ATOM 2419 C CA . THR A 1 327 ? -26.616 -29.802 39.961 1.00 40.91 327 THR A CA 1
ATOM 2420 C C . THR A 1 327 ? -27.199 -30.421 41.237 1.00 40.91 327 THR A C 1
ATOM 2422 O O . THR A 1 327 ? -28.200 -29.893 41.725 1.00 40.91 327 THR A O 1
ATOM 2425 N N . PRO A 1 328 ? -26.557 -31.442 41.850 1.00 36.88 328 PRO A N 1
ATOM 2426 C CA . PRO A 1 328 ? -25.945 -31.247 43.196 1.00 36.88 328 PRO A CA 1
ATOM 2427 C C . PRO A 1 328 ? -24.623 -32.053 43.423 1.00 36.88 328 PRO A C 1
ATOM 2429 O O . PRO A 1 328 ? -24.576 -33.219 43.071 1.00 36.88 328 PRO A O 1
ATOM 2432 N N . GLY A 1 329 ? -23.510 -31.597 44.026 1.00 37.59 329 GLY A N 1
ATOM 2433 C CA . GLY A 1 329 ? -23.139 -30.367 44.733 1.00 37.59 329 GLY A CA 1
ATOM 2434 C C . GLY A 1 329 ? -21.603 -30.132 44.776 1.00 37.59 329 GLY A C 1
ATOM 2435 O O . GLY A 1 329 ? -20.817 -30.921 44.251 1.00 37.59 329 GLY A O 1
ATOM 2436 N N . SER A 1 330 ? -21.241 -28.968 45.334 1.00 38.12 330 SER A N 1
ATOM 2437 C CA . SER A 1 330 ? -19.923 -28.298 45.425 1.00 38.12 330 SER A CA 1
ATOM 2438 C C . SER A 1 330 ? -19.018 -28.347 44.181 1.00 38.12 330 SER A C 1
ATOM 2440 O O . SER A 1 330 ? -18.160 -29.215 44.047 1.00 38.12 330 SER A O 1
ATOM 2442 N N . GLY A 1 331 ? -19.183 -27.325 43.332 1.00 47.25 331 GLY A N 1
ATOM 2443 C CA . GLY A 1 331 ? -18.103 -26.721 42.546 1.00 47.25 331 GLY A CA 1
ATOM 2444 C C . GLY A 1 331 ? -17.549 -27.551 41.393 1.00 47.25 331 GLY A C 1
ATOM 2445 O O . GLY A 1 331 ? -16.434 -28.050 41.491 1.00 47.25 331 GLY A O 1
ATOM 2446 N N . GLY A 1 332 ? -18.283 -27.622 40.276 1.00 53.12 332 GLY A N 1
ATOM 2447 C CA . GLY A 1 332 ? -17.643 -27.909 38.997 1.00 53.12 332 GLY A CA 1
ATOM 2448 C C . GLY A 1 332 ? -18.528 -28.009 37.760 1.00 53.12 332 GLY A C 1
ATOM 2449 O O . GLY A 1 332 ? -19.740 -28.182 37.879 1.00 53.12 332 GLY A O 1
ATOM 2450 N N . TRP A 1 333 ? -17.896 -27.871 36.589 1.00 56.84 333 TRP A N 1
ATOM 2451 C CA . TRP A 1 333 ? -18.496 -28.043 35.256 1.00 56.84 333 TRP A CA 1
ATOM 2452 C C . TRP A 1 333 ? -18.234 -29.454 34.731 1.00 56.84 333 TRP A C 1
ATOM 2454 O O . TRP A 1 333 ? -17.151 -29.994 34.954 1.00 56.84 333 TRP A O 1
ATOM 2464 N N . TYR A 1 334 ? -19.194 -30.021 34.007 1.00 59.59 334 TYR A N 1
ATOM 2465 C CA . TYR A 1 334 ? -19.141 -31.381 33.465 1.00 59.59 334 TYR A CA 1
ATOM 2466 C C . TYR A 1 334 ? -19.244 -31.364 31.946 1.00 59.59 334 TYR A C 1
ATOM 2468 O O . TYR A 1 334 ? -19.755 -30.401 31.370 1.00 59.59 334 TYR A O 1
ATOM 2476 N N . SER A 1 335 ? -18.810 -32.451 31.303 1.00 63.94 335 SER A N 1
ATOM 2477 C CA . SER A 1 335 ? -19.010 -32.613 29.864 1.00 63.94 335 SER A CA 1
ATOM 2478 C C . SER A 1 335 ? -20.493 -32.464 29.496 1.00 63.94 335 SER A C 1
ATOM 2480 O O . SER A 1 335 ? -21.380 -32.823 30.268 1.00 63.94 335 SER A O 1
ATOM 2482 N N . GLY A 1 336 ? -20.764 -31.839 28.353 1.00 66.56 336 GLY A N 1
ATOM 2483 C CA . GLY A 1 336 ? -22.116 -31.529 27.892 1.00 66.56 336 GLY A CA 1
ATOM 2484 C C . GLY A 1 336 ? -22.727 -30.269 28.514 1.00 66.56 336 GLY A C 1
ATOM 2485 O O . GLY A 1 336 ? -23.779 -29.822 28.063 1.00 66.56 336 GLY A O 1
ATOM 2486 N N . ASN A 1 337 ? -22.093 -29.643 29.512 1.00 72.75 337 ASN A N 1
ATOM 2487 C CA . ASN A 1 337 ? -22.523 -28.322 29.971 1.00 72.75 337 ASN A CA 1
ATOM 2488 C C . ASN A 1 337 ? -22.218 -27.259 28.914 1.00 72.75 337 ASN A C 1
ATOM 2490 O O . ASN A 1 337 ? -21.129 -27.236 28.347 1.00 72.75 337 ASN A O 1
ATOM 2494 N N . VAL A 1 338 ? -23.167 -26.347 28.703 1.00 75.75 338 VAL A N 1
ATOM 2495 C CA . VAL A 1 338 ? -22.977 -25.175 27.846 1.00 75.75 338 VAL A CA 1
ATOM 2496 C C . VAL A 1 338 ? -22.652 -23.976 28.727 1.00 75.75 338 VAL A C 1
ATOM 2498 O O . VAL A 1 338 ? -23.466 -23.550 29.547 1.00 75.75 338 VAL A O 1
ATOM 2501 N N . LEU A 1 339 ? -21.453 -23.435 28.553 1.00 80.44 339 LEU A N 1
ATOM 2502 C CA . LEU A 1 339 ? -21.019 -22.182 29.156 1.00 80.44 339 LEU A CA 1
ATOM 2503 C C . LEU A 1 339 ? -21.351 -21.048 28.190 1.00 80.44 339 LEU A C 1
ATOM 2505 O O . LEU A 1 339 ? -20.966 -21.120 27.022 1.00 80.44 339 LEU A O 1
ATOM 2509 N N . VAL A 1 340 ? -22.049 -20.014 28.663 1.00 83.62 340 VAL A N 1
ATOM 2510 C CA . VAL A 1 340 ? -22.340 -18.821 27.863 1.00 83.62 340 VAL A CA 1
ATOM 2511 C C . VAL A 1 340 ? -21.499 -17.663 28.384 1.00 83.62 340 VAL A C 1
ATOM 2513 O O . VAL A 1 340 ? -21.576 -17.297 29.551 1.00 83.62 340 VAL A O 1
ATOM 2516 N N . PHE A 1 341 ? -20.695 -17.071 27.515 1.00 85.94 341 PHE A N 1
ATOM 2517 C CA . PHE A 1 341 ? -19.883 -15.897 27.813 1.00 85.94 341 PHE A CA 1
ATOM 2518 C C . PHE A 1 341 ? -20.599 -14.680 27.260 1.00 85.94 341 PHE A C 1
ATOM 2520 O O . PHE A 1 341 ? -20.960 -14.663 26.086 1.00 85.94 341 PHE A O 1
ATOM 2527 N N . SER A 1 342 ? -20.813 -13.678 28.100 1.00 85.56 342 SER A N 1
ATOM 2528 C CA . SER A 1 342 ? -21.430 -12.411 27.741 1.00 85.56 342 SER A CA 1
ATOM 2529 C C . SER A 1 342 ? -20.372 -11.318 27.793 1.00 85.56 342 SER A C 1
ATOM 2531 O O . SER A 1 342 ? -19.861 -10.993 28.864 1.00 85.56 342 SER A O 1
ATOM 2533 N N . VAL A 1 343 ? -20.057 -10.753 26.633 1.00 88.44 343 VAL A N 1
ATOM 2534 C CA . VAL A 1 343 ? -19.223 -9.557 26.494 1.00 88.44 343 VAL A CA 1
ATOM 2535 C C . VAL A 1 343 ? -20.154 -8.354 26.556 1.00 88.44 343 VAL A C 1
ATOM 2537 O O . VAL A 1 343 ? -20.929 -8.139 25.624 1.00 88.44 343 VAL A O 1
ATOM 2540 N N . SER A 1 344 ? -20.130 -7.620 27.663 1.00 85.88 344 SER A N 1
ATOM 2541 C CA . SER A 1 344 ? -20.941 -6.417 27.860 1.00 85.88 344 SER A CA 1
ATOM 2542 C C . SER A 1 344 ? -20.258 -5.217 27.225 1.00 85.88 344 SER A C 1
ATOM 2544 O O . SER A 1 344 ? -19.064 -4.997 27.446 1.00 85.88 344 SER A O 1
ATOM 2546 N N . LEU A 1 345 ? -21.027 -4.448 26.457 1.00 83.88 345 LEU A N 1
ATOM 2547 C CA . LEU A 1 345 ? -20.536 -3.302 25.711 1.00 83.88 345 LEU A CA 1
ATOM 2548 C C . LEU A 1 345 ? -20.991 -1.971 26.325 1.00 83.88 345 LEU A C 1
ATOM 2550 O O . LEU A 1 345 ? -22.071 -1.901 26.908 1.00 83.88 345 LEU A O 1
ATOM 2554 N N . ALA A 1 346 ? -20.171 -0.927 26.196 1.00 80.00 346 ALA A N 1
ATOM 2555 C CA . ALA A 1 346 ? -20.462 0.414 26.689 1.00 80.00 346 ALA A CA 1
ATOM 2556 C C . ALA A 1 346 ? -21.498 1.137 25.834 1.00 80.00 346 ALA A C 1
ATOM 2558 O O . ALA A 1 346 ? -22.307 1.901 26.359 1.00 80.00 346 ALA A O 1
ATOM 2559 N N . GLU A 1 347 ? -21.488 0.854 24.538 1.00 83.12 347 GLU A N 1
ATOM 2560 C CA . GLU A 1 347 ? -22.448 1.347 23.568 1.00 83.12 347 GLU A CA 1
ATOM 2561 C C . GLU A 1 347 ? -23.014 0.182 22.751 1.00 83.12 347 GLU A C 1
ATOM 2563 O O . GLU A 1 347 ? -22.425 -0.898 22.647 1.00 83.12 347 GLU A O 1
ATOM 2568 N N . ALA A 1 348 ? -24.193 0.393 22.165 1.00 87.50 348 ALA A N 1
ATOM 2569 C CA . ALA A 1 348 ? -24.807 -0.599 21.295 1.00 87.50 348 ALA A CA 1
ATOM 2570 C C . ALA A 1 348 ? -23.997 -0.764 20.001 1.00 87.50 348 ALA A C 1
ATOM 2572 O O . ALA A 1 348 ? -23.554 0.218 19.403 1.00 87.50 348 ALA A O 1
ATOM 2573 N N . VAL A 1 349 ? -23.886 -1.993 19.500 1.00 91.56 349 VAL A N 1
ATOM 2574 C CA . VAL A 1 349 ? -23.190 -2.329 18.250 1.00 91.56 349 VAL A CA 1
ATOM 2575 C C . VAL A 1 349 ? -24.077 -3.120 17.291 1.00 91.56 349 VAL A C 1
ATOM 2577 O O . VAL A 1 349 ? -25.019 -3.795 17.706 1.00 91.56 349 VAL A O 1
ATOM 2580 N N . ASN A 1 350 ? -23.739 -3.050 16.009 1.00 90.56 350 ASN A N 1
ATOM 2581 C CA . ASN A 1 350 ? -24.222 -3.930 14.958 1.00 90.56 350 ASN A CA 1
ATOM 2582 C C . ASN A 1 350 ? -23.112 -4.924 14.602 1.00 90.56 350 ASN A C 1
ATOM 2584 O O . ASN A 1 350 ? -21.962 -4.528 14.407 1.00 90.56 350 ASN A O 1
ATOM 2588 N N . ILE A 1 351 ? -23.453 -6.204 14.507 1.00 91.31 351 ILE A N 1
ATOM 2589 C CA . ILE A 1 351 ? -22.540 -7.293 14.160 1.00 91.31 351 ILE A CA 1
ATOM 2590 C C . ILE A 1 351 ? -22.866 -7.750 12.739 1.00 91.31 351 ILE A C 1
ATOM 2592 O O . ILE A 1 351 ? -23.973 -8.219 12.476 1.00 91.31 351 ILE A O 1
ATOM 2596 N N . ASP A 1 352 ? -21.898 -7.638 11.837 1.00 87.94 352 ASP A N 1
ATOM 2597 C CA . ASP A 1 352 ? -21.959 -8.179 10.482 1.00 87.94 352 ASP A CA 1
ATOM 2598 C C . ASP A 1 352 ? -21.123 -9.462 10.408 1.00 87.94 352 ASP A C 1
ATOM 2600 O O . ASP A 1 352 ? -19.907 -9.442 10.604 1.00 87.94 352 ASP A O 1
ATOM 2604 N N . THR A 1 353 ? -21.784 -10.589 10.144 1.00 90.19 353 THR A N 1
ATOM 2605 C CA . THR A 1 353 ? -21.159 -11.919 10.059 1.00 90.19 353 THR A CA 1
ATOM 2606 C C . THR A 1 353 ? -20.985 -12.421 8.622 1.00 90.19 353 THR A C 1
ATOM 2608 O O . THR A 1 353 ? -20.619 -13.577 8.409 1.00 90.19 353 THR A O 1
ATOM 2611 N N . THR A 1 354 ? -21.212 -11.572 7.614 1.00 86.44 354 THR A N 1
ATOM 2612 C CA . THR A 1 354 ? -21.105 -11.956 6.194 1.00 86.44 354 THR A CA 1
ATOM 2613 C C . THR A 1 354 ? -19.707 -12.445 5.807 1.00 86.44 354 THR A C 1
ATOM 2615 O O . THR A 1 354 ? -19.589 -13.388 5.025 1.00 86.44 354 THR A O 1
ATOM 2618 N N . GLY A 1 355 ? -18.652 -11.860 6.386 1.00 77.19 355 GLY A N 1
ATOM 2619 C CA . GLY A 1 355 ? -17.256 -12.258 6.168 1.00 77.19 355 GLY A CA 1
ATOM 2620 C C . GLY A 1 355 ? -16.752 -13.390 7.072 1.00 77.19 355 GLY A C 1
ATOM 2621 O O . GLY A 1 355 ? -15.626 -13.853 6.895 1.00 77.19 355 GLY A O 1
ATOM 2622 N N . GLY A 1 356 ? -17.566 -13.853 8.025 1.00 86.81 356 GLY A N 1
ATOM 2623 C CA . GLY A 1 356 ? -17.243 -14.940 8.948 1.00 86.81 356 GLY A CA 1
ATOM 2624 C C . GLY A 1 356 ? -17.830 -14.734 10.344 1.00 86.81 356 GLY A C 1
ATOM 2625 O O . GLY A 1 356 ? -18.585 -13.797 10.588 1.00 86.81 356 GLY A O 1
ATOM 2626 N N . GLN A 1 357 ? -17.520 -15.641 11.276 1.00 88.31 357 GLN A N 1
ATOM 2627 C CA . GLN A 1 357 ? -18.116 -15.629 12.618 1.00 88.31 357 GLN A CA 1
ATOM 2628 C C . GLN A 1 357 ? -17.097 -15.298 13.716 1.00 88.31 357 GLN A C 1
ATOM 2630 O O . GLN A 1 357 ? -16.059 -15.971 13.804 1.00 88.31 357 GLN A O 1
ATOM 2635 N N . PRO A 1 358 ? -17.407 -14.339 14.613 1.00 93.94 358 PRO A N 1
ATOM 2636 C CA . PRO A 1 358 ? -16.561 -14.059 15.760 1.00 93.94 358 PRO A CA 1
ATOM 2637 C C . PRO A 1 358 ? -16.389 -15.295 16.653 1.00 93.94 358 PRO A C 1
ATOM 2639 O O . PRO A 1 358 ? -17.298 -16.114 16.806 1.00 93.94 358 PRO A O 1
ATOM 2642 N N . ARG A 1 359 ? -15.230 -15.420 17.295 1.00 94.19 359 ARG A N 1
ATOM 2643 C CA . ARG A 1 359 ? -14.950 -16.450 18.303 1.00 94.19 359 ARG A CA 1
ATOM 2644 C C . ARG A 1 359 ? -14.208 -15.847 19.478 1.00 94.19 359 ARG A C 1
ATOM 2646 O O . ARG A 1 359 ? -13.390 -14.948 19.304 1.00 94.19 359 ARG A O 1
ATOM 2653 N N . LEU A 1 360 ? -14.450 -16.389 20.662 1.00 92.94 360 LEU A N 1
ATOM 2654 C CA . LEU A 1 360 ? -13.775 -15.976 21.883 1.00 92.94 360 LEU A CA 1
ATOM 2655 C C . LEU A 1 360 ? -12.775 -17.050 22.317 1.00 92.94 360 LEU A C 1
ATOM 2657 O O . LEU A 1 360 ? -13.160 -18.196 22.562 1.00 92.94 360 LEU A O 1
ATOM 2661 N N . ALA A 1 361 ? -11.497 -16.685 22.418 1.00 91.50 361 ALA A N 1
ATOM 2662 C CA . ALA A 1 361 ? -10.469 -17.572 22.945 1.00 91.50 361 ALA A CA 1
ATOM 2663 C C . ALA A 1 361 ? -10.626 -17.733 24.463 1.00 91.50 361 ALA A C 1
ATOM 2665 O O . ALA A 1 361 ? -10.667 -16.764 25.222 1.00 91.50 361 ALA A O 1
ATOM 2666 N N . LEU A 1 362 ? -10.672 -18.980 24.909 1.00 88.19 362 LEU A N 1
ATOM 2667 C CA . LEU A 1 362 ? -10.764 -19.366 26.306 1.00 88.19 362 LEU A CA 1
ATOM 2668 C C . LEU A 1 362 ? -9.500 -20.116 26.705 1.00 88.19 362 LEU A C 1
ATOM 2670 O O . LEU A 1 362 ? -9.060 -21.033 26.010 1.00 88.19 362 LEU A O 1
ATOM 2674 N N . ARG A 1 363 ? -8.939 -19.779 27.860 1.00 84.88 363 ARG A N 1
ATOM 2675 C CA . ARG A 1 363 ? -7.786 -20.465 28.436 1.00 84.88 363 ARG A CA 1
ATOM 2676 C C . ARG A 1 363 ? -8.257 -21.427 29.527 1.00 84.88 363 ARG A C 1
ATOM 2678 O O . ARG A 1 363 ? -8.684 -20.990 30.593 1.00 84.88 363 ARG A O 1
ATOM 2685 N N . LEU A 1 364 ? -8.162 -22.724 29.249 1.00 78.75 364 LEU A N 1
ATOM 2686 C CA . LEU A 1 364 ? -8.384 -23.831 30.181 1.00 78.75 364 LEU A CA 1
ATOM 2687 C C . LEU A 1 364 ? -7.026 -24.315 30.697 1.00 78.75 364 LEU A C 1
ATOM 2689 O O . LEU A 1 364 ? -6.349 -25.127 30.061 1.00 78.75 364 LEU A O 1
ATOM 2693 N N . GLY A 1 365 ? -6.590 -23.748 31.818 1.00 74.56 365 GLY A N 1
ATOM 2694 C CA . GLY A 1 365 ? -5.214 -23.866 32.288 1.00 74.56 365 GLY A CA 1
ATOM 2695 C C . GLY A 1 365 ? -4.177 -23.388 31.269 1.00 74.56 365 GLY A C 1
ATOM 2696 O O . GLY A 1 365 ? -4.059 -22.190 31.032 1.00 74.56 365 GLY A O 1
ATOM 2697 N N . GLU A 1 366 ? -3.417 -24.299 30.658 1.00 73.75 366 GLU A N 1
ATOM 2698 C CA . GLU A 1 366 ? -2.438 -23.948 29.609 1.00 73.75 366 GLU A CA 1
ATOM 2699 C C . GLU A 1 366 ? -2.974 -24.135 28.183 1.00 73.75 366 GLU A C 1
ATOM 2701 O O . GLU A 1 366 ? -2.349 -23.697 27.216 1.00 73.75 366 GLU A O 1
ATOM 2706 N N . ARG A 1 367 ? -4.145 -24.761 28.026 1.00 81.75 367 ARG A N 1
ATOM 2707 C CA . ARG A 1 367 ? -4.739 -25.035 26.717 1.00 81.75 367 ARG A CA 1
ATOM 2708 C C . ARG A 1 367 ? -5.681 -23.912 26.298 1.00 81.75 367 ARG A C 1
ATOM 2710 O O . ARG A 1 367 ? -6.455 -23.408 27.106 1.00 81.75 367 ARG A O 1
ATOM 2717 N N . THR A 1 368 ? -5.656 -23.568 25.013 1.00 88.00 368 THR A N 1
ATOM 2718 C CA . THR A 1 368 ? -6.649 -22.668 24.412 1.00 88.00 368 THR A CA 1
ATOM 2719 C C . THR A 1 368 ? -7.765 -23.484 23.772 1.00 88.00 368 THR A C 1
ATOM 2721 O O . THR A 1 368 ? -7.496 -24.396 22.991 1.00 88.00 368 THR A O 1
ATOM 2724 N N . VAL A 1 369 ? -9.007 -23.148 24.099 1.00 89.19 369 VAL A N 1
ATOM 2725 C CA . VAL A 1 369 ? -10.217 -23.601 23.402 1.00 89.19 369 VAL A CA 1
ATOM 2726 C C . VAL A 1 369 ? -10.997 -22.379 22.927 1.00 89.19 369 VAL A C 1
ATOM 2728 O O . VAL A 1 369 ? -10.653 -21.248 23.264 1.00 89.19 369 VAL A O 1
ATOM 2731 N N . TRP A 1 370 ? -12.030 -22.586 22.122 1.00 93.31 370 TRP A N 1
ATOM 2732 C CA . TRP A 1 370 ? -12.749 -21.496 21.470 1.00 93.31 370 TRP A CA 1
ATOM 2733 C C . TRP A 1 370 ? -14.240 -21.596 21.755 1.00 93.31 370 TRP A C 1
ATOM 2735 O O . TRP A 1 370 ? -14.833 -22.648 21.521 1.00 93.31 370 TRP A O 1
ATOM 2745 N N . ALA A 1 371 ? -14.832 -20.506 22.237 1.00 92.06 371 ALA A N 1
ATOM 2746 C CA . ALA A 1 371 ? -16.276 -20.337 22.286 1.00 92.06 371 ALA A CA 1
ATOM 2747 C C . ALA A 1 371 ? -16.767 -19.680 20.993 1.00 92.06 371 ALA A C 1
ATOM 2749 O O . ALA A 1 371 ? -16.170 -18.716 20.504 1.00 92.06 371 ALA A O 1
ATOM 2750 N N . ASP A 1 372 ? -17.867 -20.190 20.458 1.00 94.69 372 ASP A N 1
ATOM 2751 C CA . ASP A 1 372 ? -18.432 -19.746 19.188 1.00 94.69 372 ASP A CA 1
ATOM 2752 C C . ASP A 1 372 ? -19.479 -18.658 19.416 1.00 94.69 372 ASP A C 1
ATOM 2754 O O . ASP A 1 372 ? -20.251 -18.729 20.379 1.00 94.69 372 ASP A O 1
ATOM 2758 N N . TYR A 1 373 ? -19.504 -17.644 18.547 1.00 94.69 373 TYR A N 1
ATOM 2759 C CA . TYR A 1 373 ? -20.550 -16.624 18.557 1.00 94.69 373 TYR A CA 1
ATOM 2760 C C . TYR A 1 373 ? -21.937 -17.266 18.435 1.00 94.69 373 TYR A C 1
ATOM 2762 O O . TYR A 1 373 ? -22.153 -18.183 17.647 1.00 94.69 373 TYR A O 1
ATOM 2770 N N . SER A 1 374 ? -22.888 -16.778 19.231 1.00 91.00 374 SER A N 1
ATOM 2771 C CA . SER A 1 374 ? -24.258 -17.275 19.243 1.00 91.00 374 SER A CA 1
ATOM 2772 C C . SER A 1 374 ? -25.240 -16.139 18.980 1.00 91.00 374 SER A C 1
ATOM 2774 O O . SER A 1 374 ? -25.708 -15.469 19.909 1.00 91.00 374 SER A O 1
ATOM 2776 N N . GLU A 1 375 ? -25.632 -15.982 17.718 1.00 88.62 375 GLU A N 1
ATOM 2777 C CA . GLU A 1 375 ? -26.646 -15.018 17.268 1.00 88.62 375 GLU A CA 1
ATOM 2778 C C . GLU A 1 375 ? -27.962 -15.164 18.053 1.00 88.62 375 GLU A C 1
ATOM 2780 O O . GLU A 1 375 ? -28.485 -14.193 18.600 1.00 88.62 375 GLU A O 1
ATOM 2785 N N . ALA A 1 376 ? -28.430 -16.405 18.236 1.00 86.00 376 ALA A N 1
ATOM 2786 C CA . ALA A 1 376 ? -29.663 -16.714 18.966 1.00 86.00 376 ALA A CA 1
ATOM 2787 C C . ALA A 1 376 ? -29.655 -16.246 20.435 1.00 86.00 376 ALA A C 1
ATOM 2789 O O . ALA A 1 376 ? -30.709 -15.981 21.011 1.00 86.00 376 ALA A O 1
ATOM 2790 N N . LEU A 1 377 ? -28.474 -16.152 21.056 1.00 85.44 377 LEU A N 1
ATOM 2791 C CA . LEU A 1 377 ? -28.315 -15.718 22.449 1.00 85.44 377 LEU A CA 1
ATOM 2792 C C . LEU A 1 377 ? -28.038 -14.213 22.553 1.00 85.44 377 LEU A C 1
ATOM 2794 O O . LEU A 1 377 ? -28.413 -13.599 23.553 1.00 85.44 377 LEU A O 1
ATOM 2798 N N . THR A 1 378 ? -27.396 -13.644 21.533 1.00 85.81 378 THR A N 1
ATOM 2799 C CA . THR A 1 378 ? -27.087 -12.213 21.400 1.00 85.81 378 THR A CA 1
ATOM 2800 C C . THR A 1 378 ? -28.350 -11.390 21.119 1.00 85.81 378 THR A C 1
ATOM 2802 O O . THR A 1 378 ? -28.511 -10.308 21.676 1.00 85.81 378 THR A O 1
ATOM 2805 N N . GLY A 1 379 ? -29.305 -11.952 20.369 1.00 74.81 379 GLY A N 1
ATOM 2806 C CA . GLY A 1 379 ? -30.597 -11.323 20.081 1.00 74.81 379 GLY A CA 1
ATOM 2807 C C . GLY A 1 379 ? -30.569 -10.395 18.858 1.00 74.81 379 GLY A C 1
ATOM 2808 O O . GLY A 1 379 ? -29.512 -9.960 18.416 1.00 74.81 379 GLY A O 1
ATOM 2809 N N . GLN A 1 380 ? -31.757 -10.154 18.284 1.00 69.12 380 GLN A N 1
ATOM 2810 C CA . GLN A 1 380 ? -32.029 -9.251 17.144 1.00 69.12 380 GLN A CA 1
ATOM 2811 C C . GLN A 1 380 ? -31.045 -9.331 15.957 1.00 69.12 380 GLN A C 1
ATOM 2813 O O . GLN A 1 380 ? -30.683 -8.310 15.381 1.00 69.12 380 GLN A O 1
ATOM 2818 N N . GLY A 1 381 ? -30.599 -10.535 15.582 1.00 69.31 381 GLY A N 1
ATOM 2819 C CA . GLY A 1 381 ? -29.699 -10.721 14.434 1.00 69.31 381 GLY A CA 1
ATOM 2820 C C . GLY A 1 381 ? -28.367 -9.969 14.554 1.00 69.31 381 GLY A C 1
ATOM 2821 O O . GLY A 1 381 ? -27.796 -9.553 13.550 1.00 69.31 381 GLY A O 1
ATOM 2822 N N . GLY A 1 382 ? -27.920 -9.701 15.788 1.00 78.50 382 GLY A N 1
ATOM 2823 C CA . GLY A 1 382 ? -26.706 -8.932 16.059 1.00 78.50 382 GLY A CA 1
ATOM 2824 C C . GLY A 1 382 ? -26.838 -7.421 15.849 1.00 78.50 382 GLY A C 1
ATOM 2825 O O . GLY A 1 382 ? -25.819 -6.742 15.864 1.00 78.50 382 GLY A O 1
ATOM 2826 N N . GLN A 1 383 ? -28.043 -6.878 15.662 1.00 86.94 383 GLN A N 1
ATOM 2827 C CA . GLN A 1 383 ? -28.266 -5.442 15.461 1.00 86.94 383 GLN A CA 1
ATOM 2828 C C . GLN A 1 383 ? -28.619 -4.737 16.776 1.00 86.94 383 GLN A C 1
ATOM 2830 O O . GLN A 1 383 ? -29.430 -5.246 17.549 1.00 86.94 383 GLN A O 1
ATOM 2835 N N . GLN A 1 384 ? -28.050 -3.549 17.007 1.00 87.81 384 GLN A N 1
ATOM 2836 C CA . GLN A 1 384 ? -28.312 -2.699 18.179 1.00 87.81 384 GLN A CA 1
ATOM 2837 C C . GLN A 1 384 ? -28.131 -3.431 19.522 1.00 87.81 384 GLN A C 1
ATOM 2839 O O . GLN A 1 384 ? -28.889 -3.230 20.475 1.00 87.81 384 GLN A O 1
ATOM 2844 N N . VAL A 1 385 ? -27.120 -4.299 19.615 1.00 90.25 385 VAL A N 1
ATOM 2845 C CA . VAL A 1 385 ? -26.869 -5.130 20.800 1.00 90.25 385 VAL A CA 1
ATOM 2846 C C . VAL A 1 385 ? -25.820 -4.508 21.716 1.00 90.25 385 VAL A C 1
ATOM 2848 O O . VAL A 1 385 ? -24.807 -3.997 21.263 1.00 90.25 385 VAL A O 1
ATOM 2851 N N . GLN A 1 386 ? -26.037 -4.589 23.029 1.00 89.38 386 GLN A N 1
ATOM 2852 C CA . GLN A 1 386 ? -25.056 -4.182 24.055 1.00 89.38 386 GLN A CA 1
ATOM 2853 C C . GLN A 1 386 ? -24.402 -5.384 24.752 1.00 89.38 386 GLN A C 1
ATOM 2855 O O . GLN A 1 386 ? -23.657 -5.232 25.716 1.00 89.38 386 GLN A O 1
ATOM 2860 N N . GLN A 1 387 ? -24.703 -6.600 24.294 1.00 88.69 387 GLN A N 1
ATOM 2861 C CA . GLN A 1 387 ? -24.093 -7.826 24.792 1.00 88.69 387 GLN A CA 1
ATOM 2862 C C . GLN A 1 387 ? -23.843 -8.782 23.639 1.00 88.69 387 GLN A C 1
ATOM 2864 O O . GLN A 1 387 ? -24.786 -9.166 22.953 1.00 88.69 387 GLN A O 1
ATOM 2869 N N . ILE A 1 388 ? -22.598 -9.215 23.469 1.00 91.44 388 ILE A N 1
ATOM 2870 C CA . ILE A 1 388 ? -22.243 -10.261 22.507 1.00 91.44 388 ILE A CA 1
ATOM 2871 C C . ILE A 1 388 ? -22.098 -11.571 23.264 1.00 91.44 388 ILE A C 1
ATOM 2873 O O . ILE A 1 388 ? -21.337 -11.646 24.233 1.00 91.44 388 ILE A O 1
ATOM 2877 N N . LYS A 1 389 ? -22.828 -12.605 22.839 1.00 91.25 389 LYS A N 1
ATOM 2878 C CA . LYS A 1 389 ? -22.827 -13.898 23.526 1.00 91.25 389 LYS A CA 1
ATOM 2879 C C . LYS A 1 389 ? -22.095 -14.968 22.737 1.00 91.25 389 LYS A C 1
ATOM 2881 O O . LYS A 1 389 ? -22.386 -15.198 21.564 1.00 91.25 389 LYS A O 1
ATOM 2886 N N . PHE A 1 390 ? -21.194 -15.658 23.425 1.00 93.00 390 PHE A N 1
ATOM 2887 C CA . PHE A 1 390 ? -20.446 -16.807 22.929 1.00 93.00 390 PHE A CA 1
ATOM 2888 C C . PHE A 1 390 ? -20.824 -18.048 23.723 1.00 93.00 390 PHE A C 1
ATOM 2890 O O . PHE A 1 390 ? -21.155 -17.946 24.904 1.00 93.00 390 PHE A O 1
ATOM 2897 N N . SER A 1 391 ? -20.759 -19.220 23.104 1.00 90.06 391 SER A N 1
ATOM 2898 C CA . SER A 1 391 ? -21.060 -20.485 23.770 1.00 90.06 391 SER A CA 1
ATOM 2899 C C . SER A 1 391 ? -19.929 -21.494 23.615 1.00 90.06 391 SER A C 1
ATOM 2901 O O . SER A 1 391 ? -19.320 -21.604 22.554 1.00 90.06 391 SER A O 1
ATOM 2903 N N . TYR A 1 392 ? -19.650 -22.228 24.689 1.00 87.75 392 TYR A N 1
ATOM 2904 C CA . TYR A 1 392 ? -18.715 -23.347 24.695 1.00 87.75 392 TYR A CA 1
ATOM 2905 C C . TYR A 1 392 ? -19.367 -24.558 25.352 1.00 87.75 392 TYR A C 1
ATOM 2907 O O . TYR A 1 392 ? -19.832 -24.469 26.489 1.00 87.75 392 TYR A O 1
ATOM 2915 N N . THR A 1 393 ? -19.385 -25.693 24.654 1.00 83.88 393 THR A N 1
ATOM 2916 C CA . THR A 1 393 ? -19.826 -26.962 25.243 1.00 83.88 393 THR A CA 1
ATOM 2917 C C . THR A 1 393 ? -18.622 -27.677 25.829 1.00 83.88 393 THR A C 1
ATOM 2919 O O . THR A 1 393 ? -17.698 -28.022 25.092 1.00 83.88 393 THR A O 1
ATOM 2922 N N . VAL A 1 394 ? -18.645 -27.922 27.137 1.00 77.19 394 VAL A N 1
ATOM 2923 C CA . VAL A 1 394 ? -17.573 -28.617 27.856 1.00 77.19 394 VAL A CA 1
ATOM 2924 C C . VAL A 1 394 ? -17.422 -30.035 27.305 1.00 77.19 394 VAL A C 1
ATOM 2926 O O . VAL A 1 394 ? -18.380 -30.810 27.239 1.00 77.19 394 VAL A O 1
ATOM 2929 N N . GLN A 1 395 ? -16.207 -30.384 26.910 1.00 73.69 395 GLN A N 1
ATOM 2930 C CA . GLN A 1 395 ? -15.845 -31.678 26.347 1.00 73.69 395 GLN A CA 1
ATOM 2931 C C . GLN A 1 395 ? -15.261 -32.603 27.419 1.00 73.69 395 GLN A C 1
ATOM 2933 O O . GLN A 1 395 ? -14.763 -32.166 28.461 1.00 73.69 395 GLN A O 1
ATOM 2938 N N . ALA A 1 396 ? -15.288 -33.910 27.152 1.00 65.69 396 ALA A N 1
ATOM 2939 C CA . ALA A 1 396 ? -14.557 -34.871 27.965 1.00 65.69 396 ALA A CA 1
ATOM 2940 C C . ALA A 1 396 ? -13.054 -34.528 27.950 1.00 65.69 396 ALA A C 1
ATOM 2942 O O . ALA A 1 396 ? -12.464 -34.315 26.891 1.00 65.69 396 ALA A O 1
ATOM 2943 N N . GLY A 1 397 ? -12.434 -34.455 29.131 1.00 67.44 397 GLY A N 1
ATOM 2944 C CA . GLY A 1 397 ? -11.019 -34.094 29.273 1.00 67.44 397 GLY A CA 1
ATOM 2945 C C . GLY A 1 397 ? -10.718 -32.590 29.353 1.00 67.44 397 GLY A C 1
ATOM 2946 O O . GLY A 1 397 ? -9.545 -32.225 29.394 1.00 67.44 397 GLY A O 1
ATOM 2947 N N . ASP A 1 398 ? -11.724 -31.713 29.434 1.00 69.00 398 ASP A N 1
ATOM 2948 C CA . ASP A 1 398 ? -11.550 -30.276 29.717 1.00 69.00 398 ASP A CA 1
ATOM 2949 C C . ASP A 1 398 ? -11.154 -29.989 31.177 1.00 69.00 398 ASP A C 1
ATOM 2951 O O . ASP A 1 398 ? -11.763 -29.175 31.857 1.00 69.00 398 ASP A O 1
ATOM 2955 N N . ALA A 1 399 ? -10.121 -30.645 31.702 1.00 65.62 399 ALA A N 1
ATOM 2956 C CA . ALA A 1 399 ? -9.630 -30.344 33.043 1.00 65.62 399 ALA A CA 1
ATOM 2957 C C . ALA A 1 399 ? -8.994 -28.941 33.082 1.00 65.62 399 ALA A C 1
ATOM 2959 O O . ALA A 1 399 ? -8.079 -28.643 32.315 1.00 65.62 399 ALA A O 1
ATOM 2960 N N . ALA A 1 400 ? -9.440 -28.092 34.010 1.00 63.81 400 ALA A N 1
ATOM 2961 C CA . ALA A 1 400 ? -8.875 -26.757 34.225 1.00 63.81 400 ALA A CA 1
ATOM 2962 C C . ALA A 1 400 ? -8.492 -26.553 35.700 1.00 63.81 400 ALA A C 1
ATOM 2964 O O . ALA A 1 400 ? -9.118 -25.755 36.399 1.00 63.81 400 ALA A O 1
ATOM 2965 N N . PRO A 1 401 ? -7.474 -27.273 36.207 1.00 58.53 401 PRO A N 1
ATOM 2966 C CA . PRO A 1 401 ? -7.073 -27.205 37.615 1.00 58.53 401 PRO A CA 1
ATOM 2967 C C . PRO A 1 401 ? -6.575 -25.814 38.033 1.00 58.53 401 PRO A C 1
ATOM 2969 O O . PRO A 1 401 ? -6.705 -25.437 39.193 1.00 58.53 401 PRO A O 1
ATOM 2972 N N . THR A 1 402 ? -6.043 -25.031 37.091 1.00 64.56 402 THR A N 1
ATOM 2973 C CA . THR A 1 402 ? -5.640 -23.630 37.292 1.00 64.56 402 THR A CA 1
ATOM 2974 C C . THR A 1 402 ? -6.739 -22.625 36.917 1.00 64.56 402 THR A C 1
ATOM 2976 O O . THR A 1 402 ? -6.531 -21.419 37.023 1.00 64.56 402 THR A O 1
ATOM 2979 N N . GLY A 1 403 ? -7.928 -23.114 36.546 1.00 69.94 403 GLY A N 1
ATOM 2980 C CA . GLY A 1 403 ? -9.110 -22.319 36.226 1.00 69.94 403 GLY A CA 1
ATOM 2981 C C . GLY A 1 403 ? -9.307 -22.030 34.736 1.00 69.94 403 GLY A C 1
ATOM 2982 O O . GLY A 1 403 ? -8.490 -22.371 33.876 1.00 69.94 403 GLY A O 1
ATOM 2983 N N . LEU A 1 404 ? -10.447 -21.403 34.451 1.00 77.06 404 LEU A N 1
ATOM 2984 C CA . LEU A 1 404 ? -10.829 -20.885 33.143 1.00 77.06 404 LEU A CA 1
ATOM 2985 C C . LEU A 1 404 ? -10.608 -19.367 33.138 1.00 77.06 404 LEU A C 1
ATOM 2987 O O . LEU A 1 404 ? -11.009 -18.673 34.070 1.00 77.06 404 LEU A O 1
ATOM 2991 N N . SER A 1 405 ? -9.989 -18.839 32.090 1.00 80.12 405 SER A N 1
ATOM 2992 C CA . SER A 1 405 ? -9.783 -17.397 31.935 1.00 80.12 405 SER A CA 1
ATOM 2993 C C . SER A 1 405 ? -9.963 -16.960 30.493 1.00 80.12 405 SER A C 1
ATOM 2995 O O . SER A 1 405 ? -9.880 -17.766 29.565 1.00 80.12 405 SER A O 1
ATOM 2997 N N . VAL A 1 406 ? -10.204 -15.668 30.317 1.00 84.44 406 VAL A N 1
ATOM 2998 C CA . VAL A 1 406 ? -10.187 -15.009 29.017 1.00 84.44 406 VAL A CA 1
ATOM 2999 C C . VAL A 1 406 ? -8.968 -14.095 28.997 1.00 84.44 406 VAL A C 1
ATOM 3001 O O . VAL A 1 406 ? -8.822 -13.231 29.859 1.00 84.44 406 VAL A O 1
ATOM 3004 N N . GLN A 1 407 ? -8.047 -14.324 28.063 1.00 84.12 407 GLN A N 1
ATOM 3005 C CA . GLN A 1 407 ? -6.835 -13.506 27.959 1.00 84.12 407 GLN A CA 1
ATOM 3006 C C . GLN A 1 407 ? -7.160 -12.125 27.382 1.00 84.12 407 GLN A C 1
ATOM 3008 O O . GLN A 1 407 ? -8.231 -11.925 26.824 1.00 84.12 407 GLN A O 1
ATOM 3013 N N . ALA A 1 408 ? -6.250 -11.162 27.524 1.00 79.00 408 ALA A N 1
ATOM 3014 C CA . ALA A 1 408 ? -6.433 -9.858 26.895 1.00 79.00 408 ALA A CA 1
ATOM 3015 C C . ALA A 1 408 ? -6.584 -10.020 25.374 1.00 79.00 408 ALA A C 1
ATOM 3017 O O . ALA A 1 408 ? -5.863 -10.818 24.772 1.00 79.00 408 ALA A O 1
ATOM 3018 N N . ASN A 1 409 ? -7.500 -9.260 24.771 1.00 83.00 409 ASN A N 1
ATOM 3019 C CA . ASN A 1 409 ? -7.758 -9.266 23.324 1.00 83.00 409 ASN A CA 1
ATOM 3020 C C . ASN A 1 409 ? -8.063 -10.670 22.756 1.00 83.00 409 ASN A C 1
ATOM 3022 O O . ASN A 1 409 ? -7.592 -11.042 21.683 1.00 83.00 409 ASN A O 1
ATOM 3026 N N . ALA A 1 410 ? -8.831 -11.472 23.496 1.00 85.81 410 ALA A N 1
ATOM 3027 C CA . ALA A 1 410 ? -9.170 -12.851 23.142 1.00 85.81 410 ALA A CA 1
ATOM 3028 C C . ALA A 1 410 ? -10.281 -12.972 22.085 1.00 85.81 410 ALA A C 1
ATOM 3030 O O . ALA A 1 410 ? -10.561 -14.076 21.609 1.00 85.81 410 ALA A O 1
ATOM 3031 N N . LEU A 1 411 ? -10.946 -11.869 21.743 1.00 88.44 411 LEU A N 1
ATOM 3032 C CA . LEU A 1 411 ? -11.987 -11.842 20.728 1.00 88.44 411 LEU A CA 1
ATOM 3033 C C . LEU A 1 411 ? -11.372 -11.822 19.320 1.00 88.44 411 LEU A C 1
ATOM 3035 O O . LEU A 1 411 ? -10.742 -10.846 18.920 1.00 88.44 411 LEU A O 1
ATOM 3039 N N . SER A 1 412 ? -11.591 -12.889 18.554 1.00 89.31 412 SER A N 1
ATOM 3040 C CA . SER A 1 412 ? -11.234 -12.969 17.136 1.00 89.31 412 SER A CA 1
ATOM 3041 C C . SER A 1 412 ? -12.465 -12.721 16.276 1.00 89.31 412 SER A C 1
ATOM 3043 O O . SER A 1 412 ? -13.472 -13.405 16.440 1.00 89.31 412 SER A O 1
ATOM 3045 N N . LEU A 1 413 ? -12.389 -11.787 15.327 1.00 86.69 413 LEU A N 1
ATOM 3046 C CA . LEU A 1 413 ? -13.516 -11.476 14.441 1.00 86.69 413 LEU A CA 1
ATOM 3047 C C . LEU A 1 413 ? -13.682 -12.483 13.294 1.00 86.69 413 LEU A C 1
ATOM 3049 O O . LEU A 1 413 ? -14.788 -12.645 12.794 1.00 86.69 413 LEU A O 1
ATOM 3053 N N . ASN A 1 414 ? -12.609 -13.171 12.882 1.00 86.69 414 ASN A N 1
ATOM 3054 C CA . ASN A 1 414 ? -12.596 -14.117 11.752 1.00 86.69 414 ASN A CA 1
ATOM 3055 C C . ASN A 1 414 ? -13.343 -13.608 10.500 1.00 86.69 414 ASN A C 1
ATOM 3057 O O . ASN A 1 414 ? -14.111 -14.355 9.905 1.00 86.69 414 ASN A O 1
ATOM 3061 N N . GLY A 1 415 ? -13.144 -12.342 10.128 1.00 79.62 415 GLY A N 1
ATOM 3062 C CA . GLY A 1 415 ? -13.792 -11.726 8.964 1.00 79.62 415 GLY A CA 1
ATOM 3063 C C . GLY A 1 415 ? -15.138 -11.043 9.240 1.00 79.62 415 GLY A C 1
ATOM 3064 O O . GLY A 1 415 ? -15.648 -10.364 8.356 1.00 79.62 415 GLY A O 1
ATOM 3065 N N . ALA A 1 416 ? -15.695 -11.152 10.449 1.00 87.25 416 ALA A N 1
ATOM 3066 C CA . ALA A 1 416 ? -16.845 -10.352 10.875 1.00 87.25 416 ALA A CA 1
ATOM 3067 C C . ALA A 1 416 ? -16.479 -8.874 11.111 1.00 87.25 416 ALA A C 1
ATOM 3069 O O . ALA A 1 416 ? -15.321 -8.547 11.390 1.00 87.25 416 ALA A O 1
ATOM 3070 N N . GLN A 1 417 ? -17.480 -7.992 11.104 1.00 85.50 417 GLN A N 1
ATOM 3071 C CA . GLN A 1 417 ? -17.350 -6.596 11.534 1.00 85.50 417 GLN A CA 1
ATOM 3072 C C . GLN A 1 417 ? -18.260 -6.304 12.729 1.00 85.50 417 GLN A C 1
ATOM 3074 O O . GLN A 1 417 ? -19.379 -6.803 12.811 1.00 85.50 417 GLN A O 1
ATOM 3079 N N . ILE A 1 418 ? -17.783 -5.485 13.667 1.00 86.19 418 ILE A N 1
ATOM 3080 C CA . ILE A 1 418 ? -18.577 -4.992 14.797 1.00 86.19 418 ILE A CA 1
ATOM 3081 C C . ILE A 1 418 ? -18.493 -3.471 14.775 1.00 86.19 418 ILE A C 1
ATOM 3083 O O . ILE A 1 418 ? -17.416 -2.898 14.957 1.00 86.19 418 ILE A O 1
ATOM 3087 N N . LEU A 1 419 ? -19.628 -2.833 14.514 1.00 81.75 419 LEU A N 1
ATOM 3088 C C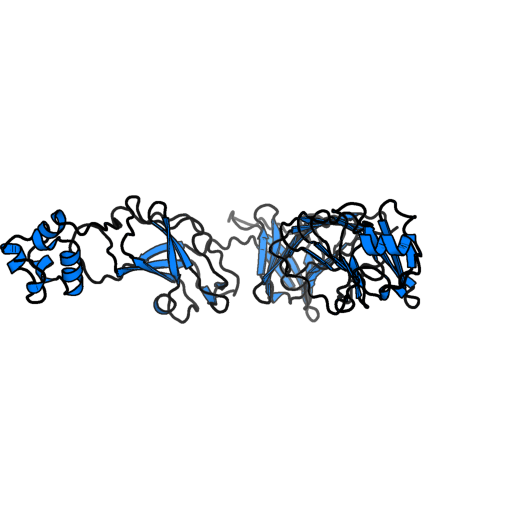A . LEU A 1 419 ? -19.733 -1.396 14.296 1.00 81.75 419 LEU A CA 1
ATOM 3089 C C . LEU A 1 419 ? -20.578 -0.758 15.395 1.00 81.75 419 LEU A C 1
ATOM 3091 O O . LEU A 1 419 ? -21.613 -1.300 15.768 1.00 81.75 419 LEU A O 1
ATOM 3095 N N . LEU A 1 420 ? -20.186 0.412 15.887 1.00 79.75 420 LEU A N 1
ATOM 3096 C CA . LEU A 1 420 ? -21.013 1.230 16.765 1.00 79.75 420 LEU A CA 1
ATOM 3097 C C . LEU A 1 420 ? -22.344 1.532 16.081 1.00 79.75 420 LEU A C 1
ATOM 3099 O O . LEU A 1 420 ? -22.399 2.065 14.974 1.00 79.75 420 LEU A O 1
ATOM 3103 N N . SER A 1 421 ? -23.434 1.220 16.766 1.00 81.81 421 SER A N 1
ATOM 3104 C CA . SER A 1 421 ? -24.782 1.341 16.222 1.00 81.81 421 SER A CA 1
ATOM 3105 C C . SER A 1 421 ? -25.137 2.771 15.823 1.00 81.81 421 SER A C 1
ATOM 3107 O O . SER A 1 421 ? -25.792 2.985 14.805 1.00 81.81 421 SER A O 1
ATOM 3109 N N . ALA A 1 422 ? -24.698 3.746 16.623 1.00 74.50 422 ALA A N 1
ATOM 3110 C CA . ALA A 1 422 ? -25.016 5.157 16.433 1.00 74.50 422 ALA A CA 1
ATOM 3111 C C . ALA A 1 422 ? -24.216 5.812 15.296 1.00 74.50 422 ALA A C 1
ATOM 3113 O O . ALA A 1 422 ? -24.727 6.711 14.634 1.00 74.50 422 ALA A O 1
ATOM 3114 N N . THR A 1 423 ? -22.974 5.375 15.070 1.00 72.00 423 THR A N 1
ATOM 3115 C CA . THR A 1 423 ? -22.014 6.074 14.195 1.00 72.00 423 THR A CA 1
ATOM 3116 C C . THR A 1 423 ? -21.525 5.235 13.016 1.00 72.00 423 THR A C 1
ATOM 3118 O O . THR A 1 423 ? -20.859 5.768 12.136 1.00 72.00 423 THR A O 1
ATOM 3121 N N . GLN A 1 424 ? -21.831 3.933 12.995 1.00 75.44 424 GLN A N 1
ATOM 3122 C CA . GLN A 1 424 ? -21.319 2.944 12.036 1.00 75.44 424 GLN A CA 1
ATOM 3123 C C . GLN A 1 424 ? -19.780 2.838 11.997 1.00 75.44 424 GLN A C 1
ATOM 3125 O O . GLN A 1 424 ? -19.212 2.288 11.058 1.00 75.44 424 GLN A O 1
ATOM 3130 N N . GLN A 1 425 ? -19.085 3.332 13.026 1.00 71.56 425 GLN A N 1
ATOM 3131 C CA . GLN A 1 425 ? -17.629 3.214 13.147 1.00 71.56 425 GLN A CA 1
ATOM 3132 C C . GLN A 1 425 ? -17.226 1.855 13.723 1.00 71.56 425 GLN A C 1
ATOM 3134 O O . GLN A 1 425 ? -17.979 1.271 14.494 1.00 71.56 425 GLN A O 1
ATOM 3139 N N . VAL A 1 426 ? -16.023 1.362 13.412 1.00 71.38 426 VAL A N 1
ATOM 3140 C CA . VAL A 1 426 ? -15.507 0.108 13.992 1.00 71.38 426 VAL A CA 1
ATOM 3141 C C . VAL A 1 426 ? -15.353 0.249 15.508 1.00 71.38 426 VAL A C 1
ATOM 3143 O O . VAL A 1 426 ? -14.730 1.198 15.988 1.00 71.38 426 VAL A O 1
ATOM 3146 N N . ALA A 1 427 ? -15.918 -0.694 16.261 1.00 73.06 427 ALA A N 1
ATOM 3147 C CA . ALA A 1 427 ? -15.804 -0.715 17.714 1.00 73.06 427 ALA A CA 1
ATOM 3148 C C . ALA A 1 427 ? -14.387 -1.134 18.147 1.00 73.06 427 ALA A C 1
ATOM 3150 O O . ALA A 1 427 ? -13.847 -2.124 17.647 1.00 73.06 427 ALA A O 1
ATOM 3151 N N . ASP A 1 428 ? -13.804 -0.419 19.113 1.00 75.56 428 ASP A N 1
ATOM 3152 C CA . ASP A 1 428 ? -12.606 -0.890 19.809 1.00 75.56 428 ASP A CA 1
ATOM 3153 C C . ASP A 1 428 ? -13.016 -1.944 20.845 1.00 75.56 428 ASP A C 1
ATOM 3155 O O . ASP A 1 428 ? -13.730 -1.657 21.810 1.00 75.56 428 ASP A O 1
ATOM 3159 N N . LEU A 1 429 ? -12.585 -3.182 20.611 1.00 80.81 429 LEU A N 1
ATOM 3160 C CA . LEU A 1 429 ? -12.897 -4.345 21.441 1.00 80.81 429 LEU A CA 1
ATOM 3161 C C . LEU A 1 429 ? -11.686 -4.813 22.251 1.00 80.81 429 LEU A C 1
ATOM 3163 O O . LEU A 1 429 ? -11.690 -5.933 22.768 1.00 80.81 429 LEU A O 1
ATOM 3167 N N . THR A 1 430 ? -10.636 -3.992 22.344 1.00 75.62 430 THR A N 1
ATOM 3168 C CA . THR A 1 430 ? -9.496 -4.285 23.211 1.00 75.62 430 THR A CA 1
ATOM 3169 C C . THR A 1 430 ? -9.979 -4.445 24.640 1.00 75.62 430 THR A C 1
ATOM 3171 O O . THR A 1 430 ? -10.798 -3.677 25.125 1.00 75.62 430 THR A O 1
ATOM 3174 N N . HIS A 1 431 ? -9.517 -5.471 25.337 1.00 75.44 431 HIS A N 1
ATOM 3175 C CA . HIS A 1 431 ? -9.974 -5.727 26.697 1.00 75.44 431 HIS A CA 1
ATOM 3176 C C . HIS A 1 431 ? -8.856 -6.339 27.527 1.00 75.44 431 HIS A C 1
ATOM 3178 O O . HIS A 1 431 ? -7.980 -7.043 27.017 1.00 75.44 431 HIS A O 1
ATOM 3184 N N . SER A 1 432 ? -8.896 -6.080 28.832 1.00 76.56 432 SER A N 1
ATOM 3185 C CA . SER A 1 432 ? -7.968 -6.698 29.777 1.00 76.56 432 SER A CA 1
ATOM 3186 C C . SER A 1 432 ? -8.231 -8.199 29.896 1.00 76.56 432 SER A C 1
ATOM 3188 O O . SER A 1 432 ? -9.300 -8.696 29.538 1.00 76.56 432 SER A O 1
ATOM 3190 N N . ALA A 1 433 ? -7.237 -8.935 30.391 1.00 76.38 433 ALA A N 1
ATOM 3191 C CA . ALA A 1 433 ? -7.443 -10.329 30.744 1.00 76.38 433 ALA A CA 1
ATOM 3192 C C . ALA A 1 433 ? -8.416 -10.415 31.926 1.00 76.38 433 ALA A C 1
ATOM 3194 O O . ALA A 1 433 ? -8.222 -9.750 32.946 1.00 76.38 433 ALA A O 1
ATOM 3195 N N . THR A 1 434 ? -9.419 -11.276 31.802 1.00 75.50 434 THR A N 1
ATOM 3196 C CA . THR A 1 434 ? -10.404 -11.539 32.846 1.00 75.50 434 THR A CA 1
ATOM 3197 C C . THR A 1 434 ? -10.175 -12.946 33.379 1.00 75.50 434 THR A C 1
ATOM 3199 O O . THR A 1 434 ? -10.437 -13.950 32.708 1.00 75.50 434 THR A O 1
ATOM 3202 N N . ALA A 1 435 ? -9.670 -13.028 34.610 1.00 66.81 435 ALA A N 1
ATOM 3203 C CA . ALA A 1 435 ? -9.696 -14.268 35.368 1.00 66.81 435 ALA A CA 1
ATOM 3204 C C . ALA A 1 435 ? -11.131 -14.495 35.845 1.00 66.81 435 ALA A C 1
ATOM 3206 O O . ALA A 1 435 ? -11.684 -13.686 36.589 1.00 66.81 435 ALA A O 1
ATOM 3207 N N . LEU A 1 436 ? -11.744 -15.592 35.415 1.00 64.62 436 LEU A N 1
ATOM 3208 C CA . LEU A 1 436 ? -13.062 -15.964 35.899 1.00 64.62 436 LEU A CA 1
ATOM 3209 C C . LEU A 1 436 ? -12.843 -16.718 37.221 1.00 64.62 436 LEU A C 1
ATOM 3211 O O . LEU A 1 436 ? -11.969 -17.580 37.313 1.00 64.62 436 LEU A O 1
ATOM 3215 N N . ALA A 1 437 ? -13.547 -16.320 38.286 1.00 48.44 437 ALA A N 1
ATOM 3216 C CA . ALA A 1 437 ? -13.208 -16.710 39.656 1.00 48.44 437 ALA A CA 1
ATOM 3217 C C . ALA A 1 437 ? -13.144 -18.240 39.848 1.00 48.44 437 ALA A C 1
ATOM 3219 O O . ALA A 1 437 ? -14.149 -18.954 39.747 1.00 48.44 437 ALA A O 1
ATOM 3220 N N . SER A 1 438 ? -11.951 -18.722 40.206 1.00 44.44 438 SER A N 1
ATOM 3221 C CA . SER A 1 438 ? -11.600 -20.129 40.448 1.00 44.44 438 SER A CA 1
ATOM 3222 C C . SER A 1 438 ? -12.419 -20.804 41.556 1.00 44.44 438 SER A C 1
ATOM 3224 O O . SER A 1 438 ? -12.546 -22.025 41.560 1.00 44.44 438 SER A O 1
ATOM 3226 N N . SER A 1 439 ? -13.059 -20.041 42.446 1.00 42.84 439 SER A N 1
ATOM 3227 C CA . SER A 1 439 ? -13.966 -20.567 43.478 1.00 42.84 439 SER A CA 1
ATOM 3228 C C . SER A 1 439 ? -15.311 -21.075 42.935 1.00 42.84 439 SER A C 1
ATOM 3230 O O . SER A 1 439 ? -16.051 -21.732 43.665 1.00 42.84 439 SER A O 1
ATOM 3232 N N . SER A 1 440 ? -15.621 -20.820 41.656 1.00 41.38 440 SER A N 1
ATOM 3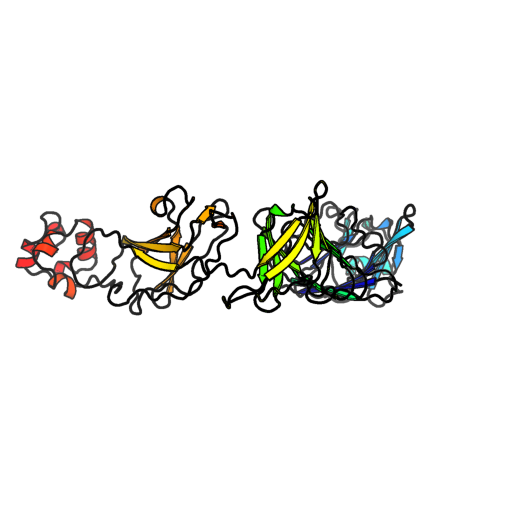233 C CA . SER A 1 440 ? -16.840 -21.293 40.978 1.00 41.38 440 SER A CA 1
ATOM 3234 C C . SER A 1 440 ? -16.582 -22.233 39.788 1.00 41.38 440 SER A C 1
ATOM 3236 O O . SER A 1 440 ? -17.537 -22.733 39.196 1.00 41.38 440 SER A O 1
ATOM 3238 N N . LEU A 1 441 ? -15.313 -22.506 39.444 1.00 44.38 441 LEU A N 1
ATOM 3239 C CA . LEU A 1 441 ? -14.919 -23.079 38.146 1.00 44.38 441 LEU A CA 1
ATOM 3240 C C . LEU A 1 441 ? -13.954 -24.272 38.234 1.00 44.38 441 LEU A C 1
ATOM 3242 O O . LEU A 1 441 ? -13.069 -24.413 37.391 1.00 44.38 441 LEU A O 1
ATOM 3246 N N . GLY A 1 442 ? -14.108 -25.166 39.209 1.00 45.31 442 GLY A N 1
ATOM 3247 C CA . GLY A 1 442 ? -13.436 -26.461 39.114 1.00 45.31 442 GLY A CA 1
ATOM 3248 C C . GLY A 1 442 ? -14.025 -27.252 37.948 1.00 45.31 442 GLY A C 1
ATOM 3249 O O . GLY A 1 442 ? -15.006 -27.949 38.149 1.00 45.31 442 GLY A O 1
ATOM 3250 N N . ILE A 1 443 ? -13.505 -27.167 36.720 1.00 44.38 443 ILE A N 1
ATOM 3251 C CA . ILE A 1 443 ? -13.866 -28.168 35.702 1.00 44.38 443 ILE A CA 1
ATOM 3252 C C . ILE A 1 443 ? -13.215 -29.473 36.159 1.00 44.38 443 ILE A C 1
ATOM 3254 O O . ILE A 1 443 ? -12.046 -29.742 35.887 1.00 44.38 443 ILE A O 1
ATOM 3258 N N . ASN A 1 444 ? -13.947 -30.196 37.000 1.00 41.56 444 ASN A N 1
ATOM 3259 C CA . ASN A 1 444 ? -13.502 -31.394 37.676 1.00 41.56 444 ASN A CA 1
ATOM 3260 C C . ASN A 1 444 ? -14.114 -32.575 36.933 1.00 41.56 444 ASN A C 1
ATOM 3262 O O . ASN A 1 444 ? -15.281 -32.921 37.126 1.00 41.56 444 ASN A O 1
ATOM 3266 N N . THR A 1 445 ? -13.312 -33.132 36.033 1.00 42.22 445 THR A N 1
ATOM 3267 C CA . THR A 1 445 ? -13.660 -34.241 35.148 1.00 42.22 445 THR A CA 1
ATOM 3268 C C . THR A 1 445 ? -13.613 -35.608 35.836 1.00 42.22 445 THR A C 1
ATOM 3270 O O . THR A 1 445 ? -13.939 -36.604 35.194 1.00 42.22 445 THR A O 1
ATOM 3273 N N . ASP A 1 446 ? -13.304 -35.687 37.135 1.00 45.94 446 ASP A N 1
ATOM 3274 C CA . ASP A 1 446 ? -13.305 -36.960 37.858 1.00 45.94 446 ASP A CA 1
ATOM 3275 C C . ASP A 1 446 ? -14.720 -37.337 38.324 1.00 45.94 446 ASP A C 1
ATOM 3277 O O . ASP A 1 446 ? -15.158 -37.064 39.448 1.00 45.94 446 ASP A O 1
ATOM 3281 N N . ILE A 1 447 ? -15.447 -38.025 37.444 1.00 53.25 447 ILE A N 1
ATOM 3282 C CA . ILE A 1 447 ? -16.587 -38.870 37.811 1.00 53.25 447 ILE A CA 1
ATOM 3283 C C . ILE A 1 447 ? -16.017 -40.127 38.489 1.00 53.25 447 ILE A C 1
ATOM 3285 O O . ILE A 1 447 ? -15.897 -41.174 37.866 1.00 53.25 447 ILE A O 1
ATOM 3289 N N . ASN A 1 448 ? -15.582 -40.026 39.749 1.00 53.88 448 ASN A N 1
ATOM 3290 C CA . ASN A 1 448 ? -14.992 -41.161 40.467 1.00 53.88 448 ASN A CA 1
ATOM 3291 C C . ASN A 1 448 ? -15.865 -41.665 41.631 1.00 53.88 448 ASN A C 1
ATOM 3293 O O . ASN A 1 448 ? -16.736 -40.963 42.156 1.00 53.88 448 ASN A O 1
ATOM 3297 N N . ALA A 1 449 ? -15.614 -42.917 42.026 1.00 55.75 449 ALA A N 1
ATOM 3298 C CA . ALA A 1 449 ? -16.311 -43.644 43.087 1.00 55.75 449 ALA A CA 1
ATOM 3299 C C . ALA A 1 449 ? -16.459 -42.836 44.390 1.00 55.75 449 ALA A C 1
ATOM 3301 O O . ALA A 1 449 ? -17.533 -42.807 44.984 1.00 55.75 449 ALA A O 1
ATOM 3302 N N . SER A 1 450 ? -15.416 -42.106 44.797 1.00 56.47 450 SER A N 1
ATOM 3303 C CA . SER A 1 450 ? -15.393 -41.316 46.036 1.00 56.47 450 SER A CA 1
ATOM 3304 C C . SER A 1 450 ? -16.437 -40.197 46.073 1.00 56.47 450 SER A C 1
ATOM 3306 O O . SER A 1 450 ? -16.815 -39.746 47.154 1.00 56.47 450 SER A O 1
ATOM 3308 N N . ARG A 1 451 ? -16.910 -39.740 44.908 1.00 63.44 451 ARG A N 1
ATOM 3309 C CA . ARG A 1 451 ? -17.865 -38.635 44.781 1.00 63.44 451 ARG A CA 1
ATOM 3310 C C . ARG A 1 451 ? -19.317 -39.100 44.685 1.00 63.44 451 ARG A C 1
ATOM 3312 O O . ARG A 1 451 ? -20.188 -38.441 45.242 1.00 63.44 451 ARG A O 1
ATOM 3319 N N . MET A 1 452 ? -19.569 -40.252 44.060 1.00 68.56 452 MET A N 1
ATOM 3320 C CA . MET A 1 452 ? -20.893 -40.898 44.047 1.00 68.56 452 MET A CA 1
ATOM 3321 C C . MET A 1 452 ? -21.397 -41.193 45.463 1.00 68.56 452 MET A C 1
ATOM 3323 O O . MET A 1 452 ? -22.565 -40.971 45.771 1.00 68.56 452 MET A O 1
ATOM 3327 N N . VAL A 1 453 ? -20.487 -41.579 46.358 1.00 65.69 453 VAL A N 1
ATOM 3328 C CA . VAL A 1 453 ? -20.794 -41.849 47.772 1.00 65.69 453 VAL A CA 1
ATOM 3329 C C . VAL A 1 453 ? -21.162 -40.582 48.555 1.00 65.69 453 VAL A C 1
ATOM 3331 O O . VAL A 1 453 ? -21.814 -40.675 49.590 1.00 65.69 453 VAL A O 1
ATOM 3334 N N . GLN A 1 454 ? -20.810 -39.391 48.064 1.00 68.94 454 GLN A N 1
ATOM 3335 C CA . GLN A 1 454 ? -21.126 -38.114 48.719 1.00 68.94 454 GLN A CA 1
ATOM 3336 C C . GLN A 1 454 ? -22.517 -37.576 48.342 1.00 68.94 454 GLN A C 1
ATOM 3338 O O . GLN A 1 454 ? -22.970 -36.596 48.936 1.00 68.94 454 GLN A O 1
ATOM 3343 N N . LEU A 1 455 ? -23.202 -38.188 47.367 1.00 68.69 455 LEU A N 1
ATOM 3344 C CA . LEU A 1 455 ? -24.539 -37.761 46.967 1.00 68.69 455 LEU A CA 1
ATOM 3345 C C . LEU A 1 455 ? -25.576 -38.177 48.019 1.00 68.69 455 LEU A C 1
ATOM 3347 O O . LEU A 1 455 ? -25.662 -39.340 48.425 1.00 68.69 455 LEU A O 1
ATOM 3351 N N . SER A 1 456 ? -26.388 -37.214 48.451 1.00 71.50 456 SER A N 1
ATOM 3352 C CA . SER A 1 456 ? -27.526 -37.448 49.336 1.00 71.50 456 SER A CA 1
ATOM 3353 C C . SER A 1 456 ? -28.710 -38.044 48.572 1.00 71.50 456 SER A C 1
ATOM 3355 O O . SER A 1 456 ? -28.796 -37.950 47.348 1.00 71.50 456 SER A O 1
ATOM 3357 N N . GLY A 1 457 ? -29.655 -38.653 49.293 1.00 72.62 457 GLY A N 1
ATOM 3358 C CA . GLY A 1 457 ? -30.807 -39.326 48.682 1.00 72.62 457 GLY A CA 1
ATOM 3359 C C . GLY A 1 457 ? -31.577 -38.474 47.655 1.00 72.62 457 GLY A C 1
ATOM 3360 O O . GLY A 1 457 ? -31.775 -38.927 46.531 1.00 72.62 457 GLY A O 1
ATOM 3361 N N . PRO A 1 458 ? -31.935 -37.211 47.957 1.00 71.69 458 PRO A N 1
ATOM 3362 C CA . PRO A 1 458 ? -32.578 -36.326 46.981 1.00 71.69 458 PRO A CA 1
ATOM 3363 C C . PRO A 1 458 ? -31.732 -36.043 45.732 1.00 71.69 458 PRO A C 1
ATOM 3365 O O . PRO A 1 458 ? -32.276 -35.751 44.672 1.00 71.69 458 PRO A O 1
ATOM 3368 N N . GLN A 1 459 ? -30.406 -36.109 45.850 1.00 69.88 459 GLN A N 1
ATOM 3369 C CA . GLN A 1 459 ? -29.475 -35.840 44.755 1.00 69.88 459 GLN A CA 1
ATOM 3370 C C . GLN A 1 459 ? -29.384 -37.042 43.812 1.00 69.88 459 GLN A C 1
ATOM 3372 O O . GLN A 1 459 ? -29.423 -36.870 42.597 1.00 69.88 459 GLN A O 1
ATOM 3377 N N . LEU A 1 460 ? -29.360 -38.252 44.371 1.00 74.88 460 LEU A N 1
ATOM 3378 C CA . LEU A 1 460 ? -29.446 -39.510 43.622 1.00 74.88 460 LEU A CA 1
ATOM 3379 C C . LEU A 1 460 ? -30.801 -39.658 42.916 1.00 74.88 460 LEU A C 1
ATOM 3381 O O . LEU A 1 460 ? -30.854 -40.068 41.757 1.00 74.88 460 LEU A O 1
ATOM 3385 N N . ALA A 1 461 ? -31.884 -39.229 43.569 1.00 75.56 461 ALA A N 1
ATOM 3386 C CA . ALA A 1 461 ? -33.235 -39.246 43.008 1.00 75.56 461 ALA A CA 1
ATOM 3387 C C . ALA A 1 461 ? -33.440 -38.242 41.860 1.00 75.56 461 ALA A C 1
ATOM 3389 O O . ALA A 1 461 ? -34.428 -38.336 41.133 1.00 75.56 461 ALA A O 1
ATOM 3390 N N . ALA A 1 462 ? -32.540 -37.270 41.700 1.00 73.25 462 ALA A N 1
ATOM 3391 C CA . ALA A 1 462 ? -32.615 -36.237 40.668 1.00 73.25 462 ALA A CA 1
ATOM 3392 C C . ALA A 1 462 ? -31.769 -36.554 39.422 1.00 73.25 462 ALA A C 1
ATOM 3394 O O . ALA A 1 462 ? -31.800 -35.787 38.458 1.00 73.25 462 ALA A O 1
ATOM 3395 N N . LEU A 1 463 ? -31.014 -37.656 39.427 1.00 71.56 463 LEU A N 1
ATOM 3396 C CA . LEU A 1 463 ? -30.181 -38.049 38.295 1.00 71.56 463 LEU A CA 1
ATOM 3397 C C . LEU A 1 463 ? -31.041 -38.435 37.083 1.00 71.56 463 LEU A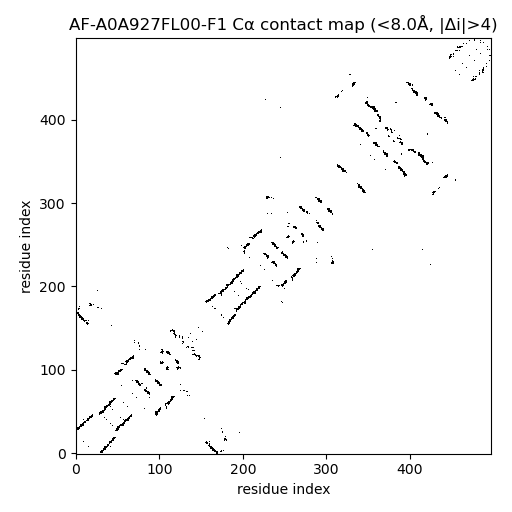 C 1
ATOM 3399 O O . LEU A 1 463 ? -31.990 -39.205 37.192 1.00 71.56 463 LEU A O 1
ATOM 3403 N N . SER A 1 464 ? -30.678 -37.924 35.908 1.00 73.69 464 SER A N 1
ATOM 3404 C CA . SER A 1 464 ? -31.248 -38.361 34.630 1.00 73.69 464 SER A CA 1
ATOM 3405 C C . SER A 1 464 ? -30.608 -39.664 34.142 1.00 73.69 464 SER A C 1
ATOM 3407 O O . SER A 1 464 ? -29.483 -40.000 34.517 1.00 73.69 464 SER A O 1
ATOM 3409 N N . ARG A 1 465 ? -31.288 -40.378 33.231 1.00 78.50 465 ARG A N 1
ATOM 3410 C CA . ARG A 1 465 ? -30.766 -41.620 32.626 1.00 78.50 465 ARG A CA 1
ATOM 3411 C C . ARG A 1 465 ? -29.415 -41.441 31.931 1.00 78.50 465 ARG A C 1
ATOM 3413 O O . ARG A 1 465 ? -28.561 -42.307 32.072 1.00 78.50 465 ARG A O 1
ATOM 3420 N N . ALA A 1 466 ? -29.195 -40.310 31.263 1.00 64.06 466 ALA A N 1
ATOM 3421 C CA . ALA A 1 466 ? -27.912 -39.998 30.634 1.00 64.06 466 ALA A CA 1
ATOM 3422 C C . ALA A 1 466 ? -26.786 -39.846 31.673 1.00 64.06 466 ALA A C 1
ATOM 3424 O O . ALA A 1 466 ? -25.734 -40.461 31.538 1.00 64.06 466 ALA A O 1
ATOM 3425 N N . GLN A 1 467 ? -27.041 -39.117 32.763 1.00 67.19 467 GLN A N 1
ATOM 3426 C CA . GLN A 1 467 ? -26.065 -38.954 33.847 1.00 67.19 467 GLN A CA 1
ATOM 3427 C C . GLN A 1 467 ? -25.744 -40.292 34.519 1.00 67.19 467 GLN A C 1
ATOM 3429 O O . GLN A 1 467 ? -24.582 -40.595 34.767 1.00 67.19 467 GLN A O 1
ATOM 3434 N N . GLY A 1 468 ? -26.753 -41.131 34.773 1.00 74.38 468 GLY A N 1
ATOM 3435 C CA . GLY A 1 468 ? -26.525 -42.471 35.316 1.00 74.38 468 GLY A CA 1
ATOM 3436 C C . GLY A 1 468 ? -25.669 -43.351 34.403 1.00 74.38 468 GLY A C 1
ATOM 3437 O O . GLY A 1 468 ? -24.839 -44.108 34.898 1.00 74.38 468 GLY A O 1
ATOM 3438 N N . GLN A 1 469 ? -25.824 -43.234 33.079 1.00 73.81 469 GLN A N 1
ATOM 3439 C CA . GLN A 1 469 ? -24.998 -43.973 32.118 1.00 73.81 469 GLN A CA 1
ATOM 3440 C C . GLN A 1 469 ? -23.542 -43.502 32.140 1.00 73.81 469 GLN A C 1
ATOM 3442 O O . GLN A 1 469 ? -22.638 -44.330 32.053 1.00 73.81 469 GLN A O 1
ATOM 3447 N N . GLU A 1 470 ? -23.303 -42.205 32.327 1.00 63.16 470 GLU A N 1
ATOM 3448 C CA . GLU A 1 470 ? -21.954 -41.657 32.506 1.00 63.16 470 GLU A CA 1
ATOM 3449 C C . GLU A 1 470 ? -21.311 -42.140 33.815 1.00 63.16 470 GLU A C 1
ATOM 3451 O O . GLU A 1 470 ? -20.167 -42.599 33.805 1.00 63.16 470 GLU A O 1
ATOM 3456 N N . PHE A 1 471 ? -22.051 -42.134 34.932 1.00 72.44 471 PHE A N 1
ATOM 3457 C CA . PHE A 1 471 ? -21.571 -42.691 36.206 1.00 72.44 471 PHE A CA 1
ATOM 3458 C C . PHE A 1 471 ? -21.277 -44.193 36.113 1.00 72.44 471 PHE A C 1
ATOM 3460 O O . PHE A 1 471 ? -20.302 -44.669 36.701 1.00 72.44 471 PHE A O 1
ATOM 3467 N N . ALA A 1 472 ? -22.097 -44.946 35.377 1.00 74.31 472 ALA A N 1
ATOM 3468 C CA . ALA A 1 472 ? -21.902 -46.377 35.159 1.00 74.31 472 ALA A CA 1
ATOM 3469 C C . ALA A 1 472 ? -20.675 -46.660 34.287 1.00 74.31 472 ALA A C 1
ATOM 3471 O O . ALA A 1 472 ? -19.857 -47.509 34.643 1.00 74.31 472 ALA A O 1
ATOM 3472 N N . ALA A 1 473 ? -20.501 -45.913 33.193 1.00 66.19 473 ALA A N 1
ATOM 3473 C CA . ALA A 1 473 ? -19.338 -46.020 32.313 1.00 66.19 473 ALA A CA 1
ATOM 3474 C C . ALA A 1 473 ? -18.025 -45.688 33.040 1.00 66.19 473 ALA A C 1
ATOM 3476 O O . ALA A 1 473 ? -16.990 -46.284 32.751 1.00 66.19 473 ALA A O 1
ATOM 3477 N N . ALA A 1 474 ? -18.078 -44.786 34.023 1.00 59.41 474 ALA A N 1
ATOM 3478 C CA . ALA A 1 474 ? -16.949 -44.447 34.884 1.00 59.41 474 ALA A CA 1
ATOM 3479 C C . ALA A 1 474 ? -16.732 -45.429 36.059 1.00 59.41 474 ALA A C 1
ATOM 3481 O O . ALA A 1 474 ? -15.854 -45.212 36.892 1.00 59.41 474 ALA A O 1
ATOM 3482 N N . GLY A 1 475 ? -17.539 -46.493 36.172 1.00 68.56 475 GLY A N 1
ATOM 3483 C CA . GLY A 1 475 ? -17.465 -47.471 37.266 1.00 68.56 475 GLY A CA 1
ATOM 3484 C C . GLY A 1 475 ? -17.915 -46.933 38.630 1.00 68.56 475 GLY A C 1
ATOM 3485 O O . GLY A 1 475 ? -17.813 -47.629 39.637 1.00 68.56 475 GLY A O 1
ATOM 3486 N N . ALA A 1 476 ? -18.443 -45.710 38.692 1.00 75.69 476 ALA A N 1
ATOM 3487 C CA . ALA A 1 476 ? -18.758 -45.028 39.943 1.00 75.69 476 ALA A CA 1
ATOM 3488 C C . ALA A 1 476 ? -20.052 -45.547 40.603 1.00 75.69 476 ALA A C 1
ATOM 3490 O O . ALA A 1 476 ? -20.218 -45.411 41.815 1.00 75.69 476 ALA A O 1
ATOM 3491 N N . MET A 1 477 ? -20.937 -46.200 39.836 1.00 80.38 477 MET A N 1
ATOM 3492 C CA . MET A 1 477 ? -22.154 -46.853 40.354 1.00 80.38 477 MET A CA 1
ATOM 3493 C C . MET A 1 477 ? -21.845 -48.006 41.323 1.00 80.38 477 MET A C 1
ATOM 3495 O O . MET A 1 477 ? -22.665 -48.303 42.184 1.00 80.38 477 MET A O 1
ATOM 3499 N N . GLN A 1 478 ? -20.649 -48.606 41.235 1.00 81.19 478 GLN A N 1
ATOM 3500 C CA . GLN A 1 478 ? -20.188 -49.681 42.129 1.00 81.19 478 GLN A CA 1
ATOM 3501 C C . GLN A 1 478 ? -19.955 -49.213 43.569 1.00 81.19 478 GLN A C 1
ATOM 3503 O O . GLN A 1 478 ? -19.847 -50.029 44.477 1.00 81.19 478 GLN A O 1
ATOM 3508 N N . ALA A 1 479 ? -19.825 -47.902 43.778 1.00 79.00 479 ALA A N 1
ATOM 3509 C CA . ALA A 1 479 ? -19.498 -47.340 45.079 1.00 79.00 479 ALA A CA 1
ATOM 3510 C C . ALA A 1 479 ? -20.737 -47.040 45.936 1.00 79.00 479 ALA A C 1
ATOM 3512 O O . ALA A 1 479 ? -20.589 -46.709 47.109 1.00 79.00 479 ALA A O 1
ATOM 3513 N N . LEU A 1 480 ? -21.946 -47.115 45.368 1.00 84.50 480 LEU A N 1
ATOM 3514 C CA . LEU A 1 480 ? -23.170 -46.763 46.082 1.00 84.50 480 LEU A CA 1
ATOM 3515 C C . LEU A 1 480 ? -23.456 -47.744 47.220 1.00 84.50 480 LEU A C 1
ATOM 3517 O O . LEU A 1 480 ? -23.398 -48.957 47.049 1.00 84.50 480 LEU A O 1
ATOM 3521 N N . SER A 1 481 ? -23.832 -47.202 48.375 1.00 84.88 481 SER A N 1
ATOM 3522 C CA . SER A 1 481 ? -24.426 -48.003 49.448 1.00 84.88 481 SER A CA 1
ATOM 3523 C C . SER A 1 481 ? -25.871 -48.396 49.122 1.00 84.88 481 SER A C 1
ATOM 3525 O O . SER A 1 481 ? -26.549 -47.706 48.360 1.00 84.88 481 SER A O 1
ATOM 3527 N N . ASP A 1 482 ? -26.398 -49.432 49.776 1.00 85.75 482 ASP A N 1
ATOM 3528 C CA . ASP A 1 482 ? -27.793 -49.878 49.606 1.00 85.75 482 ASP A CA 1
ATOM 3529 C C . ASP A 1 482 ? -28.816 -48.748 49.811 1.00 85.75 482 ASP A C 1
ATOM 3531 O O . ASP A 1 482 ? -29.792 -48.623 49.070 1.00 85.75 482 ASP A O 1
ATOM 3535 N N . ALA A 1 483 ? -28.569 -47.866 50.785 1.00 83.56 483 ALA A N 1
ATOM 3536 C CA . ALA A 1 483 ? -29.423 -46.709 51.056 1.00 83.56 483 ALA A CA 1
ATOM 3537 C C . ALA A 1 483 ? -29.407 -45.680 49.911 1.00 83.56 483 ALA A C 1
ATOM 3539 O O . ALA A 1 483 ? -30.397 -44.988 49.677 1.00 83.56 483 ALA A O 1
ATOM 3540 N N . GLN A 1 484 ? -28.289 -45.578 49.196 1.00 88.25 484 GLN A N 1
ATOM 3541 C CA . GLN A 1 484 ? -28.131 -44.693 48.047 1.00 88.25 484 GLN A CA 1
ATOM 3542 C C . GLN A 1 484 ? -28.705 -45.308 46.771 1.00 88.25 484 GLN A C 1
ATOM 3544 O O . GLN A 1 484 ? -29.342 -44.597 45.997 1.00 88.25 484 GLN A O 1
ATOM 3549 N N . ILE A 1 485 ? -28.562 -46.622 46.587 1.00 88.25 485 ILE A N 1
ATOM 3550 C CA . ILE A 1 485 ? -29.221 -47.367 45.506 1.00 88.25 485 ILE A CA 1
ATOM 3551 C C . ILE A 1 485 ? -30.741 -47.209 45.620 1.00 88.25 485 ILE A C 1
ATOM 3553 O O . ILE A 1 485 ? -31.407 -46.935 44.625 1.00 88.25 485 ILE A O 1
ATOM 3557 N N . LEU A 1 486 ? -31.288 -47.282 46.837 1.00 87.62 486 LEU A N 1
ATOM 3558 C CA . LEU A 1 486 ? -32.719 -47.085 47.089 1.00 87.62 486 LEU A CA 1
ATOM 3559 C C . LEU A 1 486 ? -33.206 -45.665 46.760 1.00 87.62 486 LEU A C 1
ATOM 3561 O O . LEU A 1 486 ? -34.388 -45.459 46.494 1.00 87.62 486 LEU A O 1
ATOM 3565 N N . ALA A 1 487 ? -32.304 -44.685 46.785 1.00 85.25 487 ALA A N 1
ATOM 3566 C CA . ALA A 1 487 ? -32.614 -43.305 46.452 1.00 85.25 487 ALA A CA 1
ATOM 3567 C C . ALA A 1 487 ? -32.511 -43.002 44.947 1.00 85.25 487 ALA A C 1
ATOM 3569 O O . ALA A 1 487 ? -32.894 -41.911 44.533 1.00 85.25 487 ALA A O 1
ATOM 3570 N N . LEU A 1 488 ? -32.011 -43.929 44.121 1.00 86.50 488 LEU A N 1
ATOM 3571 C CA . LEU A 1 488 ? -31.980 -43.758 42.670 1.00 86.50 488 LEU A CA 1
ATOM 3572 C C . LEU A 1 488 ? -33.388 -43.788 42.070 1.00 86.50 488 LEU A C 1
ATOM 3574 O O . LEU A 1 488 ? -34.298 -44.463 42.552 1.00 86.50 488 LEU A O 1
ATOM 3578 N N . GLN A 1 489 ? -33.553 -43.105 40.938 1.00 85.50 489 GLN A N 1
ATOM 3579 C CA . GLN A 1 489 ? -34.741 -43.294 40.112 1.00 85.50 489 GLN A CA 1
ATOM 3580 C C . GLN A 1 489 ? -34.798 -44.728 39.579 1.00 85.50 489 GLN A C 1
ATOM 3582 O O . GLN A 1 489 ? -33.775 -45.303 39.210 1.00 85.50 489 GLN A O 1
ATOM 3587 N N . ALA A 1 490 ? -36.010 -45.272 39.434 1.00 85.75 490 ALA A N 1
ATOM 3588 C CA . ALA A 1 490 ? -36.219 -46.615 38.889 1.00 85.75 490 ALA A CA 1
ATOM 3589 C C . ALA A 1 490 ? -35.525 -46.829 37.529 1.00 85.75 490 ALA A C 1
ATOM 3591 O O . ALA A 1 490 ? -35.026 -47.913 37.248 1.00 85.75 490 ALA A O 1
ATOM 3592 N N . SER A 1 491 ? -35.432 -45.775 36.711 1.00 83.38 491 SER A N 1
ATOM 3593 C CA . SER A 1 491 ? -34.768 -45.774 35.404 1.00 83.38 491 SER A CA 1
ATOM 3594 C C . SER A 1 491 ? -33.236 -45.825 35.446 1.00 83.38 491 SER A C 1
ATOM 3596 O O . SER A 1 491 ? -32.623 -45.709 34.387 1.00 83.38 491 SER A O 1
ATOM 3598 N N . LEU A 1 492 ? -32.626 -45.899 36.629 1.00 85.56 492 LEU A N 1
ATOM 3599 C CA . LEU A 1 492 ? -31.174 -45.947 36.830 1.00 85.56 492 LEU A CA 1
ATOM 3600 C C . LEU A 1 492 ? -30.712 -47.218 37.540 1.00 85.56 492 LEU A C 1
ATOM 3602 O O . LEU A 1 492 ? -29.512 -47.467 37.617 1.00 85.56 492 LEU A O 1
ATOM 3606 N N . ILE A 1 493 ? -31.644 -48.002 38.084 1.00 87.38 493 ILE A N 1
ATOM 3607 C CA . ILE A 1 493 ? -31.329 -49.198 38.872 1.00 87.38 493 ILE A CA 1
ATOM 3608 C C . ILE A 1 493 ? -30.615 -50.242 38.000 1.00 87.38 493 ILE A C 1
ATOM 3610 O O . ILE A 1 493 ? -29.711 -50.916 38.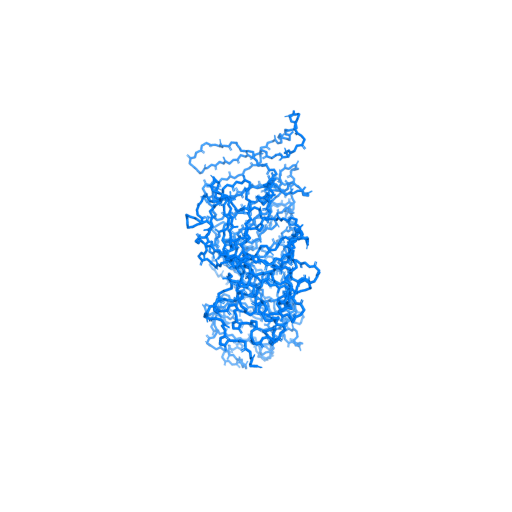476 1.00 87.38 493 ILE A O 1
ATOM 3614 N N . ASP A 1 494 ? -30.949 -50.317 36.708 1.00 88.69 494 ASP A N 1
ATOM 3615 C CA . ASP A 1 494 ? -30.311 -51.201 35.720 1.00 88.69 494 ASP A CA 1
ATOM 3616 C C . ASP A 1 494 ? -28.843 -50.852 35.423 1.00 88.69 494 ASP A C 1
ATOM 3618 O O . ASP A 1 494 ? -28.133 -51.637 34.797 1.00 88.69 494 ASP A O 1
ATOM 3622 N N . LEU A 1 495 ? -28.386 -49.682 35.868 1.00 84.12 495 LEU A N 1
ATOM 3623 C CA . LEU A 1 495 ? -27.017 -49.203 35.703 1.00 84.12 495 LEU A CA 1
ATOM 3624 C C . LEU A 1 495 ? -26.142 -49.484 36.937 1.00 84.12 495 LEU A C 1
ATOM 3626 O O . LEU A 1 495 ? -24.933 -49.250 36.891 1.00 84.12 495 LEU A O 1
ATOM 3630 N N . VAL A 1 496 ? -26.735 -49.978 38.031 1.00 87.56 496 VAL A N 1
ATOM 3631 C CA . VAL A 1 496 ? -26.009 -50.472 39.206 1.00 87.56 496 VAL A CA 1
ATOM 3632 C C . VAL A 1 496 ? -25.611 -51.929 38.931 1.00 87.56 496 VAL A C 1
ATOM 3634 O O . VAL A 1 496 ? -26.490 -52.761 38.706 1.00 87.56 496 VAL A O 1
ATOM 3637 N N . PRO A 1 497 ? -24.311 -52.263 38.901 1.00 78.56 497 PRO A N 1
ATOM 3638 C CA . PRO A 1 497 ? -23.886 -53.653 38.771 1.00 78.56 497 PRO A CA 1
ATOM 3639 C C . PRO A 1 497 ? -24.334 -54.488 39.988 1.00 78.56 497 PRO A C 1
ATOM 3641 O O . PRO A 1 497 ? -24.489 -53.926 41.072 1.00 78.56 497 PRO A O 1
ATOM 3644 N N . PRO A 1 498 ? -24.574 -55.799 39.795 1.00 74.69 498 PRO A N 1
ATOM 3645 C CA . PRO A 1 498 ? -25.153 -56.685 40.807 1.00 74.69 498 PRO A CA 1
ATOM 3646 C C . PRO A 1 498 ? -24.276 -56.908 42.041 1.00 74.69 498 PRO A C 1
ATOM 3648 O O . PRO A 1 498 ? -23.033 -56.770 41.929 1.00 74.69 498 PRO A O 1
#

pLDDT: mean 82.05, std 15.31, range [32.78, 98.75]

Radius of gyration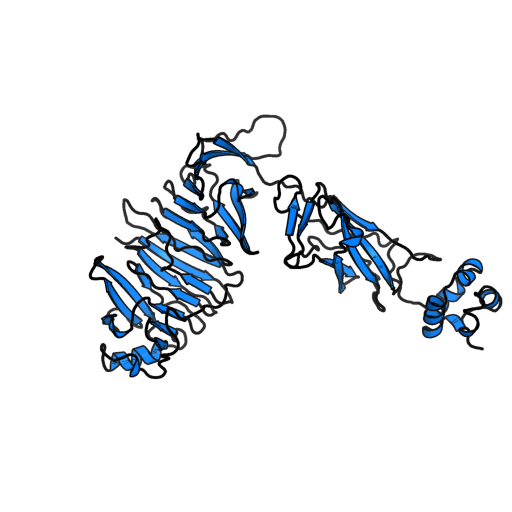: 32.37 Å; Cα contacts (8 Å, |Δi|>4): 1281; chains: 1; bounding box: 64×85×83 Å

Organism: NCBI:txid2771427

Sequence (498 aa):
MPTILRYFINGLYADRLDLGAAASDYVLTDQQVVATGSGGVNTVWAALGVELDARNLLGGTDVVVFNHRWDQYTKDISSVSGAIVFTYTDSSSGLSEKVTVANGATALGRDQLIFADGAVLTHHARAALQGSLGAALSSVAGQDSSLSSTAYSPPEPAGNKLRAFASTTSATTGATFAMAEEGQSTIITGTSRIDKVYVKAGAQVDARNLFAGEDQIYLTGNWLDYTRSLTEISGAITFTRTVNGATERVIVSNGATSFGRDRLHFADGQMSFNTLSQGNTGSNPSTARVQIVFTPNDNAPQTEDVEVSTNPSQVQDMAVDLRRSMTPGSGGWYSGNVLVFSVSLAEAVNIDTTGGQPRLALRLGERTVWADYSEALTGQGGQQVQQIKFSYTVQAGDAAPTGLSVQANALSLNGAQILLSATQQVADLTHSATALASSSLGINTDINASRMVQLSGPQLAALSRAQGQEFAAAGAMQALSDAQILALQASLIDLVPP

Secondary structure (DSSP, 8-state):
-PEEEEEEEE-SS-EEEESS---TT---TTEEEEEE--SS-EEEE--TTEEEEEEE--SS--EEE-SS-GGGSEEESSSSTTEEEEEEE-TTT--EEEEEEE-SSSGGG--EEEETTEEEEHHHHHHHHHH-TT--GGGSTT-BTT--TTT--PPPP-S-EEEEEEE---SS---BPPPBPBT-EEEEE--SS--EEEB-TTBEEEEEE--SS--EEE-SS-GGG-EEEE-TTT--EEEEEEETTEEEEEEE--SSSGGG--EEEETTEEEEE-S------SS-TT--EEEEEEEETTS--EEEEEEB-----SEEEEEEE--PPP--SSS---TTPEEEEEEEEEEEEEEE-TT---EEEEEETTEEEEEEE-HHHH-GGGSSEEEEEEEEEPPTT---TT-EEE-TT-EE-TT-EEEETTT-PBP------EEPPGGG--------HHHHTT--HHHHTT--HHHHHHHHHTTGGGG--HHHHTTS-GGGGGGS--

Nearest PDB structures (foldseek):
  7pog-assembly1_A  TM=2.852E-01  e=2.361E-01  Clostridioides difficile
  4r04-assembly1_A  TM=2.328E-01  e=1.377E-01  Clostridioides difficile
  8jhz-assembly1_A  TM=2.294E-01  e=1.519E-01  Paraclostridium sordellii
  4u4j-assembly1_A  TM=2.147E-01  e=2.248E-01  Salmonella enterica subsp. enterica serovar Typhimurium str. LT2
  6vg1-assembly1_A  TM=2.106E-01  e=8.467E+00  Xenopus laevis

Mean predicted aligned error: 16.15 Å

Foldseek 3Di:
DAKEKEKEWEDPEEEEFEQADDDPVFDQARYEYEYAAYQEEYEYEWHWNYAYEAAHNFHDAYEYAYEAAPQQWQWDDPPDPQWIWTWHADPPVRTIGIYIAGQPPDVRRFYWYAAQQWIDTSVQVNVQVVVPSNRHLVPGPPIGRPGHNVPDDGDDDAEIEMEMEIDDPDPEDWEAGGEFDANYAYEYAIYQYAYEYEYDPNGHYEAAHNFHYQHEYEDEADPLQWDWAQDPPQRWIWTWHDDPLHIYIYTFHLPPDNRGQYWYHHPFWIKTFDDDDQPPDDDDPDKGWGWIWTDGPPDHIDIDIHIHPPPPQQQPDKDKDFPDPDDDDFAEDEAQGKIKIKRFGNAFKAKAQPQHWKWFWKDQAPDTDIWTWDCPVQDDSRARGRITMTIDGDHQPSFRLVFMKGAWPRIDRNSMFIAGNVSRHGHRNTDHIGGDDRSRYRNPNPLALVVLQVDDLCRQCPDDLVNLQVNLVNVNLQNDDPSNLVSHDPSNNVSRDD